Protein AF-A0A956YL58-F1 (afdb_monomer_lite)

pLDDT: mean 86.31, std 10.84, range [33.97, 98.5]

Secondary structure (DSSP, 8-state):
-HHHHHHHHHHHHHHHHHGGGS-HHHHHHHHHHHHHHHHHHHHHHHHHT-HHHHHHHHHHHHHHHHHHHHHHHHHHHHHTT--SPPPPHHHHHHHTTT-HHHHHHHHHHHHHTT-HHHHHHHHHHHHHH-TT-HHHHHHHHHHHHHHHHHTT----HHHHHHHHHHHHHHHHHHT-TT-GGGEEEE--SSSPPEEEEETHHHHHHHHHHHHHHHHHHHHHT--HHHHHHHHHHHHHHHHHHHHHSGGG-SHHHHHHHHHHHHHHHHHHHHHHHHHHHHTT--SHHHHHHHHHHHHHHHHHHHHHHHHHHHHHHHHHHHHHHTT-PPPHHHHHIIIIIHHHHHHHHHHHHH--TTS-GGG----HHHHHHHHHHHHHHHHHHHHHHHHHHHHTGGGTTHHHH-HHHHHHHHHHHHHHHHHHHHHHHT--TT--HHHHHHHHHHHHHHHHHHHHHHHHHHHHHHHHHHHS---HHHHHHHHHHHHHHHHHHHHHHHHHH--GGGHHHHHHHHHHHHHHHHHHHHHHHHHHHHHHS---HHHHHTS-HHHHHHHHHSPSSEEEEETT---EEEEETTEEEEE--HHHHHHTT--GGGEEEE-HHHHHHSPB---BSTTS-SPPP--

Sequence (623 aa):
MQANKTVLASLSSCYQLLLYAYPSQFRQEYGVGMAQVFRDEVRLLLHEGQTAVLLQFLLQSIFDLAKTAVIEQVEALFNLTLTGGPMSYHDTVQALSENPQELEQLYQDALKAGQQKAFEQAIDDAHKNAPGNLLLAGWFHRLHFAAQQAKRFIIEWPWVVPLGLLNGLLFWWLTDTNNDQLMMQVMGGPSAPQNYLPIIFLLGAPFTALFILIYFTRAGQKDWRVTAVAAAIPLLASAYAYFLYDRTGIRPFQEQYLTLAPIHLPILAWVSVGLFFLIRHRDAHNRLRFLLKSIEVIVVGGIFAGTWFAFSGITAGLFNALNVQFSDGLMRLLFGGGLGFVVVLAPAIIYNPLLPPTEQSFSHSFYRLISAVMQALLPLTFLVLLIYIAFIPANFRAPFENRDVLIIYNVMLFAIVGLLVGATILRPEDSASERDRWLRRLIVGVTILTLVVSLYALAAIIFRTVNDRLTPNRLSFIGWNVINIGLLALLLLMQWRARGGQWVEGLYRTFSVGTAVYAIWSLMIILIIPWLFGVNQGEIEALPDSIQRVVFAEPSPVLLKCFNSPHIYLLDGGEKRWVEDIETFNARGYVWDDVSFVSCTDLATVPDGTPIPADAGPPPQPE

Structure (mmCIF, N/CA/C/O backbone):
data_AF-A0A956YL58-F1
#
_entry.id   AF-A0A956YL58-F1
#
loop_
_atom_site.group_PDB
_atom_site.id
_atom_site.type_symbol
_atom_site.label_atom_id
_atom_site.label_alt_id
_atom_site.label_comp_id
_atom_site.label_asym_id
_atom_site.label_entity_id
_atom_site.label_seq_id
_atom_site.pdbx_PDB_ins_code
_atom_site.Cartn_x
_atom_site.Cartn_y
_atom_site.Cartn_z
_atom_site.occupancy
_atom_site.B_iso_or_equiv
_atom_site.auth_seq_id
_atom_site.auth_comp_id
_atom_site.auth_asym_id
_atom_site.auth_atom_id
_atom_site.pdbx_PDB_model_num
ATOM 1 N N . MET A 1 1 ? -3.627 -24.759 67.133 1.00 58.06 1 MET A N 1
ATOM 2 C CA . MET A 1 1 ? -4.608 -23.688 67.448 1.00 58.06 1 MET A CA 1
ATOM 3 C C . MET A 1 1 ? -3.970 -22.321 67.721 1.00 58.06 1 MET A C 1
ATOM 5 O O . MET A 1 1 ? -4.481 -21.338 67.204 1.00 58.06 1 MET A O 1
ATOM 9 N N . GLN A 1 2 ? -2.879 -22.222 68.494 1.00 62.12 2 GLN A N 1
ATOM 10 C CA . GLN A 1 2 ? -2.257 -20.927 68.833 1.00 62.12 2 GLN A CA 1
ATOM 11 C C . GLN A 1 2 ? -1.554 -20.252 67.636 1.00 62.12 2 GLN A C 1
ATOM 13 O O . GLN A 1 2 ? -1.732 -19.057 67.441 1.00 62.12 2 GLN A O 1
ATOM 18 N N . ALA A 1 3 ? -0.883 -21.021 66.767 1.00 66.94 3 ALA A N 1
ATOM 19 C CA . ALA A 1 3 ? -0.241 -20.508 65.548 1.00 66.94 3 ALA A CA 1
ATOM 20 C C . ALA A 1 3 ? -1.230 -19.845 64.560 1.00 66.94 3 ALA A C 1
ATOM 22 O O . ALA A 1 3 ? -0.983 -18.734 64.101 1.00 66.94 3 ALA A O 1
ATOM 23 N N . ASN A 1 4 ? -2.391 -20.462 64.298 1.00 79.31 4 ASN A N 1
ATOM 24 C CA . ASN A 1 4 ? -3.389 -19.915 63.362 1.00 79.31 4 ASN A CA 1
ATOM 25 C C . ASN A 1 4 ? -4.015 -18.607 63.874 1.00 79.31 4 ASN A C 1
ATOM 27 O O . ASN A 1 4 ? -4.363 -17.744 63.074 1.00 79.31 4 ASN A O 1
ATOM 31 N N . LYS A 1 5 ? -4.125 -18.426 65.200 1.00 80.00 5 LYS A N 1
ATOM 32 C CA . LYS A 1 5 ? -4.588 -17.159 65.787 1.00 80.00 5 LYS A CA 1
ATOM 33 C C . LYS A 1 5 ? -3.582 -16.031 65.554 1.00 80.00 5 LYS A C 1
ATOM 35 O O . LYS A 1 5 ? -3.995 -14.927 65.212 1.00 80.00 5 LYS A O 1
ATOM 40 N N . THR A 1 6 ? -2.287 -16.314 65.692 1.00 84.25 6 THR A N 1
ATOM 41 C CA . THR A 1 6 ? -1.221 -15.338 65.428 1.00 84.25 6 THR A CA 1
ATOM 42 C C . THR A 1 6 ? -1.186 -14.945 63.951 1.00 84.25 6 THR A C 1
ATOM 44 O O . THR A 1 6 ? -1.151 -13.760 63.638 1.00 84.25 6 THR A O 1
ATOM 47 N N . VAL A 1 7 ? -1.297 -15.920 63.040 1.00 84.25 7 VAL A N 1
ATOM 48 C CA . VAL A 1 7 ? -1.323 -15.676 61.586 1.00 84.25 7 VAL A CA 1
ATOM 49 C C . VAL A 1 7 ? -2.542 -14.846 61.171 1.00 84.25 7 VAL A C 1
ATOM 51 O O . VAL A 1 7 ? -2.390 -13.866 60.444 1.00 84.25 7 VAL A O 1
ATOM 54 N N . LEU A 1 8 ? -3.739 -15.171 61.676 1.00 89.12 8 LEU A N 1
ATOM 55 C CA . LEU A 1 8 ? -4.955 -14.397 61.402 1.00 89.12 8 LEU A CA 1
ATOM 56 C C . LEU A 1 8 ? -4.824 -12.941 61.874 1.00 89.12 8 LEU A C 1
ATOM 58 O O . LEU A 1 8 ? -5.235 -12.025 61.160 1.00 89.12 8 LEU A O 1
ATOM 62 N N . ALA A 1 9 ? -4.249 -12.724 63.062 1.00 86.81 9 ALA A N 1
ATOM 63 C CA . ALA A 1 9 ? -4.027 -11.387 63.602 1.00 86.81 9 ALA A CA 1
ATOM 64 C C . ALA A 1 9 ? -3.040 -10.587 62.737 1.00 86.81 9 ALA A C 1
ATOM 66 O O . ALA A 1 9 ? -3.336 -9.450 62.376 1.00 86.81 9 ALA A O 1
ATOM 67 N N . SER A 1 10 ? -1.916 -11.189 62.335 1.00 88.00 10 SER A N 1
ATOM 68 C CA . SER A 1 10 ? -0.924 -10.542 61.468 1.00 88.00 10 SER A CA 1
ATOM 69 C C . SER A 1 10 ? -1.488 -10.179 60.091 1.00 88.00 10 SER A C 1
ATOM 71 O O . SER A 1 10 ? -1.307 -9.048 59.642 1.00 88.00 10 SER A O 1
ATOM 73 N N . LEU A 1 11 ? -2.213 -11.096 59.439 1.00 89.12 11 LEU A N 1
ATOM 74 C CA . LEU A 1 11 ? -2.820 -10.846 58.125 1.00 89.12 11 LEU A CA 1
ATOM 75 C C . LEU A 1 11 ? -3.921 -9.780 58.198 1.00 89.12 11 LEU A C 1
ATOM 77 O O . LEU A 1 11 ? -3.981 -8.904 57.339 1.00 89.12 11 LEU A O 1
ATOM 81 N N . SER A 1 12 ? -4.745 -9.800 59.250 1.00 89.38 12 SER A N 1
ATOM 82 C CA . SER A 1 12 ? -5.797 -8.794 59.452 1.00 89.38 12 SER A CA 1
ATOM 83 C C . SER A 1 12 ? -5.220 -7.392 59.659 1.00 89.38 12 SER A C 1
ATOM 85 O O . SER A 1 12 ? -5.719 -6.435 59.071 1.00 89.38 12 SER A O 1
ATOM 87 N N . SER A 1 13 ? -4.158 -7.262 60.461 1.00 88.00 13 SER A N 1
ATOM 88 C CA . SER A 1 13 ? -3.479 -5.979 60.678 1.00 88.00 13 SER A CA 1
ATOM 89 C C . SER A 1 13 ? -2.806 -5.467 59.405 1.00 88.00 13 SER A C 1
ATOM 91 O O . SER A 1 13 ? -2.863 -4.275 59.115 1.00 88.00 13 SER A O 1
ATOM 93 N N . CYS A 1 14 ? -2.206 -6.363 58.615 1.00 89.06 14 CYS A N 1
ATOM 94 C CA . CYS A 1 14 ? -1.614 -6.009 57.327 1.00 89.06 14 CYS A CA 1
ATOM 95 C C . CYS A 1 14 ? -2.679 -5.493 56.347 1.00 89.06 14 CYS A C 1
ATOM 97 O O . CYS A 1 14 ? -2.505 -4.428 55.759 1.00 89.06 14 CYS A O 1
ATOM 99 N N . TYR A 1 15 ? -3.820 -6.178 56.241 1.00 90.50 15 TYR A N 1
ATOM 100 C CA . TYR A 1 15 ? -4.919 -5.748 55.376 1.00 90.50 15 TYR A CA 1
ATOM 101 C C . TYR A 1 15 ? -5.526 -4.408 55.813 1.00 90.50 15 TYR A C 1
ATOM 103 O O . TYR A 1 15 ? -5.778 -3.543 54.979 1.00 90.50 15 TYR A O 1
ATOM 111 N N . GLN A 1 16 ? -5.683 -4.177 57.121 1.00 88.69 16 GLN A N 1
ATOM 112 C CA . GLN A 1 16 ? -6.118 -2.873 57.637 1.00 88.69 16 GLN A CA 1
ATOM 113 C C . GLN A 1 16 ? -5.153 -1.740 57.276 1.00 88.69 16 GLN A C 1
ATOM 115 O O . GLN A 1 16 ? -5.599 -0.627 57.000 1.00 88.69 16 GLN A O 1
ATOM 120 N N . LEU A 1 17 ? -3.848 -2.015 57.240 1.00 89.50 17 LEU A N 1
ATOM 121 C CA . LEU A 1 17 ? -2.857 -1.043 56.788 1.00 89.50 17 LEU A CA 1
ATOM 122 C C . LEU A 1 17 ? -2.991 -0.769 55.282 1.00 89.50 17 LEU A C 1
ATOM 124 O O . LEU A 1 17 ? -2.925 0.381 54.859 1.00 89.50 17 LEU A O 1
ATOM 128 N N . LEU A 1 18 ? -3.252 -1.803 54.478 1.00 89.06 18 LEU A N 1
ATOM 129 C CA . LEU A 1 18 ? -3.465 -1.668 53.033 1.00 89.06 18 LEU A CA 1
ATOM 130 C C . LEU A 1 18 ? -4.721 -0.853 52.687 1.00 89.06 18 LEU A C 1
ATOM 132 O O . LEU A 1 18 ? -4.727 -0.155 51.675 1.00 89.06 18 LEU A O 1
ATOM 136 N N . LEU A 1 19 ? -5.751 -0.851 53.540 1.00 89.56 19 LEU A N 1
ATOM 137 C CA . LEU A 1 19 ? -6.941 -0.010 53.345 1.00 89.56 19 LEU A CA 1
ATOM 138 C C . LEU A 1 19 ? -6.638 1.501 53.370 1.00 89.56 19 LEU A C 1
ATOM 140 O O . LEU A 1 19 ? -7.462 2.292 52.912 1.00 89.56 19 LEU A O 1
ATOM 144 N N . TYR A 1 20 ? -5.463 1.931 53.847 1.00 89.12 20 TYR A N 1
ATOM 145 C CA . TYR A 1 20 ? -5.034 3.330 53.734 1.00 89.12 20 TYR A CA 1
ATOM 146 C C . TYR A 1 20 ? -4.705 3.762 52.301 1.00 89.12 20 TYR A C 1
ATOM 148 O O . TYR A 1 20 ? -4.614 4.964 52.060 1.00 89.12 20 TYR A O 1
ATOM 156 N N . ALA A 1 21 ? -4.577 2.826 51.356 1.00 87.12 21 ALA A N 1
ATOM 157 C CA . ALA A 1 21 ? -4.453 3.146 49.936 1.00 87.12 21 ALA A CA 1
ATOM 158 C C . ALA A 1 21 ? -5.727 3.798 49.362 1.00 87.12 21 ALA A C 1
ATOM 160 O O . ALA A 1 21 ? -5.641 4.537 48.382 1.00 87.12 21 ALA A O 1
ATOM 161 N N . TYR A 1 22 ? -6.894 3.567 49.977 1.00 87.19 22 TYR A N 1
ATOM 162 C CA . TYR A 1 22 ? -8.156 4.178 49.561 1.00 87.19 22 TYR A CA 1
ATOM 163 C C . TYR A 1 22 ? -8.305 5.629 50.052 1.00 87.19 22 TYR A C 1
ATOM 165 O O . TYR A 1 22 ? -7.794 5.977 51.126 1.00 87.19 22 TYR A O 1
ATOM 173 N N . PRO A 1 23 ? -9.070 6.466 49.323 1.00 85.12 23 PRO A N 1
ATOM 174 C CA . PRO A 1 23 ? -9.471 7.794 49.781 1.00 85.12 23 PRO A CA 1
ATOM 175 C C . PRO A 1 23 ? -10.169 7.762 51.148 1.00 85.12 23 PRO A C 1
ATOM 177 O O . PRO A 1 23 ? -10.809 6.778 51.529 1.00 85.12 23 PRO A O 1
ATOM 180 N N . SER A 1 24 ? -10.074 8.863 51.900 1.00 81.75 24 SER A N 1
ATOM 181 C CA . SER A 1 24 ? -10.600 8.943 53.271 1.00 81.75 24 SER A CA 1
ATOM 182 C C . SER A 1 24 ? -12.111 8.705 53.362 1.00 81.75 24 SER A C 1
ATOM 184 O O . SER A 1 24 ? -12.536 8.030 54.297 1.00 81.75 24 SER A O 1
ATOM 186 N N . GLN A 1 25 ? -12.894 9.207 52.401 1.00 78.12 25 GLN A N 1
ATOM 187 C CA . GLN A 1 25 ? -14.351 9.022 52.332 1.00 78.12 25 GLN A CA 1
ATOM 188 C C . GLN A 1 25 ? -14.725 7.553 52.085 1.00 78.12 25 GLN A C 1
ATOM 190 O O . GLN A 1 25 ? -15.437 6.958 52.888 1.00 78.12 25 GLN A O 1
ATOM 195 N N . PHE A 1 26 ? -14.141 6.931 51.056 1.00 81.25 26 PHE A N 1
ATOM 196 C CA . PHE A 1 26 ? -14.370 5.519 50.735 1.00 81.25 26 PHE A CA 1
ATOM 197 C C . PHE A 1 26 ? -14.011 4.596 51.908 1.00 81.25 26 PHE A C 1
ATOM 199 O O . PHE A 1 26 ? -14.747 3.673 52.260 1.00 81.25 26 PHE A O 1
ATOM 206 N N . ARG A 1 27 ? -12.887 4.873 52.582 1.00 86.81 27 ARG A N 1
ATOM 207 C CA . ARG A 1 27 ? -12.459 4.107 53.758 1.00 86.81 27 ARG A CA 1
ATOM 208 C C . ARG A 1 27 ? -13.438 4.231 54.931 1.00 86.81 27 ARG A C 1
ATOM 210 O O . ARG A 1 27 ? -13.583 3.263 55.675 1.00 86.81 27 ARG A O 1
ATOM 217 N N . GLN A 1 28 ? -14.075 5.388 55.122 1.00 84.00 28 GLN A N 1
ATOM 218 C CA . GLN A 1 28 ? -15.067 5.587 56.187 1.00 84.00 28 GLN A CA 1
ATOM 219 C C . GLN A 1 28 ? -16.353 4.795 55.933 1.00 84.00 28 GLN A C 1
ATOM 221 O O . GLN A 1 28 ? -16.923 4.263 56.881 1.00 84.00 28 GLN A O 1
ATOM 226 N N . GLU A 1 29 ? -16.774 4.686 54.675 1.00 83.19 29 GLU A N 1
ATOM 227 C CA . GLU A 1 29 ? -18.020 4.020 54.293 1.00 83.19 29 GLU A CA 1
ATOM 228 C C . GLU A 1 29 ? -17.864 2.494 54.176 1.00 83.19 29 GLU A C 1
ATOM 230 O O . GLU A 1 29 ? -18.655 1.741 54.742 1.00 83.19 29 GLU A O 1
ATOM 235 N N . TYR A 1 30 ? -16.796 2.019 53.524 1.00 83.19 30 TYR A N 1
ATOM 236 C CA . TYR A 1 30 ? -16.639 0.601 53.165 1.00 83.19 30 TYR A CA 1
ATOM 237 C C . TYR A 1 30 ? -15.508 -0.122 53.910 1.00 83.19 30 TYR A C 1
ATOM 239 O O . TYR A 1 30 ? -15.497 -1.355 53.987 1.00 83.19 30 TYR A O 1
ATOM 247 N N . GLY A 1 31 ? -14.561 0.611 54.505 1.00 84.81 31 GLY A N 1
ATOM 248 C CA . GLY A 1 31 ? -13.334 0.031 55.067 1.00 84.81 31 GLY A CA 1
ATOM 249 C C . GLY A 1 31 ? -13.573 -0.970 56.204 1.00 84.81 31 GLY A C 1
ATOM 250 O O . GLY A 1 31 ? -12.880 -1.985 56.291 1.00 84.81 31 GLY A O 1
ATOM 251 N N . VAL A 1 32 ? -14.578 -0.731 57.053 1.00 85.88 32 VAL A N 1
ATOM 252 C CA . VAL A 1 32 ? -14.925 -1.643 58.160 1.00 85.88 32 VAL A CA 1
ATOM 253 C C . VAL A 1 32 ? -15.487 -2.965 57.629 1.00 85.88 32 VAL A C 1
ATOM 255 O O . VAL A 1 32 ? -15.055 -4.030 58.073 1.00 85.88 32 VAL A O 1
ATOM 258 N N . GLY A 1 33 ? -16.387 -2.904 56.642 1.00 85.12 33 GLY A N 1
ATOM 259 C CA . GLY A 1 33 ? -16.979 -4.088 56.014 1.00 85.12 33 GLY A CA 1
ATOM 260 C C . GLY A 1 33 ? -15.939 -4.934 55.280 1.00 85.12 33 GLY A C 1
ATOM 261 O O . GLY A 1 33 ? -15.876 -6.146 55.480 1.00 85.12 33 GLY A O 1
ATOM 262 N N . MET A 1 34 ? -15.048 -4.297 54.514 1.00 87.06 34 MET A N 1
ATOM 263 C CA . MET A 1 34 ? -13.967 -4.992 53.802 1.00 87.06 34 MET A CA 1
ATOM 264 C C . MET A 1 34 ? -13.008 -5.713 54.754 1.00 87.06 34 MET A C 1
ATOM 266 O O . MET A 1 34 ? -12.654 -6.870 54.528 1.00 87.06 34 MET A O 1
ATOM 270 N N . ALA A 1 35 ? -12.611 -5.060 55.851 1.00 89.12 35 ALA A N 1
ATOM 271 C CA . ALA A 1 35 ? -11.743 -5.674 56.853 1.00 89.12 35 ALA A CA 1
ATOM 272 C C . ALA A 1 35 ? -12.408 -6.870 57.555 1.00 89.12 35 ALA A C 1
ATOM 274 O O . ALA A 1 35 ? -11.717 -7.812 57.952 1.00 89.12 35 ALA A O 1
ATOM 275 N N . GLN A 1 36 ? -13.732 -6.832 57.723 1.00 88.06 36 GLN A N 1
ATOM 276 C CA . GLN A 1 36 ? -14.491 -7.917 58.335 1.00 88.06 36 GLN A CA 1
ATOM 277 C C . GLN A 1 36 ? -14.594 -9.127 57.402 1.00 88.06 36 GLN A C 1
ATOM 279 O O . GLN A 1 36 ? -14.231 -10.225 57.817 1.00 88.06 36 GLN A O 1
ATOM 284 N N . VAL A 1 37 ? -14.969 -8.918 56.137 1.00 88.81 37 VAL A N 1
ATOM 285 C CA . VAL A 1 37 ? -15.046 -9.988 55.126 1.00 88.81 37 VAL A CA 1
ATOM 286 C C . VAL A 1 37 ? -13.689 -10.666 54.944 1.00 88.81 37 VAL A C 1
ATOM 288 O O . VAL A 1 37 ? -13.597 -11.889 55.011 1.00 88.81 37 VAL A O 1
ATOM 291 N N . PHE A 1 38 ? -12.611 -9.885 54.813 1.00 91.81 38 PHE A N 1
ATOM 292 C CA . PHE A 1 38 ? -11.259 -10.434 54.702 1.00 91.81 38 PHE A CA 1
ATOM 293 C C . PHE A 1 38 ? -10.885 -11.298 55.916 1.00 91.81 38 PHE A C 1
ATOM 295 O O . PHE A 1 38 ? -10.327 -12.385 55.775 1.00 91.81 38 PHE A O 1
ATOM 302 N N . ARG A 1 39 ? -11.206 -10.834 57.129 1.00 91.19 39 ARG A N 1
ATOM 303 C CA . ARG A 1 39 ? -10.915 -11.569 58.366 1.00 91.19 39 ARG A CA 1
ATOM 304 C C . ARG A 1 39 ? -11.699 -12.877 58.458 1.00 91.19 39 ARG A C 1
ATOM 306 O O . ARG A 1 39 ? -11.141 -13.870 58.931 1.00 91.19 39 ARG A O 1
ATOM 313 N N . ASP A 1 40 ? -12.966 -12.868 58.069 1.00 89.69 40 ASP A N 1
ATOM 314 C CA . ASP A 1 40 ? -13.826 -14.047 58.140 1.00 89.69 40 ASP A CA 1
ATOM 315 C C . ASP A 1 40 ? -13.388 -15.107 57.119 1.00 89.69 40 ASP A C 1
ATOM 317 O O . ASP A 1 40 ? -13.249 -16.277 57.485 1.00 89.69 40 ASP A O 1
ATOM 321 N N . GLU A 1 41 ? -13.008 -14.692 55.910 1.00 87.94 41 GLU A N 1
ATOM 322 C CA . GLU A 1 41 ? -12.513 -15.596 54.866 1.00 87.94 41 GLU A CA 1
ATOM 323 C C . GLU A 1 41 ? -11.148 -16.208 55.228 1.00 87.94 41 GLU A C 1
ATOM 325 O O . GLU A 1 41 ? -10.953 -17.423 55.162 1.00 87.94 41 GLU A O 1
ATOM 330 N N . VAL A 1 42 ? -10.205 -15.400 55.731 1.00 87.44 42 VAL A N 1
ATOM 331 C CA . VAL A 1 42 ? -8.900 -15.905 56.201 1.00 87.44 42 VAL A CA 1
ATOM 332 C C . VAL A 1 42 ? -9.072 -16.861 57.382 1.00 87.44 42 VAL A C 1
ATOM 334 O O . VAL A 1 42 ? -8.343 -17.850 57.489 1.00 87.44 42 VAL A O 1
ATOM 337 N N . ARG A 1 43 ? -10.033 -16.608 58.280 1.00 89.50 43 ARG A N 1
ATOM 338 C CA . ARG A 1 43 ? -10.331 -17.513 59.400 1.00 89.50 43 ARG A CA 1
ATOM 339 C C . ARG A 1 43 ? -10.847 -18.862 58.898 1.00 89.50 43 ARG A C 1
ATOM 341 O O . ARG A 1 43 ? -10.424 -19.882 59.443 1.00 89.50 43 ARG A O 1
ATOM 348 N N . LEU A 1 44 ? -11.727 -18.858 57.900 1.00 87.56 44 LEU A N 1
ATOM 349 C CA . LEU A 1 44 ? -12.296 -20.063 57.300 1.00 87.56 44 LEU A CA 1
ATOM 350 C C . LEU A 1 44 ? -11.206 -20.896 56.610 1.00 87.56 44 LEU A C 1
ATOM 352 O O . LEU A 1 44 ? -11.010 -22.062 56.954 1.00 87.56 44 LEU A O 1
ATOM 356 N N . LEU A 1 45 ? -10.385 -20.266 55.771 1.00 86.94 45 LEU A N 1
ATOM 357 C CA . LEU A 1 45 ? -9.290 -20.932 55.052 1.00 86.94 45 LEU A CA 1
ATOM 358 C C . LEU A 1 45 ? -8.192 -21.472 55.988 1.00 86.94 45 LEU A C 1
ATOM 360 O O . LEU A 1 45 ? -7.629 -22.544 55.752 1.00 86.94 45 LEU A O 1
ATOM 364 N N . LEU A 1 46 ? -7.908 -20.779 57.098 1.00 85.62 46 LEU A N 1
ATOM 365 C CA . LEU A 1 46 ? -7.003 -21.276 58.144 1.00 85.62 46 LEU A CA 1
ATOM 366 C C . LEU A 1 46 ? -7.596 -22.436 58.958 1.00 85.62 46 LEU A C 1
ATOM 368 O O . LEU A 1 46 ? -6.834 -23.167 59.599 1.00 85.62 46 LEU A O 1
ATOM 372 N N . HIS A 1 47 ? -8.922 -22.585 58.992 1.00 85.75 47 HIS A N 1
ATOM 373 C CA . HIS A 1 47 ? -9.592 -23.700 59.662 1.00 85.75 47 HIS A CA 1
ATOM 374 C C . HIS A 1 47 ? -9.589 -24.963 58.793 1.00 85.75 47 HIS A C 1
ATOM 376 O O . HIS A 1 47 ? -9.345 -26.049 59.313 1.00 85.75 47 HIS A O 1
ATOM 382 N N . GLU A 1 48 ? -9.769 -24.811 57.480 1.00 85.88 48 GLU A N 1
ATOM 383 C CA . GLU A 1 48 ? -9.766 -25.912 56.506 1.00 85.88 48 GLU A CA 1
ATOM 384 C C . GLU A 1 48 ? -8.362 -26.446 56.167 1.00 85.88 48 GLU A C 1
ATOM 386 O O . GLU A 1 48 ? -8.229 -27.522 55.588 1.00 85.88 48 GLU A O 1
ATOM 391 N N . GLY A 1 49 ? -7.297 -25.723 56.535 1.00 78.31 49 GLY A N 1
ATOM 392 C CA . GLY A 1 49 ? -5.909 -26.177 56.370 1.00 78.31 49 GLY A CA 1
ATOM 393 C C . GLY A 1 49 ? -5.376 -26.117 54.931 1.00 78.31 49 GLY A C 1
ATOM 394 O O . GLY A 1 49 ? -4.336 -26.707 54.640 1.00 78.31 49 GLY A O 1
ATOM 395 N N . GLN A 1 50 ? -6.052 -25.397 54.031 1.00 81.69 50 GLN A N 1
ATOM 396 C CA . GLN A 1 50 ? -5.700 -25.307 52.610 1.00 81.69 50 GLN A CA 1
ATOM 397 C C . GLN A 1 50 ? -4.732 -24.145 52.332 1.00 81.69 50 GLN A C 1
ATOM 399 O O . GLN A 1 50 ? -5.125 -23.039 51.960 1.00 81.69 50 GLN A O 1
ATOM 404 N N . THR A 1 51 ? -3.430 -24.390 52.486 1.00 79.88 51 THR A N 1
ATOM 405 C CA . THR A 1 51 ? -2.392 -23.350 52.346 1.00 79.88 51 THR A CA 1
ATOM 406 C C . THR A 1 51 ? -2.285 -22.760 50.936 1.00 79.88 51 THR A C 1
ATOM 408 O O . THR A 1 51 ? -2.038 -21.564 50.802 1.00 79.88 51 THR A O 1
ATOM 411 N N . ALA A 1 52 ? -2.507 -23.559 49.887 1.00 78.81 52 ALA A N 1
ATOM 412 C CA . ALA A 1 52 ? -2.460 -23.090 48.499 1.00 78.81 52 ALA A CA 1
ATOM 413 C C . ALA A 1 52 ? -3.613 -22.125 48.165 1.00 78.81 52 ALA A C 1
ATOM 415 O O . ALA A 1 52 ? -3.388 -21.082 47.554 1.00 78.81 52 ALA A O 1
ATOM 416 N N . VAL A 1 53 ? -4.828 -22.439 48.628 1.00 85.38 53 VAL A N 1
ATOM 417 C CA . VAL A 1 53 ? -6.022 -21.603 48.421 1.00 85.38 53 VAL A CA 1
ATOM 418 C C . VAL A 1 53 ? -5.921 -20.308 49.224 1.00 85.38 53 VAL A C 1
ATOM 420 O O . VAL A 1 53 ? -6.228 -19.239 48.703 1.00 85.38 53 VAL A O 1
ATOM 423 N N . LEU A 1 54 ? -5.384 -20.369 50.447 1.00 87.12 54 LEU A N 1
ATOM 424 C CA . LEU A 1 54 ? -5.076 -19.174 51.234 1.00 87.12 54 LEU A CA 1
ATOM 425 C C . LEU A 1 54 ? -4.082 -18.253 50.510 1.00 87.12 54 LEU A C 1
ATOM 427 O O . LEU A 1 54 ? -4.292 -17.043 50.463 1.00 87.12 54 LEU A O 1
ATOM 431 N N . LEU A 1 55 ? -3.014 -18.806 49.927 1.00 84.19 55 LEU A N 1
ATOM 432 C CA . LEU A 1 55 ? -2.022 -18.012 49.197 1.00 84.19 55 LEU A CA 1
ATOM 433 C C . LEU A 1 55 ? -2.637 -17.340 47.958 1.00 84.19 55 LEU A C 1
ATOM 435 O O . LEU A 1 55 ? -2.396 -16.158 47.711 1.00 84.19 55 LEU A O 1
ATOM 439 N N . GL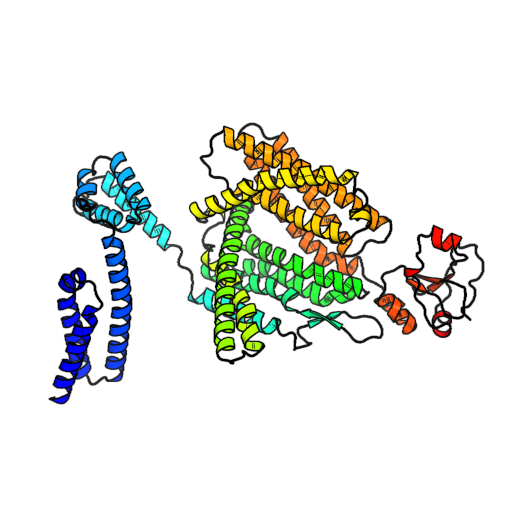N A 1 56 ? -3.464 -18.077 47.213 1.00 87.50 56 GLN A N 1
ATOM 440 C CA . GLN A 1 56 ? -4.197 -17.556 46.060 1.00 87.50 56 GLN A CA 1
ATOM 441 C C . GLN A 1 56 ? -5.162 -16.432 46.465 1.00 87.50 56 GLN A C 1
ATOM 443 O O . GLN A 1 56 ? -5.161 -15.373 45.840 1.00 87.50 56 GLN A O 1
ATOM 448 N N . PHE A 1 57 ? -5.928 -16.624 47.541 1.00 91.50 57 PHE A N 1
ATOM 449 C CA . PHE A 1 57 ? -6.845 -15.619 48.076 1.00 91.50 57 PHE A CA 1
ATOM 450 C C . PHE A 1 57 ? -6.121 -14.337 48.509 1.00 91.50 57 PHE A C 1
ATOM 452 O O . PHE A 1 57 ? -6.588 -13.234 48.220 1.00 91.50 57 PHE A O 1
ATOM 459 N N . LEU A 1 58 ? -4.962 -14.456 49.166 1.00 90.12 58 LEU A N 1
ATOM 460 C CA . LEU A 1 58 ? -4.160 -13.301 49.581 1.00 90.12 58 LEU A CA 1
ATOM 461 C C . LEU A 1 58 ? -3.637 -12.508 48.376 1.00 90.12 58 LEU A C 1
ATOM 463 O O . LEU A 1 58 ? -3.735 -11.282 48.366 1.00 90.12 58 LEU A O 1
ATOM 467 N N . LEU A 1 59 ? -3.127 -13.195 47.349 1.00 83.44 59 LEU A N 1
ATOM 468 C CA . LEU A 1 59 ? -2.666 -12.555 46.112 1.00 83.44 59 LEU A CA 1
ATOM 469 C C . LEU A 1 59 ? -3.810 -11.845 45.382 1.00 83.44 59 LEU A C 1
ATOM 471 O O . LEU A 1 59 ? -3.649 -10.704 44.949 1.00 83.44 59 LEU A O 1
ATOM 475 N N . GLN A 1 60 ? -4.973 -12.492 45.295 1.00 87.88 60 GLN A N 1
ATOM 476 C CA . GLN A 1 60 ? -6.155 -11.915 44.666 1.00 87.88 60 GLN A CA 1
ATOM 477 C C . GLN A 1 60 ? -6.677 -10.703 45.446 1.00 87.88 60 GLN A C 1
ATOM 479 O O . GLN A 1 60 ? -6.928 -9.662 44.851 1.00 87.88 60 GLN A O 1
ATOM 484 N N . SER A 1 61 ? -6.714 -10.783 46.778 1.00 87.75 61 SER A N 1
ATOM 485 C CA . SER A 1 61 ? -7.119 -9.670 47.646 1.00 87.75 61 SER A CA 1
ATOM 486 C C . SER A 1 61 ? -6.214 -8.445 47.491 1.00 87.75 61 SER A C 1
ATOM 488 O O . SER A 1 61 ? -6.705 -7.319 47.495 1.00 87.75 61 SER A O 1
ATOM 490 N N . ILE A 1 62 ? -4.897 -8.638 47.342 1.00 85.38 62 ILE A N 1
ATOM 491 C CA . ILE A 1 62 ? -3.945 -7.541 47.102 1.00 85.38 62 ILE A CA 1
ATOM 492 C C . ILE A 1 62 ? -4.152 -6.936 45.710 1.00 85.38 62 ILE A C 1
ATOM 494 O O . ILE A 1 62 ? -4.142 -5.713 45.571 1.00 85.38 62 ILE A O 1
ATOM 498 N N . PHE A 1 63 ? -4.353 -7.769 44.687 1.00 80.56 63 PHE A N 1
ATOM 499 C CA . PHE A 1 63 ? -4.586 -7.304 43.320 1.00 80.56 63 PHE A CA 1
ATOM 500 C C . PHE A 1 63 ? -5.902 -6.524 43.191 1.00 80.56 63 PHE A C 1
ATOM 502 O O . PHE A 1 63 ? -5.911 -5.422 42.640 1.00 80.56 63 PHE A O 1
ATOM 509 N N . ASP A 1 64 ? -6.990 -7.051 43.754 1.00 82.62 64 ASP A N 1
ATOM 510 C CA . ASP A 1 64 ? -8.297 -6.392 43.768 1.00 82.62 64 ASP A CA 1
ATOM 511 C C . ASP A 1 64 ? -8.243 -5.082 44.557 1.00 82.62 64 ASP A C 1
ATOM 513 O O . ASP A 1 64 ? -8.783 -4.067 44.109 1.00 82.62 64 ASP A O 1
ATOM 517 N N . LEU A 1 65 ? -7.518 -5.063 45.681 1.00 90.50 65 LEU A N 1
ATOM 518 C CA . LEU A 1 65 ? -7.286 -3.846 46.452 1.00 90.50 65 LEU A CA 1
ATOM 519 C C . LEU A 1 65 ? -6.506 -2.806 45.646 1.00 90.50 65 LEU A C 1
ATOM 521 O O . LEU A 1 65 ? -6.918 -1.653 45.608 1.00 90.50 65 LEU A O 1
ATOM 525 N N . ALA A 1 66 ? -5.418 -3.190 44.977 1.00 78.31 66 ALA A N 1
ATOM 526 C CA . ALA A 1 66 ? -4.613 -2.268 44.177 1.00 78.31 66 ALA A CA 1
ATOM 527 C C . ALA A 1 66 ? -5.411 -1.686 43.001 1.00 78.31 66 ALA A C 1
ATOM 529 O O . ALA A 1 66 ? -5.395 -0.477 42.776 1.00 78.31 66 ALA A O 1
ATOM 530 N N . LYS A 1 67 ? -6.153 -2.532 42.279 1.00 79.50 67 LYS A N 1
ATOM 531 C CA . LYS A 1 67 ? -7.010 -2.110 41.167 1.00 79.50 67 LYS A CA 1
ATOM 532 C C . LYS A 1 67 ? -8.083 -1.126 41.632 1.00 79.50 67 LYS A C 1
ATOM 534 O O . LYS A 1 67 ? -8.249 -0.075 41.019 1.00 79.50 67 LYS A O 1
ATOM 539 N N . THR A 1 68 ? -8.794 -1.461 42.705 1.00 80.00 68 THR A N 1
ATOM 540 C CA . THR A 1 68 ? -9.910 -0.645 43.200 1.00 80.00 68 THR A CA 1
ATOM 541 C C . THR A 1 68 ? -9.395 0.645 43.833 1.00 80.00 68 THR A C 1
ATOM 543 O O . THR A 1 68 ? -9.909 1.711 43.525 1.00 80.00 68 THR A O 1
ATOM 546 N N . ALA A 1 69 ? -8.309 0.601 44.611 1.00 84.56 69 ALA A N 1
ATOM 547 C CA . ALA A 1 69 ? -7.700 1.801 45.184 1.00 84.56 69 ALA A CA 1
ATOM 548 C C . ALA A 1 69 ? -7.237 2.794 44.108 1.00 84.56 69 ALA A C 1
ATOM 550 O O . ALA A 1 69 ? -7.422 3.993 44.284 1.00 84.56 69 ALA A O 1
ATOM 551 N N . VAL A 1 70 ? -6.681 2.327 42.982 1.00 74.06 70 VAL A N 1
ATOM 552 C CA . VAL A 1 70 ? -6.316 3.206 41.856 1.00 74.06 70 VAL A CA 1
ATOM 553 C C . VAL A 1 70 ? -7.551 3.854 41.233 1.00 74.06 70 VAL A C 1
ATOM 555 O O . VAL A 1 70 ? -7.523 5.054 40.980 1.00 74.06 70 VAL A O 1
ATOM 558 N N . ILE A 1 71 ? -8.629 3.095 41.011 1.00 70.38 71 ILE A N 1
ATOM 559 C CA . ILE A 1 71 ? -9.885 3.629 40.460 1.00 70.38 71 ILE A CA 1
ATOM 560 C C . ILE A 1 71 ? -10.449 4.716 41.383 1.00 70.38 71 ILE A C 1
ATOM 562 O O . ILE A 1 71 ? -10.669 5.836 40.933 1.00 70.38 71 ILE A O 1
ATOM 566 N N . GLU A 1 72 ? -10.577 4.418 42.676 1.00 79.19 72 GLU A N 1
ATOM 567 C CA . GLU A 1 72 ? -11.142 5.339 43.669 1.00 79.19 72 GLU A CA 1
ATOM 568 C C . GLU A 1 72 ? -10.252 6.567 43.905 1.00 79.19 72 GLU A C 1
ATOM 570 O O . GLU A 1 72 ? -10.748 7.675 44.087 1.00 79.19 72 GLU A O 1
ATOM 575 N N . GLN A 1 73 ? -8.924 6.413 43.882 1.00 75.31 73 GLN A N 1
ATOM 576 C CA . GLN A 1 73 ? -7.999 7.549 43.979 1.00 75.31 73 GLN A CA 1
ATOM 577 C C . GLN A 1 73 ? -8.090 8.449 42.756 1.00 75.31 73 GLN A C 1
ATOM 579 O O . GLN A 1 73 ? -8.089 9.665 42.902 1.00 75.31 73 GLN A O 1
ATOM 584 N N . VAL A 1 74 ? -8.185 7.873 41.559 1.00 65.75 74 VAL A N 1
ATOM 585 C CA . VAL A 1 74 ? -8.387 8.632 40.324 1.00 65.75 74 VAL A CA 1
ATOM 586 C C . VAL A 1 74 ? -9.717 9.384 40.386 1.00 65.75 74 VAL A C 1
ATOM 588 O O . VAL A 1 74 ? -9.749 10.582 40.117 1.00 65.75 74 VAL A O 1
ATOM 591 N N . GLU A 1 75 ? -10.791 8.730 40.819 1.00 64.75 75 GLU A N 1
ATOM 592 C CA . GLU A 1 75 ? -12.119 9.333 40.965 1.00 64.75 75 GLU A CA 1
ATOM 593 C C . GLU A 1 75 ? -12.139 10.453 42.022 1.00 64.75 75 GLU A C 1
ATOM 595 O O . GLU A 1 75 ? -12.656 11.541 41.763 1.00 64.75 75 GLU A O 1
ATOM 600 N N . ALA A 1 76 ? -11.466 10.262 43.160 1.00 64.69 76 ALA A N 1
ATOM 601 C CA . ALA A 1 76 ? -11.269 11.299 44.173 1.00 64.69 76 ALA A CA 1
ATOM 602 C C . ALA A 1 76 ? -10.412 12.475 43.664 1.00 64.69 76 ALA A C 1
ATOM 604 O O . ALA A 1 76 ? -10.721 13.633 43.953 1.00 64.69 76 ALA A O 1
ATOM 605 N N . LEU A 1 77 ? -9.358 12.200 42.886 1.00 49.69 77 LEU A N 1
ATOM 606 C CA . LEU A 1 77 ? -8.476 13.216 42.304 1.00 49.69 77 LEU A CA 1
ATOM 607 C C . LEU A 1 77 ? -9.216 14.081 41.272 1.00 49.69 77 LEU A C 1
ATOM 609 O O . LEU A 1 77 ? -9.003 15.291 41.218 1.00 49.69 77 LEU A O 1
ATOM 613 N N . PHE A 1 78 ? -10.110 13.478 40.484 1.00 50.81 78 PHE A N 1
ATOM 614 C CA . PHE A 1 78 ? -10.951 14.195 39.525 1.00 50.81 78 PHE A CA 1
ATOM 615 C C . PHE A 1 78 ? -12.099 14.957 40.209 1.00 50.81 78 PHE A C 1
ATOM 617 O O . PHE A 1 78 ? -12.373 16.097 39.828 1.00 50.81 78 PHE A O 1
ATOM 624 N N . ASN A 1 79 ? -12.690 14.417 41.281 1.00 47.56 79 ASN A N 1
ATOM 625 C CA . ASN A 1 79 ? -13.726 15.104 42.067 1.00 47.56 79 ASN A CA 1
ATOM 626 C C . ASN A 1 79 ? -13.201 16.314 42.871 1.00 47.56 79 ASN A C 1
ATOM 628 O O . ASN A 1 79 ? -13.971 17.219 43.191 1.00 47.56 79 ASN A O 1
ATOM 632 N N . LEU A 1 80 ? -11.895 16.391 43.156 1.00 40.28 80 LEU A N 1
ATOM 633 C CA . LEU A 1 80 ? -11.272 17.506 43.891 1.00 40.28 80 LEU A CA 1
ATOM 634 C C . LEU A 1 80 ? -11.128 18.814 43.087 1.00 40.28 80 LEU A C 1
ATOM 636 O O . LEU A 1 80 ? -10.763 19.837 43.664 1.00 40.28 80 LEU A O 1
ATOM 640 N N . THR A 1 81 ? -11.439 18.829 41.786 1.00 36.00 81 THR A N 1
ATOM 641 C CA . THR A 1 81 ? -11.354 20.052 40.954 1.00 36.00 81 THR A CA 1
ATOM 642 C C . THR A 1 81 ? -12.611 20.931 40.960 1.00 36.00 81 THR A C 1
ATOM 644 O O . THR A 1 81 ? -12.637 21.960 40.289 1.00 36.00 81 THR A O 1
ATOM 647 N N . LEU A 1 82 ? -13.631 20.605 41.761 1.00 38.84 82 LEU A N 1
ATOM 648 C CA . LEU A 1 82 ? -14.872 21.384 41.850 1.00 38.84 82 LEU A CA 1
ATOM 649 C C . LEU A 1 82 ? -15.226 21.732 43.303 1.00 38.84 82 LEU A C 1
ATOM 651 O O . LEU A 1 82 ? -16.243 21.300 43.841 1.00 38.84 82 LEU A O 1
ATOM 655 N N . THR A 1 83 ? -14.426 22.580 43.956 1.00 33.97 83 THR A N 1
ATOM 656 C CA . THR A 1 83 ? -14.907 23.320 45.136 1.00 33.97 83 THR A CA 1
ATOM 657 C C . THR A 1 83 ? -15.755 24.506 44.684 1.00 33.97 83 THR A C 1
ATOM 659 O O . THR A 1 83 ? -15.313 25.652 44.649 1.00 33.97 83 THR A O 1
ATOM 662 N N . GLY A 1 84 ? -16.987 24.183 44.318 1.00 35.19 84 GLY A N 1
ATOM 663 C CA . GLY A 1 84 ? -18.106 25.084 44.085 1.00 35.19 84 GLY A CA 1
ATOM 664 C C . GLY A 1 84 ? -19.342 24.200 44.097 1.00 35.19 84 GLY A C 1
ATOM 665 O O . GLY A 1 84 ? -19.640 23.569 43.092 1.00 35.19 84 GLY A O 1
ATOM 666 N N . GLY A 1 85 ? -19.946 24.038 45.277 1.00 39.19 85 GLY A N 1
ATOM 667 C CA . GLY A 1 85 ? -20.914 22.974 45.553 1.00 39.19 85 GLY A CA 1
ATOM 668 C C . GLY A 1 85 ? -22.042 22.898 44.517 1.00 39.19 85 GLY A C 1
ATOM 669 O O . GLY A 1 85 ? -22.736 23.897 44.326 1.00 39.19 85 GLY A O 1
ATOM 670 N N . PRO A 1 86 ? -22.255 21.741 43.868 1.00 44.09 86 PRO A N 1
ATOM 671 C CA . PRO A 1 86 ? -23.432 21.512 43.052 1.00 44.09 86 PRO A CA 1
ATOM 672 C C . PRO A 1 86 ? -24.507 20.800 43.886 1.00 44.09 86 PRO A C 1
ATOM 674 O O . PRO A 1 86 ? -24.202 19.945 44.719 1.00 44.09 86 PRO A O 1
ATOM 677 N N . MET A 1 87 ? -25.780 21.128 43.654 1.00 50.47 87 MET A N 1
ATOM 678 C CA . MET A 1 87 ? -26.860 20.190 43.975 1.00 50.47 87 MET A CA 1
ATOM 679 C C . MET A 1 87 ? -26.585 18.866 43.253 1.00 50.47 87 MET A C 1
ATOM 681 O O . MET A 1 87 ? -26.065 18.863 42.135 1.00 50.47 87 MET A O 1
ATOM 685 N N . SER A 1 88 ? -26.911 17.746 43.894 1.00 67.69 88 SER A N 1
ATOM 686 C CA . SER A 1 88 ? -26.759 16.425 43.290 1.00 67.69 88 SER A CA 1
ATOM 687 C C . SER A 1 88 ? -27.558 16.344 41.979 1.00 67.69 88 SER A C 1
ATOM 689 O O . SER A 1 88 ? -28.637 16.938 41.859 1.00 67.69 88 SER A O 1
ATOM 691 N N . TYR A 1 89 ? -27.064 15.591 40.988 1.00 73.19 89 TYR A N 1
ATOM 692 C CA . TYR A 1 89 ? -27.846 15.294 39.781 1.00 73.19 89 TYR A CA 1
ATOM 693 C C . TYR A 1 89 ? -29.197 14.664 40.138 1.00 73.19 89 TYR A C 1
ATOM 695 O O . TYR A 1 89 ? -30.168 14.925 39.438 1.00 73.19 89 TYR A O 1
ATOM 703 N N . HIS A 1 90 ? -29.292 13.923 41.247 1.00 77.44 90 HIS A N 1
ATOM 704 C CA . HIS A 1 90 ? -30.554 13.379 41.756 1.00 77.44 90 HIS A CA 1
ATOM 705 C C . HIS A 1 90 ? -31.598 14.468 42.026 1.00 77.44 90 HIS A C 1
ATOM 707 O O . HIS A 1 90 ? -32.711 14.375 41.511 1.00 77.44 90 HIS A O 1
ATOM 713 N N . ASP A 1 91 ? -31.231 15.529 42.748 1.00 77.12 91 ASP A N 1
ATOM 714 C CA . ASP A 1 91 ? -32.155 16.621 43.085 1.00 77.12 91 ASP A CA 1
ATOM 715 C C . ASP A 1 91 ? -32.576 17.395 41.828 1.00 77.12 91 ASP A C 1
ATOM 717 O O . ASP A 1 91 ? -33.745 17.736 41.637 1.00 77.12 91 ASP A O 1
ATOM 721 N N . THR A 1 92 ? -31.616 17.628 40.932 1.00 80.44 92 THR A N 1
ATOM 722 C CA . THR A 1 92 ? -31.824 18.417 39.712 1.00 80.44 92 THR A CA 1
ATOM 723 C C . THR A 1 92 ? -32.670 17.655 38.687 1.00 80.44 92 THR A C 1
ATOM 725 O O . THR A 1 92 ? -33.589 18.221 38.100 1.00 80.44 92 THR A O 1
ATOM 728 N N . VAL A 1 93 ? -32.428 16.353 38.506 1.00 84.88 93 VAL A N 1
ATOM 729 C CA . VAL A 1 93 ? -33.233 15.479 37.634 1.00 84.88 93 VAL A CA 1
ATOM 730 C C . VAL A 1 93 ? -34.664 15.365 38.152 1.00 84.88 93 VAL A C 1
ATOM 732 O O . VAL A 1 93 ? -35.609 15.395 37.362 1.00 84.88 93 VAL A O 1
ATOM 735 N N . GLN A 1 94 ? -34.846 15.275 39.470 1.00 83.50 94 GLN A N 1
ATOM 736 C CA . GLN A 1 94 ? -36.173 15.201 40.070 1.00 83.50 94 GLN A CA 1
ATOM 737 C C . GLN A 1 94 ? -36.943 16.522 39.911 1.00 83.50 94 GLN A C 1
ATOM 739 O O . GLN A 1 94 ? -38.119 16.498 39.536 1.00 83.50 94 GLN A O 1
ATOM 744 N N . ALA A 1 95 ? -36.277 17.666 40.103 1.00 83.38 95 ALA A N 1
ATOM 745 C CA . ALA A 1 95 ? -36.855 18.994 39.882 1.00 83.38 95 ALA A CA 1
ATOM 746 C C . ALA A 1 95 ? -37.231 19.249 38.410 1.00 83.38 95 ALA A C 1
ATOM 748 O O . ALA A 1 95 ? -38.236 19.899 38.133 1.00 83.38 95 ALA A O 1
ATOM 749 N N . LEU A 1 96 ? -36.459 18.701 37.468 1.00 87.44 96 LEU A N 1
ATOM 750 C CA . LEU A 1 96 ? -36.671 18.846 36.023 1.00 87.44 96 LEU A CA 1
ATOM 751 C C . LEU A 1 96 ? -37.504 17.715 35.403 1.00 87.44 96 LEU A C 1
ATOM 753 O O . LEU A 1 96 ? -37.613 17.621 34.181 1.00 87.44 96 LEU A O 1
ATOM 757 N N . SER A 1 97 ? -38.121 16.860 36.222 1.00 84.12 97 SER A N 1
ATOM 758 C CA . SER A 1 97 ? -38.826 15.656 35.764 1.00 84.12 97 SER A CA 1
ATOM 759 C C . SER A 1 97 ? -40.058 15.922 34.885 1.00 84.12 97 SER A C 1
ATOM 761 O O . SER A 1 97 ? -40.565 14.995 34.256 1.00 84.12 97 SER A O 1
ATOM 763 N N . GLU A 1 98 ? -40.515 17.171 34.784 1.00 87.81 98 GLU A N 1
ATOM 764 C CA . GLU A 1 98 ? -41.593 17.599 33.879 1.00 87.81 98 GLU A CA 1
ATOM 765 C C . GLU A 1 98 ? -41.114 18.537 32.757 1.00 87.81 98 GLU A C 1
ATOM 767 O O . GLU A 1 98 ? -41.899 18.890 31.876 1.00 87.81 98 GLU A O 1
ATOM 772 N N . ASN A 1 99 ? -39.832 18.922 32.741 1.00 89.00 99 ASN A N 1
ATOM 773 C CA . ASN A 1 99 ? -39.277 19.850 31.757 1.00 89.00 99 ASN A CA 1
ATOM 774 C C . ASN A 1 99 ? -38.303 19.137 30.796 1.00 89.00 99 ASN A C 1
ATOM 776 O O . ASN A 1 99 ? -37.106 19.038 31.076 1.00 89.00 99 ASN A O 1
ATOM 780 N N . PRO A 1 100 ? -38.777 18.656 29.630 1.00 88.06 100 PRO A N 1
ATOM 781 C CA . PRO A 1 100 ? -37.951 17.883 28.702 1.00 88.06 100 PRO A CA 1
ATOM 782 C C . PRO A 1 100 ? -36.765 18.667 28.132 1.00 88.06 100 PRO A C 1
ATOM 784 O O . PRO A 1 100 ? -35.721 18.076 27.862 1.00 88.06 100 PRO A O 1
ATOM 787 N N . GLN A 1 101 ? -36.911 19.981 27.939 1.00 85.38 101 GLN A N 1
ATOM 788 C CA . GLN A 1 101 ? -35.870 20.811 27.335 1.00 85.38 101 GLN A CA 1
ATOM 789 C C . GLN A 1 101 ? -34.699 21.031 28.297 1.00 85.38 101 GLN A C 1
ATOM 791 O O . GLN A 1 101 ? -33.542 20.876 27.905 1.00 85.38 101 GLN A O 1
ATOM 796 N N . GLU A 1 102 ? -34.992 21.366 29.552 1.00 84.75 102 GLU A N 1
ATOM 797 C CA . GLU A 1 102 ? -33.965 21.592 30.575 1.00 84.75 102 GLU A CA 1
ATOM 798 C C . GLU A 1 102 ? -33.291 20.282 30.996 1.00 84.75 102 GLU A C 1
ATOM 800 O O . GLU A 1 102 ? -32.081 20.258 31.209 1.00 84.75 102 GLU A O 1
ATOM 805 N N . LEU A 1 103 ? -34.033 19.169 31.019 1.00 87.38 103 LEU A N 1
ATOM 806 C CA . LEU A 1 103 ? -33.462 17.851 31.294 1.00 87.38 103 LEU A CA 1
ATOM 807 C C . LEU A 1 103 ? -32.483 17.398 30.189 1.00 87.38 103 LEU A C 1
ATOM 809 O O . LEU A 1 103 ? -31.437 16.826 30.493 1.00 87.38 103 LEU A O 1
ATOM 813 N N . GLU A 1 104 ? -32.767 17.700 28.914 1.00 89.88 104 GLU A N 1
ATOM 814 C CA . GLU A 1 104 ? -31.811 17.472 27.816 1.00 89.88 104 GLU A CA 1
ATOM 815 C C . GLU A 1 104 ? -30.587 18.386 27.928 1.00 89.88 104 GLU A C 1
ATOM 817 O O . GLU A 1 104 ? -29.469 17.925 27.712 1.00 89.88 104 GLU A O 1
ATOM 822 N N . GLN A 1 105 ? -30.752 19.660 28.295 1.00 85.19 105 GLN A N 1
ATOM 823 C CA . GLN A 1 105 ? -29.609 20.555 28.517 1.00 85.19 105 GLN A CA 1
ATOM 824 C C . GLN A 1 105 ? -28.709 20.053 29.650 1.00 85.19 105 GLN A C 1
ATOM 826 O O . GLN A 1 105 ? -27.493 19.991 29.471 1.00 85.19 105 GLN A O 1
ATOM 831 N N . LEU A 1 106 ? -29.302 19.601 30.758 1.00 84.81 106 LEU A N 1
ATOM 832 C CA . LEU A 1 106 ? -28.574 19.002 31.875 1.00 84.81 106 LEU A CA 1
ATOM 833 C C . LEU A 1 106 ? -27.775 17.768 31.430 1.00 84.81 106 LEU A C 1
ATOM 835 O O . LEU A 1 106 ? -26.613 17.621 31.803 1.00 84.81 106 LEU A O 1
ATOM 839 N N . TYR A 1 107 ? -28.358 16.915 30.584 1.00 85.19 107 TYR A N 1
ATOM 840 C CA . TYR A 1 107 ? -27.646 15.780 29.997 1.00 85.19 107 TYR A CA 1
ATOM 841 C C . TYR A 1 107 ? -26.476 16.213 29.100 1.00 85.19 107 TYR A C 1
ATOM 843 O O . TYR A 1 107 ? -25.382 15.655 29.194 1.00 85.19 107 TYR A O 1
ATOM 851 N N . GLN A 1 108 ? -26.670 17.219 28.242 1.00 81.00 108 GLN A N 1
ATOM 852 C CA . GLN A 1 108 ? -25.608 17.739 27.371 1.00 81.00 108 GLN A CA 1
ATOM 853 C C . GLN A 1 108 ? -24.458 18.358 28.170 1.00 81.00 108 GLN A C 1
ATOM 855 O O . GLN A 1 108 ? -23.293 18.233 27.785 1.00 81.00 108 GLN A O 1
ATOM 860 N N . ASP A 1 109 ? -24.756 19.007 29.290 1.00 76.44 109 ASP A N 1
ATOM 861 C CA . ASP A 1 109 ? -23.736 19.575 30.164 1.00 76.44 109 ASP A CA 1
ATOM 862 C C . ASP A 1 109 ? -23.024 18.490 30.978 1.00 76.44 109 ASP A C 1
ATOM 864 O O . ASP A 1 109 ? -21.793 18.512 31.061 1.00 76.44 109 ASP A O 1
ATOM 868 N N . ALA A 1 110 ? -23.745 17.463 31.437 1.00 75.44 110 ALA A N 1
ATOM 869 C CA . ALA A 1 110 ? -23.146 16.267 32.028 1.00 75.44 110 ALA A CA 1
ATOM 870 C C . ALA A 1 110 ? -22.208 15.550 31.040 1.00 75.44 110 ALA A C 1
ATOM 872 O O . ALA A 1 110 ? -21.124 15.109 31.426 1.00 75.44 110 ALA A O 1
ATOM 873 N N . LEU A 1 111 ? -22.567 15.481 29.752 1.00 73.25 111 LEU A N 1
ATOM 874 C CA . LEU A 1 111 ? -21.705 14.941 28.695 1.00 73.25 111 LEU A CA 1
ATOM 875 C C . LEU A 1 111 ? -20.423 15.761 28.516 1.00 73.25 111 LEU A C 1
ATOM 877 O O . LEU A 1 111 ? -19.334 15.188 28.473 1.00 73.25 111 LEU A O 1
ATOM 881 N N . LYS A 1 112 ? -20.524 17.094 28.440 1.00 64.62 112 LYS A N 1
ATOM 882 C CA . LYS A 1 112 ? -19.347 17.979 28.330 1.00 64.62 112 LYS A CA 1
ATOM 883 C C . LYS A 1 112 ? -18.439 17.882 29.555 1.00 64.62 112 LYS A C 1
ATOM 885 O O . LYS A 1 112 ? -17.223 17.970 29.411 1.00 64.62 112 LYS A O 1
ATOM 890 N N . ALA A 1 113 ? -19.027 17.695 30.734 1.00 65.25 113 ALA A N 1
ATOM 891 C CA . ALA A 1 113 ? -18.314 17.542 31.997 1.00 65.25 113 ALA A CA 1
ATOM 892 C C . ALA A 1 113 ? -17.773 16.117 32.230 1.00 65.25 113 ALA A C 1
ATOM 894 O O . ALA A 1 113 ? -17.090 15.886 33.224 1.00 65.25 113 ALA A O 1
ATOM 895 N N . GLY A 1 114 ? -18.075 15.149 31.353 1.00 60.19 114 GLY A N 1
ATOM 896 C CA . GLY A 1 114 ? -17.693 13.743 31.535 1.00 60.19 114 GLY A CA 1
ATOM 897 C C . GLY A 1 114 ? -18.446 13.020 32.664 1.00 60.19 114 GLY A C 1
ATOM 898 O O . GLY A 1 114 ? -18.060 11.922 33.055 1.00 60.19 114 GLY A O 1
ATOM 899 N N . GLN A 1 115 ? -19.536 13.597 33.173 1.00 70.00 115 GLN A N 1
ATOM 900 C CA . GLN A 1 115 ? -20.336 13.113 34.307 1.00 70.00 115 GLN A CA 1
ATOM 901 C C . GLN A 1 115 ? -21.556 12.284 33.872 1.00 70.00 115 GLN A C 1
ATOM 903 O O . GLN A 1 115 ? -22.536 12.153 34.605 1.00 70.00 115 GLN A O 1
ATOM 908 N N . GLN A 1 116 ? -21.502 11.686 32.681 1.00 76.75 116 GLN A N 1
ATOM 909 C CA . GLN A 1 116 ? -22.618 10.937 32.100 1.00 76.75 116 GLN A CA 1
ATOM 910 C C . GLN A 1 116 ? -23.144 9.830 33.031 1.00 76.75 116 GLN A C 1
ATOM 912 O O . GLN A 1 116 ? -24.353 9.683 33.177 1.00 76.75 116 GLN A O 1
ATOM 917 N N . LYS A 1 117 ? -22.255 9.091 33.709 1.00 74.25 117 LYS A N 1
ATOM 918 C CA . LYS A 1 117 ? -22.651 8.012 34.630 1.00 74.25 117 LYS A CA 1
ATOM 919 C C . LYS A 1 117 ? -23.449 8.508 35.837 1.00 74.25 117 LYS A C 1
ATOM 921 O O . LYS A 1 117 ? -24.377 7.829 36.259 1.00 74.25 117 LYS A O 1
ATOM 926 N N . ALA A 1 118 ? -23.098 9.674 36.379 1.00 75.94 118 ALA A N 1
ATOM 927 C CA . ALA A 1 118 ? -23.806 10.256 37.518 1.00 75.94 118 ALA A CA 1
ATOM 928 C C . ALA A 1 118 ? -25.227 10.685 37.119 1.00 75.94 118 ALA A C 1
ATOM 930 O O . ALA A 1 118 ? -26.178 10.452 37.860 1.00 75.94 118 ALA A O 1
ATOM 931 N N . PHE A 1 119 ? -25.384 11.239 35.912 1.00 85.06 119 PHE A N 1
ATOM 932 C CA . PHE A 1 119 ? -26.697 11.545 35.344 1.00 85.06 119 PHE A CA 1
ATOM 933 C C . PHE A 1 119 ? -27.517 10.275 35.056 1.00 85.06 119 PHE A C 1
ATOM 935 O O . PHE A 1 119 ? -28.703 10.230 35.370 1.00 85.06 119 PHE A O 1
ATOM 942 N N . GLU A 1 120 ? -26.896 9.229 34.495 1.00 84.44 120 GLU A N 1
ATOM 943 C CA . GLU A 1 120 ? -27.547 7.930 34.255 1.00 84.44 120 GLU A CA 1
ATOM 944 C C . GLU A 1 120 ? -28.081 7.320 35.557 1.00 84.44 120 GLU A C 1
ATOM 946 O O . GLU A 1 120 ? -29.251 6.954 35.623 1.00 84.44 120 GLU A O 1
ATOM 951 N N . GLN A 1 121 ? -27.268 7.303 36.617 1.00 82.19 121 GLN A N 1
ATOM 952 C CA . GLN A 1 121 ? -27.691 6.832 37.940 1.00 82.19 121 GLN A CA 1
ATOM 953 C C . GLN A 1 121 ? -28.831 7.676 38.524 1.00 82.19 121 GLN A C 1
ATOM 955 O O . GLN A 1 121 ? -29.788 7.125 39.066 1.00 82.19 121 GLN A O 1
ATOM 960 N N . ALA A 1 122 ? -28.771 9.003 38.375 1.00 85.75 122 ALA A N 1
ATOM 961 C CA . ALA A 1 122 ? -29.839 9.891 38.823 1.00 85.75 122 ALA A CA 1
ATOM 962 C C . ALA A 1 122 ? -31.167 9.628 38.090 1.00 85.75 122 ALA A C 1
ATOM 964 O O . ALA A 1 122 ? -32.221 9.632 38.724 1.00 85.75 122 ALA A O 1
ATOM 965 N N . ILE A 1 123 ? -31.134 9.350 36.782 1.00 90.50 123 ILE A N 1
ATOM 966 C CA . ILE A 1 123 ? -32.321 8.962 36.003 1.00 90.50 123 ILE A CA 1
ATOM 967 C C . ILE A 1 123 ? -32.843 7.587 36.431 1.00 90.50 123 ILE A C 1
ATOM 969 O O . ILE A 1 123 ? -34.055 7.435 36.598 1.00 90.50 123 ILE A O 1
ATOM 973 N N . ASP A 1 124 ? -31.963 6.605 36.637 1.00 88.25 124 ASP A N 1
ATOM 974 C CA . ASP A 1 124 ? -32.346 5.264 37.091 1.00 88.25 124 ASP A CA 1
ATOM 975 C C . ASP A 1 124 ? -33.075 5.320 38.439 1.00 88.25 124 ASP A C 1
ATOM 977 O O . ASP A 1 124 ? -34.114 4.679 38.622 1.00 88.25 124 ASP A O 1
ATOM 981 N N . ASP A 1 125 ? -32.564 6.110 39.381 1.00 85.50 125 ASP A N 1
ATOM 982 C CA . ASP A 1 125 ? -33.167 6.263 40.704 1.00 85.50 125 ASP A CA 1
ATOM 983 C C . ASP A 1 125 ? -34.439 7.121 40.668 1.00 85.50 125 ASP A C 1
ATOM 985 O O . ASP A 1 125 ? -35.443 6.763 41.292 1.00 85.50 125 ASP A O 1
ATOM 989 N N . ALA A 1 126 ? -34.458 8.204 39.886 1.00 85.81 126 ALA A N 1
ATOM 990 C CA . ALA A 1 126 ? -35.653 9.027 39.702 1.00 85.81 126 ALA A CA 1
ATOM 991 C C . ALA A 1 126 ? -36.795 8.236 39.043 1.00 85.81 126 ALA A C 1
ATOM 993 O O . ALA A 1 126 ? -37.951 8.369 39.448 1.00 85.81 126 ALA A O 1
ATOM 994 N N . HIS A 1 127 ? -36.488 7.361 38.081 1.00 88.25 127 HIS A N 1
ATOM 995 C CA . HIS A 1 127 ? -37.480 6.487 37.458 1.00 88.25 127 HIS A CA 1
ATOM 996 C C . HIS A 1 127 ? -38.040 5.449 38.444 1.00 88.25 127 HIS A C 1
ATOM 998 O O . HIS A 1 127 ? -39.253 5.232 38.461 1.00 88.25 127 HIS A O 1
ATOM 1004 N N . LYS A 1 128 ? -37.205 4.856 39.314 1.00 87.00 128 LYS A N 1
ATOM 1005 C CA . LYS A 1 128 ? -37.679 3.953 40.387 1.00 87.00 128 LYS A CA 1
ATOM 1006 C C . LYS A 1 128 ? -38.630 4.659 41.356 1.00 87.00 128 LYS A C 1
ATOM 1008 O O . LYS A 1 128 ? -39.619 4.062 41.775 1.00 87.00 128 LYS A O 1
ATOM 1013 N N . ASN A 1 129 ? -38.335 5.913 41.701 1.00 85.31 129 ASN A N 1
ATOM 1014 C CA . ASN A 1 129 ? -39.126 6.698 42.650 1.00 85.31 129 ASN A CA 1
ATOM 1015 C C . ASN A 1 129 ? -40.425 7.251 42.038 1.00 85.31 129 ASN A C 1
ATOM 1017 O O . ASN A 1 129 ? -41.410 7.430 42.753 1.00 85.31 129 ASN A O 1
ATOM 1021 N N . ALA A 1 130 ? -40.452 7.496 40.726 1.00 85.81 130 ALA A N 1
ATOM 1022 C CA . ALA A 1 130 ? -41.612 8.012 40.001 1.00 85.81 130 ALA A CA 1
ATOM 1023 C C . ALA A 1 130 ? -41.875 7.224 38.698 1.00 85.81 130 ALA A C 1
ATOM 1025 O O . ALA A 1 130 ? -41.767 7.779 37.599 1.00 85.81 130 ALA A O 1
ATOM 1026 N N . PRO A 1 131 ? -42.285 5.942 38.782 1.00 81.12 131 PRO A N 1
ATOM 1027 C CA . PRO A 1 131 ? -42.424 5.073 37.609 1.00 81.12 131 PRO A CA 1
ATOM 1028 C C . PRO A 1 131 ? -43.532 5.516 36.640 1.00 81.12 131 PRO A C 1
ATOM 1030 O O . PRO A 1 131 ? -43.517 5.136 35.473 1.00 81.12 131 PRO A O 1
ATOM 1033 N N . GLY A 1 132 ? -44.486 6.335 37.102 1.00 82.69 132 GLY A N 1
ATOM 1034 C CA . GLY A 1 132 ? -45.560 6.895 36.273 1.00 82.69 132 GLY A CA 1
ATOM 1035 C C . GLY A 1 132 ? -45.158 8.111 35.430 1.00 82.69 132 GLY A C 1
ATOM 1036 O O . GLY A 1 132 ? -45.941 8.538 34.583 1.00 82.69 132 GLY A O 1
ATOM 1037 N N . ASN A 1 133 ? -43.967 8.683 35.637 1.00 89.00 133 ASN A N 1
ATOM 1038 C CA . ASN A 1 133 ? -43.506 9.832 34.864 1.00 89.00 133 ASN A CA 1
ATOM 1039 C C . ASN A 1 133 ? -42.945 9.373 33.504 1.00 89.00 133 ASN A C 1
ATOM 1041 O O . ASN A 1 133 ? -41.882 8.752 33.421 1.00 89.00 133 ASN A O 1
ATOM 1045 N N . LEU A 1 134 ? -43.663 9.708 32.427 1.00 89.56 134 LEU A N 1
ATOM 1046 C CA . LEU A 1 134 ? -43.329 9.308 31.056 1.00 89.56 134 LEU A CA 1
ATOM 1047 C C . LEU A 1 134 ? -41.998 9.888 30.556 1.00 89.56 134 LEU A C 1
ATOM 1049 O O . LEU A 1 134 ? -41.325 9.233 29.760 1.00 89.56 134 LEU A O 1
ATOM 1053 N N . LEU A 1 135 ? -41.600 11.082 31.012 1.00 90.44 135 LEU A N 1
ATOM 1054 C CA . LEU A 1 135 ? -40.331 11.697 30.618 1.00 90.44 135 LEU A CA 1
ATOM 1055 C C . LEU A 1 135 ? -39.153 10.918 31.211 1.00 90.44 135 LEU A C 1
ATOM 1057 O O . LEU A 1 135 ? -38.240 10.538 30.477 1.00 90.44 135 LEU A O 1
ATOM 1061 N N . LEU A 1 136 ? -39.206 10.620 32.512 1.00 90.31 136 LEU A N 1
ATOM 1062 C CA . LEU A 1 136 ? -38.184 9.820 33.193 1.00 90.31 136 LEU A CA 1
ATOM 1063 C C . LEU A 1 136 ? -38.132 8.388 32.648 1.00 90.31 136 LEU A C 1
ATOM 1065 O O . LEU A 1 136 ? -37.043 7.870 32.417 1.00 90.31 136 LEU A O 1
ATOM 1069 N N . ALA A 1 137 ? -39.284 7.773 32.358 1.00 88.75 137 ALA A N 1
ATOM 1070 C CA . ALA A 1 137 ? -39.344 6.458 31.715 1.00 88.75 137 ALA A CA 1
ATOM 1071 C C . ALA A 1 137 ? -38.728 6.472 30.303 1.00 88.75 137 ALA A C 1
ATOM 1073 O O . ALA A 1 137 ? -37.971 5.571 29.938 1.00 88.75 137 ALA A O 1
ATOM 1074 N N . GLY A 1 138 ? -39.009 7.511 29.510 1.00 88.19 138 GLY A N 1
ATOM 1075 C CA . GLY A 1 138 ? -38.415 7.699 28.187 1.00 88.19 138 GLY A CA 1
ATOM 1076 C C . GLY A 1 138 ? -36.893 7.847 28.244 1.00 88.19 138 GLY A C 1
ATOM 1077 O O . GLY A 1 138 ? -36.186 7.217 27.457 1.00 88.19 138 GLY A O 1
ATOM 1078 N N . TRP A 1 139 ? -36.379 8.617 29.206 1.00 91.38 139 TRP A N 1
ATOM 1079 C CA . TRP A 1 139 ? -34.941 8.766 29.446 1.00 91.38 139 TRP A CA 1
ATOM 1080 C C . TRP A 1 139 ? -34.284 7.487 29.952 1.00 91.38 139 TRP A C 1
ATOM 1082 O O . TRP A 1 139 ? -33.253 7.094 29.410 1.00 91.38 139 TRP A O 1
ATOM 1092 N N . PHE A 1 140 ? -34.901 6.804 30.916 1.00 89.88 140 PHE A N 1
ATOM 1093 C CA . PHE A 1 140 ? -34.449 5.508 31.414 1.00 89.88 140 PHE A CA 1
ATOM 1094 C C . PHE A 1 140 ? -34.292 4.518 30.258 1.00 89.88 140 PHE A C 1
ATOM 1096 O O . PHE A 1 140 ? -33.209 3.978 30.041 1.00 89.88 140 PHE A O 1
ATOM 1103 N N . HIS A 1 141 ? -35.330 4.350 29.434 1.00 87.06 141 HIS A N 1
ATOM 1104 C CA . HIS A 1 141 ? -35.265 3.463 28.277 1.00 87.06 141 HIS A CA 1
ATOM 1105 C C . HIS A 1 141 ? -34.276 3.940 27.210 1.00 87.06 141 HIS A C 1
ATOM 1107 O O . HIS A 1 141 ? -33.584 3.100 26.644 1.00 87.06 141 HIS A O 1
ATOM 1113 N N . ARG A 1 142 ? -34.150 5.247 26.945 1.00 86.56 142 ARG A N 1
ATOM 1114 C CA . ARG A 1 142 ? -33.147 5.800 26.014 1.00 86.56 142 ARG A CA 1
ATOM 1115 C C . ARG A 1 142 ? -31.727 5.463 26.462 1.00 86.56 142 ARG A C 1
ATOM 1117 O O . ARG A 1 142 ? -30.940 4.979 25.650 1.00 86.56 142 ARG A O 1
ATOM 1124 N N . LEU A 1 143 ? -31.408 5.703 27.731 1.00 85.00 143 LEU A N 1
ATOM 1125 C CA . LEU A 1 143 ? -30.078 5.483 28.297 1.00 85.00 143 LEU A CA 1
ATOM 1126 C C . LEU A 1 143 ? -29.775 3.989 28.418 1.00 85.00 143 LEU A C 1
ATOM 1128 O O . LEU A 1 143 ? -28.714 3.549 27.981 1.00 85.00 143 LEU A O 1
ATOM 1132 N N . HI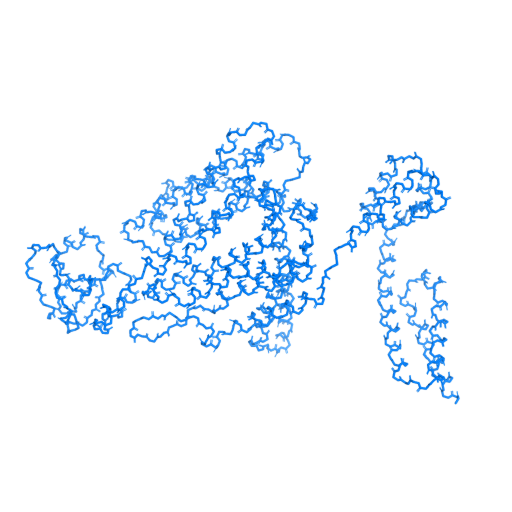S A 1 144 ? -30.728 3.174 28.877 1.00 78.44 144 HIS A N 1
ATOM 1133 C CA . HIS A 1 144 ? -30.563 1.721 28.911 1.00 78.44 144 HIS A CA 1
ATOM 1134 C C . HIS A 1 144 ? -30.473 1.098 27.516 1.00 78.44 144 HIS A C 1
ATOM 1136 O O . HIS A 1 144 ? -29.694 0.166 27.323 1.00 78.44 144 HIS A O 1
ATOM 1142 N N . PHE A 1 145 ? -31.231 1.590 26.533 1.00 71.25 145 PHE A N 1
ATOM 1143 C CA . PHE A 1 145 ? -31.136 1.131 25.147 1.00 71.25 145 PHE A CA 1
ATOM 1144 C C . PHE A 1 145 ? -29.786 1.520 24.539 1.00 71.25 145 PHE A C 1
ATOM 1146 O O . PHE A 1 145 ? -29.127 0.668 23.946 1.00 71.25 145 PHE A O 1
ATOM 1153 N N . ALA A 1 146 ? -29.321 2.753 24.761 1.00 62.22 146 ALA A N 1
ATOM 1154 C CA . ALA A 1 146 ? -27.988 3.195 24.358 1.00 62.22 146 ALA A CA 1
ATOM 1155 C C . ALA A 1 146 ? -26.882 2.357 25.029 1.00 62.22 146 ALA A C 1
ATOM 1157 O O . ALA A 1 146 ? -25.962 1.896 24.353 1.00 62.22 146 ALA A O 1
ATOM 1158 N N . ALA A 1 147 ? -27.004 2.065 26.327 1.00 57.59 147 ALA A N 1
ATOM 1159 C CA . ALA A 1 147 ? -26.073 1.219 27.072 1.00 57.59 147 ALA A CA 1
ATOM 1160 C C . ALA A 1 147 ? -26.102 -0.248 26.603 1.00 57.59 147 ALA A C 1
ATOM 1162 O O . ALA A 1 147 ? -25.058 -0.894 26.496 1.00 57.59 147 ALA A O 1
ATOM 1163 N N . GLN A 1 148 ? -27.277 -0.791 26.273 1.00 55.78 148 GLN A N 1
ATOM 1164 C CA . GLN A 1 148 ? -27.411 -2.127 25.684 1.00 55.78 148 GLN A CA 1
ATOM 1165 C C . GLN A 1 148 ? -26.851 -2.185 24.260 1.00 55.78 148 GLN A C 1
ATOM 1167 O O . GLN A 1 148 ? -26.248 -3.190 23.889 1.00 55.78 148 GLN A O 1
ATOM 1172 N N . GLN A 1 149 ? -27.000 -1.122 23.469 1.00 55.66 149 GLN A N 1
ATOM 1173 C CA . GLN A 1 149 ? -26.428 -1.022 22.129 1.00 55.66 149 GLN A CA 1
ATOM 1174 C C . GLN A 1 149 ? -24.897 -0.895 22.186 1.00 55.66 149 GLN A C 1
ATOM 1176 O O . GLN A 1 149 ? -24.209 -1.564 21.417 1.00 55.66 149 GLN A O 1
ATOM 1181 N N . ALA A 1 150 ? -24.357 -0.148 23.154 1.00 50.75 150 ALA A N 1
ATOM 1182 C CA . ALA A 1 150 ? -22.921 -0.073 23.430 1.00 50.75 150 ALA A CA 1
ATOM 1183 C C . ALA A 1 150 ? -22.338 -1.420 23.903 1.00 50.75 150 ALA A C 1
ATOM 1185 O O . ALA A 1 150 ? -21.228 -1.779 23.516 1.00 50.75 150 ALA A O 1
ATOM 1186 N N . LYS A 1 151 ? -23.102 -2.219 24.663 1.00 45.75 151 LYS A N 1
ATOM 1187 C CA . LYS A 1 151 ? -22.712 -3.582 25.082 1.00 45.75 151 LYS A CA 1
ATOM 1188 C C . LYS A 1 151 ? -22.706 -4.623 23.953 1.00 45.75 151 LYS A C 1
ATOM 1190 O O . LYS A 1 151 ? -22.178 -5.711 24.163 1.00 45.75 151 LYS A O 1
ATOM 1195 N N . ARG A 1 152 ? -23.279 -4.348 22.772 1.00 53.12 152 ARG A N 1
ATOM 1196 C CA . ARG A 1 152 ? -23.375 -5.342 21.679 1.00 53.12 152 ARG A CA 1
ATOM 1197 C C . ARG A 1 152 ? -22.079 -5.557 20.898 1.00 53.12 152 ARG A C 1
ATOM 1199 O O . ARG A 1 152 ? -21.992 -6.548 20.180 1.00 53.12 152 ARG A O 1
ATOM 1206 N N . PHE A 1 153 ? -21.086 -4.678 21.021 1.00 60.53 153 PHE A N 1
ATOM 1207 C CA . PHE A 1 153 ? -19.776 -4.898 20.411 1.00 60.53 153 PHE A CA 1
ATOM 1208 C C . PHE A 1 153 ? -18.734 -5.187 21.488 1.00 60.53 153 PHE A C 1
ATOM 1210 O O . PHE A 1 153 ? -18.141 -4.282 22.069 1.00 60.53 153 PHE A O 1
ATOM 1217 N N . ILE A 1 154 ? -18.528 -6.474 21.754 1.00 67.94 154 ILE A N 1
ATOM 1218 C CA . ILE A 1 154 ? -17.421 -6.959 22.572 1.00 67.94 154 ILE A CA 1
ATOM 1219 C C . ILE A 1 154 ? -16.383 -7.500 21.596 1.00 67.94 154 ILE A C 1
ATOM 1221 O O . ILE A 1 154 ? -16.678 -8.384 20.793 1.00 67.94 154 ILE A O 1
ATOM 1225 N N . ILE A 1 155 ? -15.176 -6.937 21.637 1.00 81.50 155 ILE A N 1
ATOM 1226 C CA . ILE A 1 155 ? -14.042 -7.459 20.874 1.00 81.50 155 ILE A CA 1
ATOM 1227 C C . ILE A 1 155 ? -13.784 -8.886 21.354 1.00 81.50 155 ILE A C 1
ATOM 1229 O O . ILE A 1 155 ? -13.611 -9.127 22.550 1.00 81.50 155 ILE A O 1
ATOM 1233 N N . GLU A 1 156 ? -13.722 -9.824 20.415 1.00 87.06 156 GLU A N 1
ATOM 1234 C CA . GLU A 1 156 ? -13.434 -11.229 20.693 1.00 87.06 156 GLU A CA 1
ATOM 1235 C C . GLU A 1 156 ? -11.929 -11.408 20.961 1.00 87.06 156 GLU A C 1
ATOM 1237 O O . GLU A 1 156 ? -11.184 -11.972 20.152 1.00 87.06 156 GLU A O 1
ATOM 1242 N N . TRP A 1 157 ? -11.467 -10.898 22.112 1.00 90.06 157 TRP A N 1
ATOM 1243 C CA . TRP A 1 157 ? -10.072 -10.956 22.564 1.00 90.06 157 TRP A CA 1
ATOM 1244 C C . TRP A 1 157 ? -9.434 -12.354 22.470 1.00 90.06 157 TRP A C 1
ATOM 1246 O O . TRP A 1 157 ? -8.287 -12.435 22.016 1.00 90.06 157 TRP A O 1
ATOM 1256 N N . PRO A 1 158 ? -10.149 -13.455 22.796 1.00 91.38 158 PRO A N 1
ATOM 1257 C CA . PRO A 1 158 ? -9.614 -14.810 22.655 1.00 91.38 158 PRO A CA 1
ATOM 1258 C C . PRO A 1 158 ? -9.236 -15.198 21.221 1.00 91.38 158 PRO A C 1
ATOM 1260 O O . PRO A 1 158 ? -8.462 -16.130 21.039 1.00 91.38 158 PRO A O 1
ATOM 1263 N N . TRP A 1 159 ? -9.759 -14.504 20.206 1.00 92.12 159 TRP A N 1
ATOM 1264 C CA . TRP A 1 159 ? -9.431 -14.746 18.799 1.00 92.12 159 TRP A CA 1
ATOM 1265 C C . TRP A 1 159 ? -8.476 -13.702 18.229 1.00 92.12 159 TRP A C 1
ATOM 1267 O O . TRP A 1 159 ? -7.558 -14.062 17.493 1.00 92.12 159 TRP A O 1
ATOM 1277 N N . VAL A 1 160 ? -8.649 -12.421 18.572 1.00 94.75 160 VAL A N 1
ATOM 1278 C CA . VAL A 1 160 ? -7.805 -11.356 18.006 1.00 94.75 160 VAL A CA 1
ATOM 1279 C C . VAL A 1 160 ? -6.351 -11.471 18.460 1.00 94.75 160 VAL A C 1
ATOM 1281 O O . VAL A 1 160 ? -5.454 -11.291 17.642 1.00 94.75 160 VAL A O 1
ATOM 1284 N N . VAL A 1 161 ? -6.099 -11.808 19.732 1.00 95.69 161 VAL A N 1
ATOM 1285 C CA . VAL A 1 161 ? -4.732 -11.851 20.270 1.00 95.69 161 VAL A CA 1
ATOM 1286 C C . VAL A 1 161 ? -3.943 -13.001 19.647 1.00 95.69 161 VAL A C 1
ATOM 1288 O O . VAL A 1 161 ? -2.867 -12.723 19.121 1.00 95.69 161 VAL A O 1
ATOM 1291 N N . PRO A 1 162 ? -4.444 -14.254 19.596 1.00 97.50 162 PRO A N 1
ATOM 1292 C CA . PRO A 1 162 ? -3.714 -15.328 18.928 1.00 97.50 162 PRO A CA 1
ATOM 1293 C C . PRO A 1 162 ? -3.485 -15.064 17.440 1.00 97.50 162 PRO A C 1
ATOM 1295 O O . PRO A 1 162 ? -2.380 -15.282 16.960 1.00 97.50 162 PRO A O 1
ATOM 1298 N N . LEU A 1 163 ? -4.483 -14.557 16.706 1.00 97.81 163 LEU A N 1
ATOM 1299 C CA . LEU A 1 163 ? -4.329 -14.264 15.275 1.00 97.81 163 LEU A CA 1
ATOM 1300 C C . LEU A 1 163 ? -3.346 -13.116 15.023 1.00 97.81 163 LEU A C 1
ATOM 1302 O O . LEU A 1 163 ? -2.524 -13.201 14.113 1.00 97.81 163 LEU A O 1
ATOM 1306 N N . GLY A 1 164 ? -3.388 -12.071 15.851 1.00 97.88 164 GLY A N 1
ATOM 1307 C CA . GLY A 1 164 ? -2.408 -10.992 15.817 1.00 97.88 164 GLY A CA 1
ATOM 1308 C C . GLY A 1 164 ? -1.002 -11.496 16.129 1.00 97.88 164 GLY A C 1
ATOM 1309 O O . GLY A 1 164 ? -0.062 -11.143 15.425 1.00 97.88 164 GLY A O 1
ATOM 1310 N N . LEU A 1 165 ? -0.843 -12.352 17.144 1.00 97.88 165 LEU A N 1
ATOM 1311 C CA . LEU A 1 165 ? 0.454 -12.935 17.502 1.00 97.88 165 LEU A CA 1
ATOM 1312 C C . LEU A 1 165 ? 0.982 -13.846 16.395 1.00 97.88 165 LEU A C 1
ATOM 1314 O O . LEU A 1 165 ? 2.160 -13.766 16.072 1.00 97.88 165 LEU A O 1
ATOM 1318 N N . LEU A 1 166 ? 0.127 -14.662 15.775 1.00 98.31 166 LEU A N 1
ATOM 1319 C CA . LEU A 1 166 ? 0.499 -15.484 14.623 1.00 98.31 166 LEU A CA 1
ATOM 1320 C C . LEU A 1 166 ? 0.959 -14.620 13.445 1.00 98.31 166 LEU A C 1
ATOM 1322 O O . LEU A 1 166 ? 1.986 -14.925 12.846 1.00 98.31 166 LEU A O 1
ATOM 1326 N N . ASN A 1 167 ? 0.261 -13.519 13.145 1.00 98.50 167 ASN A N 1
ATOM 1327 C CA . ASN A 1 167 ? 0.698 -12.595 12.097 1.00 98.50 167 ASN A CA 1
ATOM 1328 C C . ASN A 1 167 ? 2.002 -11.873 12.467 1.00 98.50 167 ASN A C 1
ATOM 1330 O O . ASN A 1 167 ? 2.864 -11.675 11.617 1.00 98.50 167 ASN A O 1
ATOM 1334 N N . GLY A 1 168 ? 2.181 -11.517 13.739 1.00 98.06 168 GLY A N 1
ATOM 1335 C CA . GLY A 1 168 ? 3.428 -10.948 14.239 1.00 98.06 168 GLY A CA 1
ATOM 1336 C C . GLY A 1 168 ? 4.600 -11.924 14.127 1.00 98.06 168 GLY A C 1
ATOM 1337 O O . GLY A 1 168 ? 5.646 -11.581 13.589 1.00 98.06 168 GLY A O 1
ATOM 1338 N N . LEU A 1 169 ? 4.421 -13.175 14.545 1.00 98.00 169 LEU A N 1
ATOM 1339 C CA . LEU A 1 169 ? 5.433 -14.219 14.380 1.00 98.00 169 LEU A CA 1
ATOM 1340 C C . LEU A 1 169 ? 5.723 -14.504 12.905 1.00 98.00 169 LEU A C 1
ATOM 1342 O O . LEU A 1 169 ? 6.878 -14.728 12.552 1.00 98.00 169 LEU A O 1
ATOM 1346 N N . LEU A 1 170 ? 4.710 -14.435 12.038 1.00 97.62 170 LEU A N 1
ATOM 1347 C CA . LEU A 1 170 ? 4.897 -14.535 10.596 1.00 97.62 170 LEU A CA 1
ATOM 1348 C C . LEU A 1 170 ? 5.775 -13.389 10.075 1.00 97.62 170 LEU A C 1
ATOM 1350 O O . LEU A 1 170 ? 6.735 -13.644 9.359 1.00 97.62 170 LEU A O 1
ATOM 1354 N N . PHE A 1 171 ? 5.500 -12.139 10.453 1.00 97.62 171 PHE A N 1
ATOM 1355 C CA . PHE A 1 171 ? 6.316 -10.989 10.043 1.00 97.62 171 PHE A CA 1
ATOM 1356 C C . PHE A 1 171 ? 7.743 -11.090 10.583 1.00 97.62 171 PHE A C 1
ATOM 1358 O O . PHE A 1 171 ? 8.705 -10.840 9.860 1.00 97.62 171 PHE A O 1
ATOM 1365 N N . TRP A 1 172 ? 7.895 -11.491 11.842 1.00 96.75 172 TRP A N 1
ATOM 1366 C CA . TRP A 1 172 ? 9.197 -11.762 12.436 1.00 96.75 172 TRP A CA 1
ATOM 1367 C C . TRP A 1 172 ? 9.966 -12.819 11.638 1.00 96.75 172 TRP A C 1
ATOM 1369 O O . TRP A 1 172 ? 11.109 -12.577 11.265 1.00 96.75 172 TRP A O 1
ATOM 1379 N N . TRP A 1 173 ? 9.338 -13.947 11.302 1.00 95.75 173 TRP A N 1
ATOM 1380 C CA . TRP A 1 173 ? 9.973 -15.014 10.532 1.00 95.75 173 TRP A CA 1
ATOM 1381 C C . TRP A 1 173 ? 10.334 -14.570 9.108 1.00 95.75 173 TRP A C 1
ATOM 1383 O O . TRP A 1 173 ? 11.475 -14.734 8.692 1.00 95.75 173 TRP A O 1
ATOM 1393 N N . LEU A 1 174 ? 9.411 -13.928 8.387 1.00 95.06 174 LEU A N 1
ATOM 1394 C CA . LEU A 1 174 ? 9.603 -13.518 6.988 1.00 95.06 174 LEU A CA 1
ATOM 1395 C C . LEU A 1 174 ? 10.559 -12.328 6.797 1.00 95.06 174 LEU A C 1
ATOM 1397 O O . LEU A 1 174 ? 10.944 -12.038 5.667 1.00 95.06 174 LEU A O 1
ATOM 1401 N N . THR A 1 175 ? 10.922 -11.619 7.869 1.00 93.38 175 THR A N 1
ATOM 1402 C CA . THR A 1 175 ? 11.918 -10.531 7.826 1.00 93.38 175 THR A CA 1
ATOM 1403 C C . THR A 1 175 ? 13.356 -11.025 7.984 1.00 93.38 175 THR A C 1
ATOM 1405 O O . THR A 1 175 ? 14.252 -10.198 8.131 1.00 93.38 175 THR A O 1
ATOM 1408 N N . ASP A 1 176 ? 13.607 -12.341 7.980 1.00 93.06 176 ASP A N 1
ATOM 1409 C CA . ASP A 1 176 ? 14.969 -12.876 8.094 1.00 93.06 176 ASP A CA 1
ATOM 1410 C C . ASP A 1 176 ? 15.782 -12.667 6.828 1.00 93.06 176 ASP A C 1
ATOM 1412 O O . ASP A 1 176 ? 15.795 -13.505 5.931 1.00 93.06 176 ASP A O 1
ATOM 1416 N N . THR A 1 177 ? 16.500 -11.553 6.768 1.00 85.12 177 THR A N 1
ATOM 1417 C CA . THR A 1 177 ? 17.383 -11.263 5.639 1.00 85.12 177 THR A CA 1
ATOM 1418 C C . THR A 1 177 ? 18.673 -12.080 5.669 1.00 85.12 177 THR A C 1
ATOM 1420 O O . THR A 1 177 ? 19.392 -12.075 4.678 1.00 85.12 177 THR A O 1
ATOM 1423 N N . ASN A 1 178 ? 18.981 -12.778 6.772 1.00 86.69 178 ASN A N 1
ATOM 1424 C CA . ASN A 1 178 ? 20.137 -13.679 6.841 1.00 86.69 178 ASN A CA 1
ATOM 1425 C C . ASN A 1 178 ? 19.828 -15.058 6.243 1.00 86.69 178 ASN A C 1
ATOM 1427 O O . ASN A 1 178 ? 20.739 -15.857 6.035 1.00 86.69 178 ASN A O 1
ATOM 1431 N N . ASN A 1 179 ? 18.551 -15.359 5.997 1.00 89.00 179 ASN A N 1
ATOM 1432 C CA . ASN A 1 179 ? 18.134 -16.586 5.344 1.00 89.00 179 ASN A CA 1
ATOM 1433 C C . ASN A 1 179 ? 17.890 -16.317 3.857 1.00 89.00 179 ASN A C 1
ATOM 1435 O O . ASN A 1 179 ? 16.853 -15.769 3.485 1.00 89.00 179 ASN A O 1
ATOM 1439 N N . ASP A 1 180 ? 18.808 -16.772 3.003 1.00 85.06 180 ASP A N 1
ATOM 1440 C CA . ASP A 1 180 ? 18.687 -16.629 1.547 1.00 85.06 180 ASP A CA 1
ATOM 1441 C C . ASP A 1 180 ? 17.379 -17.224 0.992 1.00 85.06 180 ASP A C 1
ATOM 1443 O O . ASP A 1 180 ? 16.859 -16.734 -0.004 1.00 85.06 180 ASP A O 1
ATOM 1447 N N . GLN A 1 181 ? 16.781 -18.224 1.658 1.00 87.62 181 GLN A N 1
ATOM 1448 C CA . GLN A 1 181 ? 15.489 -18.801 1.249 1.00 87.62 181 GLN A CA 1
ATOM 1449 C C . GLN A 1 181 ? 14.306 -17.839 1.430 1.00 87.62 181 GLN A C 1
ATOM 1451 O O . GLN A 1 181 ? 13.241 -18.049 0.849 1.00 87.62 181 GLN A O 1
ATOM 1456 N N . LEU A 1 182 ? 14.466 -16.803 2.256 1.00 92.44 182 LEU A N 1
ATOM 1457 C CA . LEU A 1 182 ? 13.464 -15.766 2.498 1.00 92.44 182 LEU A CA 1
ATOM 1458 C C . LEU A 1 182 ? 13.724 -14.505 1.664 1.00 92.44 182 LEU A C 1
ATOM 1460 O O . LEU A 1 182 ? 13.013 -13.509 1.816 1.00 92.44 182 LEU A O 1
ATOM 1464 N N . MET A 1 183 ? 14.687 -14.558 0.744 1.00 93.25 183 MET A N 1
ATOM 1465 C CA . MET A 1 183 ? 14.980 -13.504 -0.218 1.00 93.25 183 MET A CA 1
ATOM 1466 C C . MET A 1 183 ? 14.525 -13.937 -1.613 1.00 93.25 183 MET A C 1
ATOM 1468 O O . MET A 1 183 ? 14.869 -15.010 -2.100 1.00 93.25 183 MET A O 1
ATOM 1472 N N . MET A 1 184 ? 13.757 -13.084 -2.287 1.00 92.75 184 MET A N 1
ATOM 1473 C CA . MET A 1 184 ? 13.496 -13.224 -3.716 1.00 92.75 184 MET A CA 1
ATOM 1474 C C . MET A 1 184 ? 14.794 -12.975 -4.465 1.00 92.75 184 MET A C 1
ATOM 1476 O O . MET A 1 184 ? 15.423 -11.927 -4.285 1.00 92.75 184 MET A O 1
ATOM 1480 N N . GLN A 1 185 ? 15.167 -13.930 -5.306 1.00 90.62 185 GLN A N 1
ATOM 1481 C CA . GLN A 1 185 ? 16.373 -13.856 -6.110 1.00 90.62 185 GLN A CA 1
ATOM 1482 C C . GLN A 1 185 ? 16.019 -13.472 -7.535 1.00 90.62 185 GLN A C 1
ATOM 1484 O O . GLN A 1 185 ? 15.127 -14.058 -8.130 1.00 90.62 185 GLN A O 1
ATOM 1489 N N . VAL A 1 186 ? 16.724 -12.500 -8.092 1.00 88.44 186 VAL A N 1
ATOM 1490 C CA . VAL A 1 186 ? 16.614 -12.180 -9.514 1.00 88.44 186 VAL A CA 1
ATOM 1491 C C . VAL A 1 186 ? 17.548 -13.109 -10.284 1.00 88.44 186 VAL A C 1
ATOM 1493 O O . VAL A 1 186 ? 18.706 -13.308 -9.901 1.00 88.44 186 VAL A O 1
ATOM 1496 N N . MET A 1 187 ? 17.018 -13.708 -11.346 1.00 80.31 187 MET A N 1
ATOM 1497 C CA . MET A 1 187 ? 17.657 -14.762 -12.135 1.00 80.31 187 MET A CA 1
ATOM 1498 C C . MET A 1 187 ? 18.026 -14.268 -13.542 1.00 80.31 187 MET A C 1
ATOM 1500 O O . MET A 1 187 ? 17.538 -13.237 -13.999 1.00 80.31 187 MET A O 1
ATOM 1504 N N . GLY A 1 188 ? 18.850 -15.037 -14.258 1.00 68.06 188 GLY A N 1
ATOM 1505 C CA . GLY A 1 188 ? 19.139 -14.838 -15.685 1.00 68.06 188 GLY A CA 1
ATOM 1506 C C . GLY A 1 188 ? 20.528 -14.261 -15.953 1.00 68.06 188 GLY A C 1
ATOM 1507 O O . GLY A 1 188 ? 20.921 -13.286 -15.332 1.00 68.06 188 GLY A O 1
ATOM 1508 N N . GLY A 1 189 ? 21.288 -14.849 -16.875 1.00 62.66 189 GLY A N 1
ATOM 1509 C CA . GLY A 1 189 ? 22.684 -14.504 -17.193 1.00 62.66 189 GLY A CA 1
ATOM 1510 C C . GLY A 1 189 ? 23.684 -15.378 -16.427 1.00 62.66 189 GLY A C 1
ATOM 1511 O O . GLY A 1 189 ? 23.319 -15.949 -15.406 1.00 62.66 189 GLY A O 1
ATOM 1512 N N . PRO A 1 190 ? 24.951 -15.494 -16.861 1.00 57.59 190 PRO A N 1
ATOM 1513 C CA . PRO A 1 190 ? 25.915 -16.446 -16.290 1.00 57.59 190 PRO A CA 1
ATOM 1514 C C . PRO A 1 190 ? 26.467 -16.062 -14.908 1.00 57.59 190 PRO A C 1
ATOM 1516 O O . PRO A 1 190 ? 27.327 -16.761 -14.378 1.00 57.59 190 PRO A O 1
ATOM 1519 N N . SER A 1 191 ? 26.024 -14.953 -14.305 1.00 66.69 191 SER A N 1
ATOM 1520 C CA . SER A 1 191 ? 26.319 -14.672 -12.895 1.00 66.69 191 SER A CA 1
ATOM 1521 C C . SER A 1 191 ? 25.236 -15.255 -11.991 1.00 66.69 191 SER A C 1
ATOM 1523 O O . SER A 1 191 ? 24.062 -15.272 -12.354 1.00 66.69 191 SER A O 1
ATOM 1525 N N . ALA A 1 192 ? 25.649 -15.709 -10.805 1.00 76.56 192 ALA A N 1
ATOM 1526 C CA . ALA A 1 192 ? 24.770 -16.343 -9.829 1.00 76.56 192 ALA A CA 1
ATOM 1527 C C . ALA A 1 192 ? 23.530 -15.480 -9.495 1.00 76.56 192 ALA A C 1
ATOM 1529 O O . ALA A 1 192 ? 23.614 -14.245 -9.570 1.00 76.56 192 ALA A O 1
ATOM 1530 N N . PRO A 1 193 ? 22.402 -16.112 -9.109 1.00 83.38 193 PRO A N 1
ATOM 1531 C CA . PRO A 1 193 ? 21.209 -15.410 -8.643 1.00 83.38 193 PRO A CA 1
ATOM 1532 C C . PRO A 1 193 ? 21.537 -14.387 -7.551 1.00 83.38 193 PRO A C 1
ATOM 1534 O O . PRO A 1 193 ? 22.385 -14.636 -6.693 1.00 83.38 193 PRO A O 1
ATOM 1537 N N . GLN A 1 194 ? 20.872 -13.231 -7.585 1.00 86.38 194 GLN A N 1
ATOM 1538 C CA . GLN A 1 194 ? 21.122 -12.139 -6.640 1.00 86.38 194 GLN A CA 1
ATOM 1539 C C . GLN A 1 194 ? 19.903 -11.887 -5.760 1.00 86.38 194 GLN A C 1
ATOM 1541 O O . GLN A 1 194 ? 18.799 -11.705 -6.269 1.00 86.38 194 GLN A O 1
ATOM 1546 N N . ASN A 1 195 ? 20.114 -11.837 -4.444 1.00 91.62 195 ASN A N 1
ATOM 1547 C CA . ASN A 1 195 ? 19.081 -11.453 -3.486 1.00 91.62 195 ASN A CA 1
ATOM 1548 C C . ASN A 1 195 ? 18.613 -10.019 -3.774 1.00 91.62 195 ASN A C 1
ATOM 1550 O O . ASN A 1 195 ? 19.422 -9.092 -3.784 1.00 91.62 195 ASN A O 1
ATOM 1554 N N . TYR A 1 196 ? 17.309 -9.842 -3.970 1.00 91.75 196 TYR A N 1
ATOM 1555 C CA . TYR A 1 196 ? 16.715 -8.561 -4.345 1.00 91.75 196 TYR A CA 1
ATOM 1556 C C . TYR A 1 196 ? 15.707 -8.054 -3.314 1.00 91.75 196 TYR A C 1
ATOM 1558 O O . TYR A 1 196 ? 15.832 -6.938 -2.814 1.00 91.75 196 TYR A O 1
ATOM 1566 N N . LEU A 1 197 ? 14.710 -8.874 -2.969 1.00 93.50 197 LEU A N 1
ATOM 1567 C CA . LEU A 1 197 ? 13.572 -8.433 -2.162 1.00 93.50 197 LEU A CA 1
ATOM 1568 C C . LEU A 1 197 ? 13.197 -9.474 -1.100 1.00 93.50 197 LEU A C 1
ATOM 1570 O O . LEU A 1 197 ? 12.907 -10.610 -1.460 1.00 93.50 197 LEU A O 1
ATOM 1574 N N . PRO A 1 198 ? 13.100 -9.112 0.189 1.00 94.75 198 PRO A N 1
ATOM 1575 C CA . PRO A 1 198 ? 12.575 -10.013 1.212 1.00 94.75 198 PRO A CA 1
ATOM 1576 C C . PRO A 1 198 ? 11.156 -10.510 0.888 1.00 94.75 198 PRO A C 1
ATOM 1578 O O . PRO A 1 198 ? 10.266 -9.729 0.541 1.00 94.75 198 PRO A O 1
ATOM 1581 N N . ILE A 1 199 ? 10.900 -11.806 1.060 1.00 94.69 199 ILE A N 1
ATOM 1582 C CA . ILE A 1 199 ? 9.639 -12.449 0.661 1.00 94.69 199 ILE A CA 1
ATOM 1583 C C . ILE A 1 199 ? 8.417 -11.923 1.441 1.00 94.69 199 ILE A C 1
ATOM 1585 O O . ILE A 1 199 ? 7.280 -12.034 0.975 1.00 94.69 199 ILE A O 1
ATOM 1589 N N . ILE A 1 200 ? 8.624 -11.278 2.598 1.00 95.44 200 ILE A N 1
ATOM 1590 C CA . ILE A 1 200 ? 7.559 -10.583 3.341 1.00 95.44 200 ILE A CA 1
ATOM 1591 C C . ILE A 1 200 ? 6.801 -9.571 2.477 1.00 95.44 200 ILE A C 1
ATOM 1593 O O . ILE A 1 200 ? 5.597 -9.404 2.657 1.00 95.44 200 ILE A O 1
ATOM 1597 N N . PHE A 1 201 ? 7.456 -8.932 1.508 1.00 95.69 201 PHE A N 1
ATOM 1598 C CA . PHE A 1 201 ? 6.798 -7.972 0.625 1.00 95.69 201 PHE A CA 1
ATOM 1599 C C . PHE A 1 201 ? 5.759 -8.632 -0.296 1.00 95.69 201 PHE A C 1
ATOM 1601 O O . PHE A 1 201 ? 4.773 -7.994 -0.661 1.00 95.69 201 PHE A O 1
ATOM 1608 N N . LEU A 1 202 ? 5.920 -9.922 -0.606 1.00 96.31 202 LEU A N 1
ATOM 1609 C CA . LEU A 1 202 ? 4.922 -10.707 -1.334 1.00 96.31 202 LEU A CA 1
ATOM 1610 C C . LEU A 1 202 ? 3.901 -11.364 -0.397 1.00 96.31 202 LEU A C 1
ATOM 1612 O O . LEU A 1 202 ? 2.718 -11.430 -0.724 1.00 96.31 202 LEU A O 1
ATOM 1616 N N . LEU A 1 203 ? 4.319 -11.857 0.767 1.00 96.62 203 LEU A N 1
ATOM 1617 C CA . LEU A 1 203 ? 3.471 -12.700 1.620 1.00 96.62 203 LEU A CA 1
ATOM 1618 C C . LEU A 1 203 ? 2.748 -11.936 2.742 1.00 96.62 203 LEU A C 1
ATOM 1620 O O . LEU A 1 203 ? 1.644 -12.313 3.136 1.00 96.62 203 LEU A O 1
ATOM 1624 N N . GLY A 1 204 ? 3.317 -10.837 3.236 1.00 96.75 204 GLY A N 1
ATOM 1625 C CA . GLY A 1 204 ? 2.845 -10.129 4.428 1.00 96.75 204 GLY A CA 1
ATOM 1626 C C . GLY A 1 204 ? 1.402 -9.636 4.311 1.00 96.75 204 GLY A C 1
ATOM 1627 O O . GLY A 1 204 ? 0.565 -9.966 5.152 1.00 96.75 204 GLY A O 1
ATOM 1628 N N . ALA A 1 205 ? 1.075 -8.891 3.250 1.00 97.25 205 ALA A N 1
ATOM 1629 C CA . ALA A 1 205 ? -0.280 -8.374 3.039 1.00 97.25 205 ALA A CA 1
ATOM 1630 C C . ALA A 1 205 ? -1.338 -9.479 2.796 1.00 97.25 205 ALA A C 1
ATOM 1632 O O . ALA A 1 205 ? -2.373 -9.446 3.469 1.00 97.25 205 ALA A O 1
ATOM 1633 N N . PRO A 1 206 ? -1.114 -10.483 1.919 1.00 98.00 206 PRO A N 1
ATOM 1634 C CA . PRO A 1 206 ? -2.049 -11.596 1.735 1.00 98.00 206 PRO A CA 1
ATOM 1635 C C . PRO A 1 206 ? -2.354 -12.392 3.008 1.00 98.00 206 PRO A C 1
ATOM 1637 O O . PRO A 1 206 ? -3.525 -12.644 3.299 1.00 98.00 206 PRO A O 1
ATOM 1640 N N . PHE A 1 207 ? -1.334 -12.758 3.791 1.00 97.94 207 PHE A N 1
ATOM 1641 C CA . PHE A 1 207 ? -1.550 -13.501 5.036 1.00 97.94 207 PHE A CA 1
ATOM 1642 C C . PHE A 1 207 ? -2.197 -12.639 6.121 1.00 97.94 207 PHE A C 1
ATOM 1644 O O . PHE A 1 207 ? -3.078 -13.114 6.836 1.00 97.94 207 PHE A O 1
ATOM 1651 N N . THR A 1 208 ? -1.855 -11.350 6.190 1.00 98.19 208 THR A N 1
ATOM 1652 C CA . THR A 1 208 ? -2.538 -10.415 7.095 1.00 98.19 208 THR A CA 1
ATOM 1653 C C . THR A 1 208 ? -4.033 -10.338 6.773 1.00 98.19 208 THR A C 1
ATOM 1655 O O . THR A 1 208 ? -4.862 -10.439 7.679 1.00 98.19 208 THR A O 1
ATOM 1658 N N . ALA A 1 209 ? -4.405 -10.240 5.490 1.00 98.00 209 ALA A N 1
ATOM 1659 C CA . ALA A 1 209 ? -5.809 -10.286 5.082 1.00 98.00 209 ALA A CA 1
ATOM 1660 C C . ALA A 1 209 ? -6.480 -11.610 5.466 1.00 98.00 209 ALA A C 1
ATOM 1662 O O . ALA A 1 209 ? -7.605 -11.591 5.961 1.00 98.00 209 ALA A O 1
ATOM 1663 N N . LEU A 1 210 ? -5.797 -12.746 5.296 1.00 98.06 210 LEU A N 1
ATOM 1664 C CA . LEU A 1 210 ? -6.308 -14.047 5.730 1.00 98.06 210 LEU A CA 1
ATOM 1665 C C . LEU A 1 210 ? -6.630 -14.050 7.234 1.00 98.06 210 LEU A C 1
ATOM 1667 O O . LEU A 1 210 ? -7.742 -14.422 7.607 1.00 98.06 210 LEU A O 1
ATOM 1671 N N . PHE A 1 211 ? -5.718 -13.593 8.096 1.00 98.12 211 PHE A N 1
ATOM 1672 C CA . PHE A 1 211 ? -5.955 -13.562 9.545 1.00 98.12 211 PHE A CA 1
ATOM 1673 C C . PHE A 1 211 ? -7.078 -12.598 9.948 1.00 98.12 211 PHE A C 1
ATOM 1675 O O . PHE A 1 211 ? -7.918 -12.956 10.777 1.00 98.12 211 PHE A O 1
ATOM 1682 N N . ILE A 1 212 ? -7.156 -11.419 9.319 1.00 97.50 212 ILE A N 1
ATOM 1683 C CA . ILE A 1 212 ? -8.266 -10.471 9.516 1.00 97.50 212 ILE A CA 1
ATOM 1684 C C . ILE A 1 212 ? -9.604 -11.118 9.125 1.00 97.50 212 ILE A C 1
ATOM 1686 O O . ILE A 1 212 ? -10.586 -11.026 9.865 1.00 97.50 212 ILE A O 1
ATOM 1690 N N . LEU A 1 213 ? -9.655 -11.808 7.983 1.00 96.88 213 LEU A N 1
ATOM 1691 C CA . LEU A 1 213 ? -10.863 -12.485 7.512 1.00 96.88 213 LEU A CA 1
ATOM 1692 C C . LEU A 1 213 ? -11.257 -13.652 8.425 1.00 96.88 213 LEU A C 1
ATOM 1694 O O . LEU A 1 213 ? -12.442 -13.810 8.720 1.00 96.88 213 LEU A O 1
ATOM 1698 N N . ILE A 1 214 ? -10.298 -14.441 8.921 1.00 96.75 214 ILE A N 1
ATOM 1699 C CA . ILE A 1 214 ? -10.552 -15.505 9.907 1.00 96.75 214 ILE A CA 1
ATOM 1700 C C . ILE A 1 214 ? -11.188 -14.916 11.168 1.00 96.75 214 ILE A C 1
ATOM 1702 O O . ILE A 1 214 ? -12.238 -15.402 11.599 1.00 96.75 214 ILE A O 1
ATOM 1706 N N . TYR A 1 215 ? -10.613 -13.837 11.710 1.00 96.00 215 TYR A N 1
ATOM 1707 C CA . TYR A 1 215 ? -11.173 -13.134 12.864 1.00 96.00 215 TYR A CA 1
ATOM 1708 C C . TYR A 1 215 ? -12.611 -12.680 12.594 1.00 96.00 215 TYR A C 1
ATOM 1710 O O . TYR A 1 215 ? -13.526 -13.043 13.335 1.00 96.00 215 TYR A O 1
ATOM 1718 N N . PHE A 1 216 ? -12.846 -11.949 11.500 1.00 94.88 216 PHE A N 1
ATOM 1719 C CA . PHE A 1 216 ? -14.178 -11.428 11.195 1.00 94.88 216 PHE A CA 1
ATOM 1720 C C . PHE A 1 216 ? -15.207 -12.516 10.915 1.00 94.88 216 PHE A C 1
ATOM 1722 O O . PHE A 1 216 ? -16.378 -12.341 11.242 1.00 94.88 216 PHE A O 1
ATOM 1729 N N . THR A 1 217 ? -14.806 -13.645 10.338 1.00 94.62 217 THR A N 1
ATOM 1730 C CA . THR A 1 217 ? -15.730 -14.768 10.144 1.00 94.62 217 THR A CA 1
ATOM 1731 C C . THR A 1 217 ? -16.136 -15.354 11.481 1.00 94.62 217 THR A C 1
ATOM 1733 O O . THR A 1 217 ? -17.317 -15.613 11.708 1.00 94.62 217 THR A O 1
ATOM 1736 N N . ARG A 1 218 ? -15.170 -15.528 12.387 1.00 92.81 218 ARG A N 1
ATOM 1737 C CA . ARG A 1 218 ? -15.414 -16.144 13.686 1.00 92.81 218 ARG A CA 1
ATOM 1738 C C . ARG A 1 218 ? -16.223 -15.248 14.618 1.00 92.81 218 ARG A C 1
ATOM 1740 O O . ARG A 1 218 ? -17.132 -15.756 15.275 1.00 92.81 218 ARG A O 1
ATOM 1747 N N . ALA A 1 219 ? -15.904 -13.956 14.650 1.00 89.62 219 ALA A N 1
ATOM 1748 C CA . ALA A 1 219 ? -16.592 -12.950 15.453 1.00 89.62 219 ALA A CA 1
ATOM 1749 C C . ALA A 1 219 ? -17.946 -12.540 14.843 1.00 89.62 219 ALA A C 1
ATOM 1751 O O . ALA A 1 219 ? -18.906 -12.302 15.565 1.00 89.62 219 ALA A O 1
ATOM 1752 N N . GLY A 1 220 ? -18.055 -12.505 13.510 1.00 85.50 220 GLY A N 1
ATOM 1753 C CA . GLY A 1 220 ? -19.284 -12.159 12.787 1.00 85.50 220 GLY A CA 1
ATOM 1754 C C . GLY A 1 220 ? -20.194 -13.340 12.441 1.00 85.50 220 GLY A C 1
ATOM 1755 O O . GLY A 1 220 ? -21.219 -13.132 11.800 1.00 85.50 220 GLY A O 1
ATOM 1756 N N . GLN A 1 221 ? -19.804 -14.571 12.794 1.00 84.00 221 GLN A N 1
ATOM 1757 C CA . GLN A 1 221 ? -20.506 -15.822 12.458 1.00 84.00 221 GLN A CA 1
ATOM 1758 C C . GLN A 1 221 ? -20.873 -15.943 10.964 1.00 84.00 221 GLN A C 1
ATOM 1760 O O . GLN A 1 221 ? -21.954 -16.409 10.598 1.00 84.00 221 GLN A O 1
ATOM 1765 N N . LYS A 1 222 ? -19.976 -15.491 10.077 1.00 84.25 222 LYS A N 1
ATOM 1766 C CA . LYS A 1 222 ? -20.195 -15.540 8.623 1.00 84.25 222 LYS A CA 1
ATOM 1767 C C . LYS A 1 222 ? -19.852 -16.911 8.028 1.00 84.25 222 LYS A C 1
ATOM 1769 O O . LYS A 1 222 ? -19.229 -17.756 8.659 1.00 84.25 222 LYS A O 1
ATOM 1774 N N . ASP A 1 223 ? -20.266 -17.115 6.779 1.00 88.94 223 ASP A N 1
ATOM 1775 C CA . ASP A 1 223 ? -19.967 -18.324 6.007 1.00 88.94 223 ASP A CA 1
ATOM 1776 C C . ASP A 1 223 ? -18.481 -18.375 5.606 1.00 88.94 223 ASP A C 1
ATOM 1778 O O . ASP A 1 223 ? -17.985 -17.481 4.913 1.00 88.94 223 ASP A O 1
ATOM 1782 N N . TRP A 1 224 ? -17.794 -19.459 5.983 1.00 93.88 224 TRP A N 1
ATOM 1783 C CA . TRP A 1 224 ? -16.396 -19.724 5.633 1.00 93.88 224 TRP A CA 1
ATOM 1784 C C . TRP A 1 224 ? -16.129 -19.759 4.125 1.00 93.88 224 TRP A C 1
ATOM 1786 O O . TRP A 1 224 ? -15.005 -19.485 3.704 1.00 93.88 224 TRP A O 1
ATOM 1796 N N . ARG A 1 225 ? -17.138 -20.034 3.288 1.00 93.12 225 ARG A N 1
ATOM 1797 C CA . ARG A 1 225 ? -17.000 -19.980 1.823 1.00 93.12 225 ARG A CA 1
ATOM 1798 C C . ARG A 1 225 ? -16.673 -18.574 1.335 1.00 93.12 225 ARG A C 1
ATOM 1800 O O . ARG A 1 225 ? -15.840 -18.414 0.447 1.00 93.12 225 ARG A O 1
ATOM 1807 N N . VAL A 1 226 ? -17.295 -17.554 1.928 1.00 91.19 226 VAL A N 1
ATOM 1808 C CA . VAL A 1 226 ? -17.027 -16.148 1.583 1.00 91.19 226 VAL A CA 1
ATOM 1809 C C . VAL A 1 226 ? -15.587 -15.796 1.932 1.00 91.19 226 VAL A C 1
ATOM 1811 O O . VAL A 1 226 ? -14.895 -15.167 1.138 1.00 91.19 226 VAL A O 1
ATOM 1814 N N . THR A 1 227 ? -15.125 -16.254 3.090 1.00 94.12 227 THR A N 1
ATOM 1815 C CA . THR A 1 227 ? -13.757 -16.051 3.572 1.00 94.12 227 THR A CA 1
ATOM 1816 C C . THR A 1 227 ? -12.737 -16.723 2.673 1.00 94.12 227 THR A C 1
ATOM 1818 O O . THR A 1 227 ? -11.764 -16.081 2.292 1.00 94.12 227 THR A O 1
ATOM 1821 N N . ALA A 1 228 ? -12.982 -17.973 2.274 1.00 94.94 228 ALA A N 1
ATOM 1822 C CA . ALA A 1 228 ? -12.109 -18.700 1.360 1.00 94.94 228 ALA A CA 1
ATOM 1823 C C . ALA A 1 228 ? -11.981 -17.979 0.009 1.00 94.94 228 ALA A C 1
ATOM 1825 O O . ALA A 1 228 ? -10.870 -17.743 -0.457 1.00 94.94 228 ALA A O 1
ATOM 1826 N N . VAL A 1 229 ? -13.104 -17.556 -0.585 1.00 94.12 229 VAL A N 1
ATOM 1827 C CA . VAL A 1 229 ? -13.103 -16.826 -1.865 1.00 94.12 229 VAL A CA 1
ATOM 1828 C C . VAL A 1 229 ? -12.419 -15.462 -1.736 1.00 94.12 229 VAL A C 1
ATOM 1830 O O . VAL A 1 229 ? -11.627 -15.093 -2.599 1.00 94.12 229 VAL A O 1
ATOM 1833 N N . ALA A 1 230 ? -12.690 -14.715 -0.662 1.00 94.75 230 ALA A N 1
ATOM 1834 C CA . ALA A 1 230 ? -12.075 -13.410 -0.440 1.00 94.75 230 ALA A CA 1
ATOM 1835 C C . ALA A 1 230 ? -10.559 -13.522 -0.219 1.00 94.75 230 ALA A C 1
ATOM 1837 O O . ALA A 1 230 ? -9.796 -12.797 -0.855 1.00 94.75 230 ALA A O 1
ATOM 1838 N N . ALA A 1 231 ? -10.114 -14.450 0.632 1.00 96.44 231 ALA A N 1
ATOM 1839 C CA . ALA A 1 231 ? -8.698 -14.661 0.920 1.00 96.44 231 ALA A CA 1
ATOM 1840 C C . ALA A 1 231 ? -7.923 -15.196 -0.295 1.00 96.44 231 ALA A C 1
ATOM 1842 O O . ALA A 1 231 ? -6.751 -14.860 -0.462 1.00 96.44 231 ALA A O 1
ATOM 1843 N N . ALA A 1 232 ? -8.571 -15.973 -1.171 1.00 96.56 232 ALA A N 1
ATOM 1844 C CA . ALA A 1 232 ? -7.936 -16.522 -2.365 1.00 96.56 232 ALA A CA 1
ATOM 1845 C C . ALA A 1 232 ? -7.389 -15.436 -3.304 1.00 96.56 232 ALA A C 1
ATOM 1847 O O . ALA A 1 232 ? -6.348 -15.651 -3.909 1.00 96.56 232 ALA A O 1
ATOM 1848 N N . ILE A 1 233 ? -8.028 -14.264 -3.406 1.00 95.00 233 ILE A N 1
ATOM 1849 C CA . ILE A 1 233 ? -7.613 -13.207 -4.346 1.00 95.00 233 ILE A CA 1
ATOM 1850 C C . ILE A 1 233 ? -6.159 -12.748 -4.101 1.00 95.00 233 ILE A C 1
ATOM 1852 O O . ILE A 1 233 ? -5.331 -12.925 -4.997 1.00 95.00 233 ILE A O 1
ATOM 1856 N N . PRO A 1 234 ? -5.797 -12.185 -2.930 1.00 97.25 234 PRO A N 1
ATOM 1857 C CA . PRO A 1 234 ? -4.423 -11.754 -2.683 1.00 97.25 234 PRO A CA 1
ATOM 1858 C C . PRO A 1 234 ? -3.442 -12.928 -2.544 1.00 97.25 234 PRO A C 1
ATOM 1860 O O . PRO A 1 234 ? -2.282 -12.777 -2.916 1.00 97.25 234 PRO A O 1
ATOM 1863 N N . LEU A 1 235 ? -3.880 -14.096 -2.049 1.00 98.00 235 LEU A N 1
ATOM 1864 C CA . LEU A 1 235 ? -3.015 -15.278 -1.915 1.00 98.00 235 LEU A CA 1
ATOM 1865 C C . LEU A 1 235 ? -2.602 -15.839 -3.279 1.00 98.00 235 LEU A C 1
ATOM 1867 O O . LEU A 1 235 ? -1.421 -16.079 -3.508 1.00 98.00 235 LEU A O 1
ATOM 1871 N N . LEU A 1 236 ? -3.555 -16.000 -4.201 1.00 97.94 236 LEU A N 1
ATOM 1872 C CA . LEU A 1 236 ? -3.277 -16.466 -5.559 1.00 97.94 236 LEU A CA 1
ATOM 1873 C C . LEU A 1 236 ? -2.469 -15.435 -6.345 1.00 97.94 236 LEU A C 1
ATOM 1875 O O . LEU A 1 236 ? -1.557 -15.824 -7.063 1.00 97.94 236 LEU A O 1
ATOM 1879 N N . ALA A 1 237 ? -2.749 -14.137 -6.184 1.00 97.75 237 ALA A N 1
ATOM 1880 C CA . ALA A 1 237 ? -1.955 -13.081 -6.815 1.00 97.75 237 ALA A CA 1
ATOM 1881 C C . ALA A 1 237 ? -0.496 -13.080 -6.324 1.00 97.75 237 ALA A C 1
ATOM 1883 O O . ALA A 1 237 ? 0.424 -12.911 -7.120 1.00 97.75 237 ALA A O 1
ATOM 1884 N N . SER A 1 238 ? -0.279 -13.310 -5.027 1.00 97.69 238 SER A N 1
ATOM 1885 C CA . SER A 1 238 ? 1.059 -13.421 -4.443 1.00 97.69 238 SER A CA 1
ATOM 1886 C C . SER A 1 238 ? 1.791 -14.685 -4.897 1.00 97.69 238 SER A C 1
ATOM 1888 O O . SER A 1 238 ? 2.932 -14.601 -5.343 1.00 97.69 238 SER A O 1
ATOM 1890 N N . ALA A 1 239 ? 1.116 -15.841 -4.887 1.00 97.56 239 ALA A N 1
ATOM 1891 C CA . ALA A 1 239 ? 1.671 -17.087 -5.413 1.00 97.56 239 ALA A CA 1
ATOM 1892 C C . ALA A 1 239 ? 2.028 -16.958 -6.901 1.00 97.56 239 ALA A C 1
ATOM 1894 O O . ALA A 1 239 ? 3.104 -17.369 -7.322 1.00 97.56 239 ALA A O 1
ATOM 1895 N N . TYR A 1 240 ? 1.156 -16.331 -7.690 1.00 97.25 240 TYR A N 1
ATOM 1896 C CA . TYR A 1 240 ? 1.406 -16.043 -9.096 1.00 97.25 240 TYR A CA 1
ATOM 1897 C C . TYR A 1 240 ? 2.664 -15.188 -9.281 1.00 97.25 240 TYR A C 1
ATOM 1899 O O . TYR A 1 240 ? 3.541 -15.561 -10.054 1.00 97.25 240 TYR A O 1
ATOM 1907 N N . ALA A 1 241 ? 2.790 -14.085 -8.536 1.00 96.56 241 ALA A N 1
ATOM 1908 C CA . ALA A 1 241 ? 3.971 -13.229 -8.601 1.00 96.56 241 ALA A CA 1
ATOM 1909 C C . ALA A 1 241 ? 5.252 -13.973 -8.190 1.00 96.56 241 ALA A C 1
ATOM 1911 O O . ALA A 1 241 ? 6.289 -13.791 -8.817 1.00 96.56 241 ALA A O 1
ATOM 1912 N N . TYR A 1 242 ? 5.176 -14.843 -7.179 1.00 95.25 242 TYR A N 1
ATOM 1913 C CA . TYR A 1 242 ? 6.303 -15.658 -6.728 1.00 95.25 242 TYR A CA 1
ATOM 1914 C C . TYR A 1 242 ? 6.766 -16.678 -7.779 1.00 95.25 242 TYR A C 1
ATOM 1916 O O . TYR A 1 242 ? 7.964 -16.866 -7.951 1.00 95.25 242 TYR A O 1
ATOM 1924 N N . PHE A 1 243 ? 5.842 -17.334 -8.485 1.00 94.19 243 PHE A N 1
ATOM 1925 C CA . PHE A 1 243 ? 6.189 -18.396 -9.438 1.00 94.19 243 PHE A CA 1
ATOM 1926 C C . PHE A 1 243 ? 6.447 -17.913 -10.868 1.00 94.19 243 PHE A C 1
ATOM 1928 O O . PHE A 1 243 ? 6.996 -18.679 -11.650 1.00 94.19 243 PHE A O 1
ATOM 1935 N N . LEU A 1 244 ? 5.998 -16.710 -11.242 1.00 93.31 244 LEU A N 1
ATOM 1936 C CA . LEU A 1 244 ? 6.074 -16.219 -12.624 1.00 93.31 244 LEU A CA 1
ATOM 1937 C C . LEU A 1 244 ? 6.886 -14.921 -12.775 1.00 93.31 244 LEU A C 1
ATOM 1939 O O . LEU A 1 244 ? 6.832 -14.306 -13.837 1.00 93.31 244 LEU A O 1
ATOM 1943 N N . TYR A 1 245 ? 7.624 -14.450 -11.764 1.00 91.94 245 TYR A N 1
ATOM 1944 C CA . TYR A 1 245 ? 8.441 -13.238 -11.951 1.00 91.94 245 TYR A CA 1
ATOM 1945 C C . TYR A 1 245 ? 9.585 -13.458 -12.952 1.00 91.94 245 TYR A C 1
ATOM 1947 O O . TYR A 1 245 ? 9.865 -12.570 -13.755 1.00 91.94 245 TYR A O 1
ATOM 1955 N N . ASP A 1 246 ? 10.207 -14.636 -12.948 1.00 87.31 246 ASP A N 1
ATOM 1956 C CA . ASP A 1 246 ? 11.305 -15.042 -13.837 1.00 87.31 246 ASP A CA 1
ATOM 1957 C C . ASP A 1 246 ? 10.908 -15.028 -15.325 1.00 87.31 246 ASP A C 1
ATOM 1959 O O . ASP A 1 246 ? 11.727 -14.744 -16.201 1.00 87.31 246 ASP A O 1
ATOM 1963 N N . ARG A 1 247 ? 9.617 -15.229 -15.617 1.00 87.88 247 ARG A N 1
ATOM 1964 C CA . ARG A 1 247 ? 9.030 -15.117 -16.960 1.00 87.88 247 ARG A CA 1
ATOM 1965 C C . ARG A 1 247 ? 9.218 -13.747 -17.592 1.00 87.88 247 ARG A C 1
ATOM 1967 O O . ARG A 1 247 ? 9.227 -13.685 -18.813 1.00 87.88 247 ARG A O 1
ATOM 1974 N N . THR A 1 248 ? 9.399 -12.678 -16.811 1.00 86.12 248 THR A N 1
ATOM 1975 C CA . THR A 1 248 ? 9.706 -11.331 -17.339 1.00 86.12 248 THR A CA 1
ATOM 1976 C C . THR A 1 248 ? 11.069 -11.254 -18.046 1.00 86.12 248 THR A C 1
ATOM 1978 O O . THR A 1 248 ? 11.409 -10.229 -18.632 1.00 86.12 248 THR A O 1
ATOM 1981 N N . GLY A 1 249 ? 11.846 -12.343 -18.029 1.00 79.94 249 GLY A N 1
ATOM 1982 C CA . GLY A 1 249 ? 13.041 -12.525 -18.840 1.00 79.94 249 GLY A CA 1
ATOM 1983 C C . GLY A 1 249 ? 14.265 -11.880 -18.207 1.00 79.94 249 GLY A C 1
ATOM 1984 O O . GLY A 1 249 ? 14.992 -12.530 -17.462 1.00 79.94 249 GLY A O 1
ATOM 1985 N N . ILE A 1 250 ? 14.506 -10.606 -18.504 1.00 81.19 250 ILE A N 1
ATOM 1986 C CA . ILE A 1 250 ? 15.740 -9.900 -18.121 1.00 81.19 250 ILE A CA 1
ATOM 1987 C C . ILE A 1 250 ? 15.716 -9.403 -16.672 1.00 81.19 250 ILE A C 1
ATOM 1989 O O . ILE A 1 250 ? 14.651 -9.074 -16.137 1.00 81.19 250 ILE A O 1
ATOM 1993 N N . ARG A 1 251 ? 16.895 -9.267 -16.044 1.00 85.38 251 ARG A N 1
ATOM 1994 C CA . ARG A 1 251 ? 17.000 -8.863 -14.628 1.00 85.38 251 ARG A CA 1
ATOM 1995 C C . ARG A 1 251 ? 16.301 -7.534 -14.340 1.00 85.38 251 ARG A C 1
ATOM 1997 O O . ARG A 1 251 ? 15.491 -7.505 -13.415 1.00 85.38 251 ARG A O 1
ATOM 2004 N N . PRO A 1 252 ? 16.478 -6.463 -15.142 1.00 86.19 252 PRO A N 1
ATOM 2005 C CA . PRO A 1 252 ? 15.822 -5.192 -14.850 1.00 86.19 252 PRO A CA 1
ATOM 2006 C C . PRO A 1 252 ? 14.295 -5.279 -14.892 1.00 86.19 252 PRO A C 1
ATOM 2008 O O . PRO A 1 252 ? 13.623 -4.513 -14.211 1.00 86.19 252 PRO A O 1
ATOM 2011 N N . PHE A 1 253 ? 13.713 -6.180 -15.688 1.00 89.19 253 PHE A N 1
ATOM 2012 C CA . PHE A 1 253 ? 12.259 -6.358 -15.736 1.00 89.19 253 PHE A CA 1
ATOM 2013 C C . PHE A 1 253 ? 11.749 -7.211 -14.577 1.00 89.19 253 PHE A C 1
ATOM 2015 O O . PHE A 1 253 ? 10.704 -6.873 -14.017 1.00 89.19 253 PHE A O 1
ATOM 2022 N N . GLN A 1 254 ? 12.514 -8.222 -14.159 1.00 91.44 254 GLN A N 1
ATOM 2023 C CA . GLN A 1 254 ? 12.240 -8.977 -12.935 1.00 91.44 254 GLN A CA 1
ATOM 2024 C C . GLN A 1 254 ? 12.251 -8.056 -11.712 1.00 91.44 254 GLN A C 1
ATOM 2026 O O . GLN A 1 254 ? 11.289 -8.046 -10.950 1.00 91.44 254 GLN A O 1
ATOM 2031 N N . GLU A 1 255 ? 13.281 -7.221 -11.558 1.00 92.00 255 GLU A N 1
ATOM 2032 C CA . GLU A 1 255 ? 13.392 -6.233 -10.477 1.00 92.00 255 GLU A CA 1
ATOM 2033 C C . GLU A 1 255 ? 12.212 -5.254 -10.465 1.00 92.00 255 GLU A C 1
ATOM 2035 O O . GLU A 1 255 ? 11.592 -5.005 -9.427 1.00 92.00 255 GLU A O 1
ATOM 2040 N N . GLN A 1 256 ? 11.847 -4.725 -11.638 1.00 92.81 256 GLN A N 1
ATOM 2041 C CA . GLN A 1 256 ? 10.691 -3.839 -11.774 1.00 92.81 256 GLN A CA 1
ATOM 2042 C C . GLN A 1 256 ? 9.391 -4.546 -11.386 1.00 92.81 256 GLN A C 1
ATOM 2044 O O . GLN A 1 256 ? 8.600 -3.995 -10.622 1.00 92.81 256 GLN A O 1
ATOM 2049 N N . TYR A 1 257 ? 9.168 -5.774 -11.851 1.00 94.94 257 TYR A N 1
ATOM 2050 C CA . TYR A 1 257 ? 7.978 -6.539 -11.491 1.00 94.94 257 TYR A CA 1
ATOM 2051 C C . TYR A 1 257 ? 7.931 -6.874 -9.996 1.00 94.94 257 TYR A C 1
ATOM 2053 O O . TYR A 1 257 ? 6.896 -6.668 -9.359 1.00 94.94 257 TYR A O 1
ATOM 2061 N N . LEU A 1 258 ? 9.055 -7.302 -9.416 1.00 95.38 258 LEU A N 1
ATOM 2062 C CA . LEU A 1 258 ? 9.190 -7.575 -7.986 1.00 95.38 258 LEU A CA 1
ATOM 2063 C C . LEU A 1 258 ? 9.079 -6.308 -7.133 1.00 95.38 258 LEU A C 1
ATOM 2065 O O . LEU A 1 258 ? 8.699 -6.409 -5.977 1.00 95.38 258 LEU A O 1
ATOM 2069 N N . THR A 1 259 ? 9.319 -5.117 -7.677 1.00 94.06 259 THR A N 1
ATOM 2070 C CA . THR A 1 259 ? 8.992 -3.852 -6.998 1.00 94.06 259 THR A CA 1
ATOM 2071 C C . THR A 1 259 ? 7.501 -3.523 -7.106 1.00 94.06 259 THR A C 1
ATOM 2073 O O . THR A 1 259 ? 6.876 -3.082 -6.141 1.00 94.06 259 THR A O 1
ATOM 2076 N N . LEU A 1 260 ? 6.903 -3.739 -8.280 1.00 95.00 260 LEU A N 1
ATOM 2077 C CA . LEU A 1 260 ? 5.519 -3.363 -8.568 1.00 95.00 260 LEU A CA 1
ATOM 2078 C C . LEU A 1 260 ? 4.493 -4.274 -7.891 1.00 95.00 260 LEU A C 1
ATOM 2080 O O . LEU A 1 260 ? 3.515 -3.769 -7.334 1.00 95.00 260 LEU A O 1
ATOM 2084 N N . ALA A 1 261 ? 4.668 -5.595 -7.938 1.00 96.19 261 ALA A N 1
ATOM 2085 C CA . ALA A 1 261 ? 3.689 -6.539 -7.402 1.00 96.19 261 ALA A CA 1
ATOM 2086 C C . ALA A 1 261 ? 3.423 -6.318 -5.894 1.00 96.19 261 ALA A C 1
ATOM 2088 O O . ALA A 1 261 ? 2.253 -6.148 -5.531 1.00 96.19 261 ALA A O 1
ATOM 2089 N N . PRO A 1 262 ? 4.442 -6.185 -5.018 1.00 95.94 262 PRO A N 1
ATOM 2090 C CA . PRO A 1 262 ? 4.250 -5.857 -3.605 1.00 95.94 262 PRO A CA 1
ATOM 2091 C C . PRO A 1 262 ? 3.474 -4.577 -3.326 1.00 95.94 262 PRO A C 1
ATOM 2093 O O . PRO A 1 262 ? 2.737 -4.532 -2.351 1.00 95.94 262 PRO A O 1
ATOM 2096 N N . ILE A 1 263 ? 3.595 -3.540 -4.158 1.00 93.94 263 ILE A N 1
ATOM 2097 C CA . ILE A 1 263 ? 2.860 -2.278 -3.959 1.00 93.94 263 ILE A CA 1
ATOM 2098 C C . ILE A 1 263 ? 1.350 -2.484 -4.189 1.00 93.94 263 ILE A C 1
ATOM 2100 O O . ILE A 1 263 ? 0.521 -1.824 -3.561 1.00 93.94 263 ILE A O 1
ATOM 2104 N N . HIS A 1 264 ? 0.973 -3.438 -5.044 1.00 95.25 264 HIS A N 1
ATOM 2105 C CA . HIS A 1 264 ? -0.420 -3.751 -5.370 1.00 95.25 264 HIS A CA 1
ATOM 2106 C C . HIS A 1 264 ? -1.059 -4.779 -4.420 1.00 95.25 264 HIS A C 1
ATOM 2108 O O . HIS A 1 264 ? -2.282 -4.786 -4.247 1.00 95.25 264 HIS A O 1
ATOM 2114 N N . LEU A 1 265 ? -0.269 -5.632 -3.763 1.00 97.38 265 LEU A N 1
ATOM 2115 C CA . LEU A 1 265 ? -0.784 -6.673 -2.865 1.00 97.38 265 LEU A CA 1
ATOM 2116 C C . LEU A 1 265 ? -1.542 -6.129 -1.633 1.00 97.38 265 LEU A C 1
ATOM 2118 O O . LEU A 1 265 ? -2.605 -6.677 -1.336 1.00 97.38 265 LEU A O 1
ATOM 2122 N N . PRO A 1 266 ? -1.116 -5.044 -0.952 1.00 96.00 266 PRO A N 1
ATOM 2123 C CA . PRO A 1 266 ? -1.910 -4.383 0.085 1.00 96.00 266 PRO A CA 1
ATOM 2124 C C . PRO A 1 266 ? -3.268 -3.886 -0.417 1.00 96.00 266 PRO A C 1
ATOM 2126 O O . PRO A 1 266 ? -4.257 -3.968 0.310 1.00 96.00 266 PRO A O 1
ATOM 2129 N N . ILE A 1 267 ? -3.346 -3.423 -1.669 1.00 94.56 267 ILE A N 1
ATOM 2130 C CA . ILE A 1 267 ? -4.611 -2.992 -2.280 1.00 94.56 267 ILE A CA 1
ATOM 2131 C C . ILE A 1 267 ? -5.529 -4.205 -2.460 1.00 94.56 267 ILE A C 1
ATOM 2133 O O . ILE A 1 267 ? -6.695 -4.146 -2.075 1.00 94.56 267 ILE A O 1
ATOM 2137 N N . LEU A 1 268 ? -5.016 -5.330 -2.968 1.00 96.44 268 LEU A N 1
ATOM 2138 C CA . LEU A 1 268 ? -5.795 -6.569 -3.105 1.00 96.44 268 LEU A CA 1
ATOM 2139 C C . LEU A 1 268 ? -6.206 -7.168 -1.750 1.00 96.44 268 LEU A C 1
ATOM 2141 O O . LEU A 1 268 ? -7.324 -7.666 -1.615 1.00 96.44 268 LEU A O 1
ATOM 2145 N N . ALA A 1 269 ? -5.341 -7.078 -0.740 1.00 96.81 269 ALA A N 1
ATOM 2146 C CA . ALA A 1 269 ? -5.629 -7.452 0.643 1.00 96.81 269 ALA A CA 1
ATOM 2147 C C . ALA A 1 269 ? -6.733 -6.574 1.260 1.00 96.81 269 ALA A C 1
ATOM 2149 O O . ALA A 1 269 ? -7.607 -7.060 1.973 1.00 96.81 269 ALA A O 1
ATOM 2150 N N . TRP A 1 270 ? -6.752 -5.280 0.957 1.00 95.25 270 TRP A N 1
ATOM 2151 C CA . TRP A 1 270 ? -7.835 -4.395 1.379 1.00 95.25 270 TRP A CA 1
ATOM 2152 C C . TRP A 1 270 ? -9.146 -4.676 0.623 1.00 95.25 270 TRP A C 1
ATOM 2154 O O . TRP A 1 270 ? -10.221 -4.715 1.229 1.00 95.25 270 TRP A O 1
ATOM 2164 N N . VAL A 1 271 ? -9.067 -4.947 -0.683 1.00 93.75 271 VAL A N 1
ATOM 2165 C CA . VAL A 1 271 ? -10.216 -5.332 -1.522 1.00 93.75 271 VAL A CA 1
ATOM 2166 C C . VAL A 1 271 ? -10.840 -6.646 -1.050 1.00 93.75 271 VAL A C 1
ATOM 2168 O O . VAL A 1 271 ? -12.067 -6.754 -1.054 1.00 93.75 271 VAL A O 1
ATOM 2171 N N . SER A 1 272 ? -10.049 -7.625 -0.603 1.00 94.69 272 SER A N 1
ATOM 2172 C CA . SER A 1 272 ? -10.584 -8.886 -0.072 1.00 94.69 272 SER A CA 1
ATOM 2173 C C . SER A 1 272 ? -11.379 -8.680 1.219 1.00 94.69 272 SER A C 1
ATOM 2175 O O . SER A 1 272 ? -12.482 -9.217 1.352 1.00 94.69 272 SER A O 1
ATOM 2177 N N . VAL A 1 273 ? -10.893 -7.830 2.131 1.00 94.44 273 VAL A N 1
ATOM 2178 C CA . VAL A 1 273 ? -11.654 -7.418 3.323 1.00 94.44 273 VAL A CA 1
ATOM 2179 C C . VAL A 1 273 ? -12.939 -6.685 2.919 1.00 94.44 273 VAL A C 1
ATOM 2181 O O . VAL A 1 273 ? -14.006 -6.961 3.469 1.00 94.44 273 VAL A O 1
ATOM 2184 N N . GLY A 1 274 ? -12.887 -5.816 1.907 1.00 91.88 274 GLY A N 1
ATOM 2185 C CA . GLY A 1 274 ? -14.075 -5.155 1.358 1.00 91.88 274 GLY A CA 1
ATOM 2186 C C . GLY A 1 274 ? -15.101 -6.133 0.792 1.00 91.88 274 GLY A C 1
ATOM 2187 O O . GLY A 1 274 ? -16.289 -6.037 1.108 1.00 91.88 274 GLY A O 1
ATOM 2188 N N . LEU A 1 275 ? -14.660 -7.123 0.014 1.00 90.81 275 LEU A N 1
ATOM 2189 C CA . LEU A 1 275 ? -15.528 -8.157 -0.551 1.00 90.81 275 LEU A CA 1
ATOM 2190 C C . LEU A 1 275 ? -16.271 -8.926 0.549 1.00 90.81 275 LEU A C 1
ATOM 2192 O O . LEU A 1 275 ? -17.472 -9.161 0.420 1.00 90.81 275 LEU A O 1
ATOM 2196 N N . PHE A 1 276 ? -15.600 -9.245 1.657 1.00 91.00 276 PHE A N 1
ATOM 2197 C CA . PHE A 1 276 ? -16.206 -9.929 2.802 1.00 91.00 276 PHE A CA 1
ATOM 2198 C C . PHE A 1 276 ? -17.391 -9.161 3.421 1.00 91.00 276 PHE A C 1
ATOM 2200 O O . PHE A 1 276 ? -18.378 -9.770 3.855 1.00 91.00 276 PHE A O 1
ATOM 2207 N N . PHE A 1 277 ? -17.337 -7.827 3.455 1.00 89.56 277 PHE A N 1
ATOM 2208 C CA . PHE A 1 277 ? -18.442 -6.995 3.946 1.00 89.56 277 PHE A CA 1
ATOM 2209 C C . PHE A 1 277 ? -19.496 -6.687 2.877 1.00 89.56 277 PHE A C 1
ATOM 2211 O O . PHE A 1 277 ? -20.678 -6.593 3.201 1.00 89.56 277 PHE A O 1
ATOM 2218 N N . LEU A 1 278 ? -19.096 -6.577 1.609 1.00 89.44 278 LEU A N 1
ATOM 2219 C CA . LEU A 1 278 ? -19.945 -6.077 0.522 1.00 89.44 278 LEU A CA 1
ATOM 2220 C C . LEU A 1 278 ? -20.614 -7.173 -0.318 1.00 89.44 278 LEU A C 1
ATOM 2222 O O . LEU A 1 278 ? -21.481 -6.865 -1.135 1.00 89.44 278 LEU A O 1
ATOM 2226 N N . ILE A 1 279 ? -20.263 -8.455 -0.147 1.00 86.12 279 ILE A N 1
ATOM 2227 C CA . ILE A 1 279 ? -20.747 -9.533 -1.031 1.00 86.12 279 ILE A CA 1
ATOM 2228 C C . ILE A 1 279 ? -22.280 -9.617 -1.115 1.00 86.12 279 ILE A C 1
ATOM 2230 O O . ILE A 1 279 ? -22.816 -9.875 -2.198 1.00 86.12 279 ILE A O 1
ATOM 2234 N N . ARG A 1 280 ? -22.975 -9.338 -0.001 1.00 84.25 280 ARG A N 1
ATOM 2235 C CA . ARG A 1 280 ? -24.445 -9.276 0.093 1.00 84.25 280 ARG A CA 1
ATOM 2236 C C . ARG A 1 280 ? -25.008 -7.857 -0.080 1.00 84.25 280 ARG A C 1
ATOM 2238 O O . ARG A 1 280 ? -26.223 -7.717 -0.181 1.00 84.25 280 ARG A O 1
ATOM 2245 N N . HIS A 1 281 ? -24.170 -6.818 -0.096 1.00 83.31 281 HIS A N 1
ATOM 2246 C CA . HIS A 1 281 ? -24.560 -5.399 -0.045 1.00 83.31 281 HIS A CA 1
ATOM 2247 C C . HIS A 1 281 ? -23.749 -4.596 -1.072 1.00 83.31 281 HIS A C 1
ATOM 2249 O O . HIS A 1 281 ? -22.762 -3.931 -0.759 1.00 83.31 281 HIS A O 1
ATOM 2255 N N . ARG A 1 282 ? -24.118 -4.751 -2.349 1.00 79.00 282 ARG A N 1
ATOM 2256 C CA . ARG A 1 282 ? -23.307 -4.296 -3.494 1.00 79.00 282 ARG A CA 1
ATOM 2257 C C . ARG A 1 282 ? -23.558 -2.848 -3.912 1.00 79.00 282 ARG A C 1
ATOM 2259 O O . ARG A 1 282 ? -22.918 -2.391 -4.868 1.00 79.00 282 ARG A O 1
ATOM 2266 N N . ASP A 1 283 ? -24.477 -2.157 -3.253 1.00 80.69 283 ASP A N 1
ATOM 2267 C CA . ASP A 1 283 ? -24.857 -0.779 -3.546 1.00 80.69 283 ASP A CA 1
ATOM 2268 C C . ASP A 1 283 ? -23.721 0.217 -3.256 1.00 80.69 283 ASP A C 1
ATOM 2270 O O . ASP A 1 283 ? -22.791 -0.045 -2.490 1.00 80.69 283 ASP A O 1
ATOM 2274 N N . ALA A 1 284 ? -2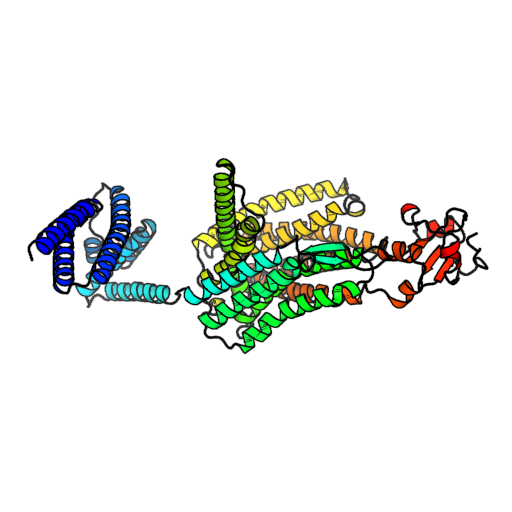3.780 1.377 -3.913 1.00 75.31 284 ALA A N 1
ATOM 2275 C CA . ALA A 1 284 ? -22.741 2.400 -3.808 1.00 75.31 284 ALA A CA 1
ATOM 2276 C C . ALA A 1 284 ? -22.627 2.992 -2.391 1.00 75.31 284 ALA A C 1
ATOM 2278 O O . ALA A 1 284 ? -21.544 3.420 -1.992 1.00 75.31 284 ALA A O 1
ATOM 2279 N N . HIS A 1 285 ? -23.719 2.988 -1.622 1.00 79.06 285 HIS A N 1
ATOM 2280 C CA . HIS A 1 285 ? -23.748 3.547 -0.277 1.00 79.06 285 HIS A CA 1
ATOM 2281 C C . HIS A 1 285 ? -22.991 2.654 0.720 1.00 79.06 285 HIS A C 1
ATOM 2283 O O . HIS A 1 285 ? -22.112 3.141 1.434 1.00 79.06 285 HIS A O 1
ATOM 2289 N N . ASN A 1 286 ? -23.218 1.337 0.694 1.00 84.88 286 ASN A N 1
ATOM 2290 C CA . ASN A 1 286 ? -22.436 0.371 1.472 1.00 84.88 286 ASN A CA 1
ATOM 2291 C C . ASN A 1 286 ? -20.945 0.409 1.120 1.00 84.88 286 ASN A C 1
ATOM 2293 O O . ASN A 1 286 ? -20.102 0.395 2.021 1.00 84.88 286 ASN A O 1
ATOM 2297 N N . ARG A 1 287 ? -20.603 0.525 -0.171 1.00 84.25 287 ARG A N 1
ATOM 2298 C CA . ARG A 1 287 ? -19.203 0.688 -0.600 1.00 84.25 287 ARG A CA 1
ATOM 2299 C C . ARG A 1 287 ? -18.578 1.921 0.034 1.00 84.25 287 ARG A C 1
ATOM 2301 O O . ARG A 1 287 ? -17.531 1.803 0.655 1.00 84.25 287 ARG A O 1
ATOM 2308 N N . LEU A 1 288 ? -19.228 3.079 -0.066 1.00 80.00 288 LEU A N 1
ATOM 2309 C CA . LEU A 1 288 ? -18.733 4.321 0.529 1.00 80.00 288 LEU A CA 1
ATOM 2310 C C . LEU A 1 288 ? -18.510 4.188 2.041 1.00 80.00 288 LEU A C 1
ATOM 2312 O O . LEU A 1 288 ? -17.475 4.613 2.551 1.00 80.00 288 LEU A O 1
ATOM 2316 N N . ARG A 1 289 ? -19.463 3.586 2.756 1.00 84.12 289 ARG A N 1
ATOM 2317 C CA . ARG A 1 289 ? -19.373 3.408 4.211 1.00 84.12 289 ARG A CA 1
ATOM 2318 C C . ARG A 1 289 ? -18.227 2.481 4.608 1.00 84.12 289 ARG A C 1
ATOM 2320 O O . ARG A 1 289 ? -17.536 2.771 5.582 1.00 84.12 289 ARG A O 1
ATOM 2327 N N . PHE A 1 290 ? -17.959 1.442 3.816 1.00 89.00 290 PHE A N 1
ATOM 2328 C CA . PHE A 1 290 ? -16.760 0.619 3.972 1.00 89.00 290 PHE A CA 1
ATOM 2329 C C . PHE A 1 290 ? -15.480 1.446 3.769 1.00 89.00 290 PHE A C 1
ATOM 2331 O O . PHE A 1 290 ? -14.595 1.418 4.620 1.00 89.00 290 PHE A O 1
ATOM 2338 N N . LEU A 1 291 ? -15.397 2.240 2.694 1.00 86.06 291 LEU A N 1
ATOM 2339 C CA . LEU A 1 291 ? -14.223 3.082 2.421 1.00 86.06 291 LEU A CA 1
ATOM 2340 C C . LEU A 1 291 ? -13.933 4.054 3.567 1.00 86.06 291 LEU A C 1
ATOM 2342 O O . LEU A 1 291 ? -12.792 4.169 4.009 1.00 86.06 291 LEU A O 1
ATOM 2346 N N . LEU A 1 292 ? -14.970 4.716 4.077 1.00 81.50 292 LEU A N 1
ATOM 2347 C CA . LEU A 1 292 ? -14.862 5.618 5.218 1.00 81.50 292 LEU A CA 1
ATOM 2348 C C . LEU A 1 292 ? -14.345 4.910 6.463 1.00 81.50 292 LEU A C 1
ATOM 2350 O O . LEU A 1 292 ? -13.407 5.382 7.102 1.00 81.50 292 LEU A O 1
ATOM 2354 N N . LYS A 1 293 ? -14.924 3.753 6.781 1.00 87.19 293 LYS A N 1
ATOM 2355 C CA . LYS A 1 293 ? -14.525 2.990 7.958 1.00 87.19 293 LYS A CA 1
ATOM 2356 C C . LYS A 1 293 ? -13.104 2.430 7.822 1.00 87.19 293 LYS A C 1
ATOM 2358 O O . LYS A 1 293 ? -12.385 2.332 8.811 1.00 87.19 293 LYS A O 1
ATOM 2363 N N . SER A 1 294 ? -12.640 2.142 6.604 1.00 90.00 294 SER A N 1
ATOM 2364 C CA . SER A 1 294 ? -11.236 1.800 6.347 1.00 90.00 294 SER A CA 1
ATOM 2365 C C . SER A 1 294 ? -10.266 2.946 6.644 1.00 90.00 294 SER A C 1
ATOM 2367 O O . SER A 1 294 ? -9.176 2.667 7.132 1.00 90.00 294 SER A O 1
ATOM 2369 N N . ILE A 1 295 ? -10.639 4.213 6.425 1.00 85.31 295 ILE A N 1
ATOM 2370 C CA . ILE A 1 295 ? -9.787 5.359 6.805 1.00 85.31 295 ILE A CA 1
ATOM 2371 C C . ILE A 1 295 ? -9.555 5.367 8.320 1.00 85.31 295 ILE A C 1
ATOM 2373 O O . ILE A 1 295 ? -8.430 5.571 8.772 1.00 85.31 295 ILE A O 1
ATOM 2377 N N . GLU A 1 296 ? -10.593 5.085 9.107 1.00 86.56 296 GLU A N 1
ATOM 2378 C CA . GLU A 1 296 ? -10.477 4.975 10.563 1.00 86.56 296 GLU A CA 1
ATOM 2379 C C . GLU A 1 296 ? -9.542 3.837 10.983 1.00 86.56 296 GLU A C 1
ATOM 2381 O O . GLU A 1 296 ? -8.683 4.053 11.834 1.00 86.56 296 GLU A O 1
ATOM 2386 N N . VAL A 1 297 ? -9.619 2.672 10.329 1.00 91.50 297 VAL A N 1
ATOM 2387 C CA . VAL A 1 297 ? -8.659 1.574 10.555 1.00 91.50 297 VAL A CA 1
ATOM 2388 C C . VAL A 1 297 ? -7.227 2.002 10.249 1.00 91.50 297 VAL A C 1
ATOM 2390 O O . VAL A 1 297 ? -6.336 1.709 11.038 1.00 91.50 297 VAL A O 1
ATOM 2393 N N . ILE A 1 298 ? -6.993 2.685 9.125 1.00 90.12 298 ILE A N 1
ATOM 2394 C CA . ILE A 1 298 ? -5.647 3.108 8.711 1.00 90.12 298 ILE A CA 1
ATOM 2395 C C . ILE A 1 298 ? -5.063 4.096 9.720 1.00 90.12 298 ILE A C 1
ATOM 2397 O O . ILE A 1 298 ? -3.918 3.945 10.138 1.00 90.12 298 ILE A O 1
ATOM 2401 N N . VAL A 1 299 ? -5.842 5.092 10.140 1.00 86.94 299 VAL A N 1
ATOM 2402 C CA . VAL A 1 299 ? -5.362 6.115 11.073 1.00 86.94 299 VAL A CA 1
ATOM 2403 C C . VAL A 1 299 ? -5.164 5.533 12.475 1.00 86.94 299 VAL A C 1
ATOM 2405 O O . VAL A 1 299 ? -4.117 5.765 13.074 1.00 86.94 299 VAL A O 1
ATOM 2408 N N . VAL A 1 300 ? -6.103 4.733 12.991 1.00 88.69 300 VAL A N 1
ATOM 2409 C CA . VAL A 1 300 ? -5.950 4.083 14.308 1.00 88.69 300 VAL A CA 1
ATOM 2410 C C . VAL A 1 300 ? -4.811 3.066 14.289 1.00 88.69 300 VAL A C 1
ATOM 2412 O O . VAL A 1 300 ? -4.002 3.037 15.214 1.00 88.69 300 VAL A O 1
ATOM 2415 N N . GLY A 1 301 ? -4.686 2.283 13.217 1.00 92.81 301 GLY A N 1
ATOM 2416 C CA . GLY A 1 301 ? -3.553 1.385 13.006 1.00 92.81 301 GLY A CA 1
ATOM 2417 C C . GLY A 1 301 ? -2.223 2.133 12.943 1.00 92.81 301 GLY A C 1
ATOM 2418 O O . GLY A 1 301 ? -1.252 1.684 13.542 1.00 92.81 301 GLY A O 1
ATOM 2419 N N . GLY A 1 302 ? -2.188 3.305 12.304 1.00 92.69 302 GLY A N 1
ATOM 2420 C CA . GLY A 1 302 ? -1.026 4.193 12.293 1.00 92.69 302 GLY A CA 1
ATOM 2421 C C . GLY A 1 302 ? -0.656 4.710 13.684 1.00 92.69 302 GLY A C 1
ATOM 2422 O O . GLY A 1 302 ? 0.521 4.705 14.037 1.00 92.69 302 GLY A O 1
ATOM 2423 N N . ILE A 1 303 ? -1.643 5.087 14.504 1.00 92.81 303 ILE A N 1
ATOM 2424 C CA . ILE A 1 303 ? -1.420 5.483 15.905 1.00 92.81 303 ILE A CA 1
ATOM 2425 C C . ILE A 1 303 ? -0.853 4.305 16.699 1.00 92.81 303 ILE A C 1
ATOM 2427 O O . ILE A 1 303 ? 0.177 4.457 17.348 1.00 92.81 303 ILE A O 1
ATOM 2431 N N . PHE A 1 304 ? -1.462 3.120 16.608 1.00 94.81 304 PHE A N 1
ATOM 2432 C CA . PHE A 1 304 ? -0.960 1.924 17.289 1.00 94.81 304 PHE A CA 1
ATOM 2433 C C . PHE A 1 304 ? 0.451 1.545 16.846 1.00 94.81 304 PHE A C 1
ATOM 2435 O O . PHE A 1 304 ? 1.282 1.247 17.699 1.00 94.81 304 PHE A O 1
ATOM 2442 N N . ALA A 1 305 ? 0.747 1.598 15.547 1.00 96.56 305 ALA A N 1
ATOM 2443 C CA . ALA A 1 305 ? 2.077 1.311 15.023 1.00 96.56 305 ALA A CA 1
ATOM 2444 C C . ALA A 1 305 ? 3.097 2.349 15.510 1.00 96.56 305 ALA A C 1
ATOM 2446 O O . ALA A 1 305 ? 4.175 1.981 15.965 1.00 96.56 305 ALA A O 1
ATOM 2447 N N . GLY A 1 306 ? 2.742 3.638 15.487 1.00 95.50 306 GLY A N 1
ATOM 2448 C CA . GLY A 1 306 ? 3.588 4.720 15.989 1.00 95.50 306 GLY A CA 1
ATOM 2449 C C . GLY A 1 306 ? 3.877 4.590 17.483 1.00 95.50 306 GLY A C 1
ATOM 2450 O O . GLY A 1 306 ? 5.033 4.670 17.895 1.00 95.50 306 GLY A O 1
ATOM 2451 N N . THR A 1 307 ? 2.853 4.314 18.294 1.00 96.31 307 THR A N 1
ATOM 2452 C CA . THR A 1 307 ? 3.014 4.023 19.723 1.00 96.31 307 THR A CA 1
ATOM 2453 C C . THR A 1 307 ? 3.899 2.796 19.925 1.00 96.31 307 THR A C 1
ATOM 2455 O O . THR A 1 307 ? 4.858 2.859 20.689 1.00 96.31 307 THR A O 1
ATOM 2458 N N . TRP A 1 308 ? 3.645 1.705 19.204 1.00 96.75 308 TRP A N 1
ATOM 2459 C CA . TRP A 1 308 ? 4.433 0.481 19.307 1.00 96.75 308 TRP A CA 1
ATOM 2460 C C . TRP A 1 308 ? 5.911 0.698 18.955 1.00 96.75 308 TRP A C 1
ATOM 2462 O O . TRP A 1 308 ? 6.791 0.261 19.699 1.00 96.75 308 TRP A O 1
ATOM 2472 N N . PHE A 1 309 ? 6.205 1.403 17.861 1.00 97.44 309 PHE A N 1
ATOM 2473 C CA . PHE A 1 309 ? 7.576 1.729 17.463 1.00 97.44 309 PHE A CA 1
ATOM 2474 C C . PHE A 1 309 ? 8.257 2.678 18.442 1.00 97.44 309 PHE A C 1
ATOM 2476 O O . PHE A 1 309 ? 9.437 2.487 18.729 1.00 97.44 309 PHE A O 1
ATOM 2483 N N . ALA A 1 310 ? 7.533 3.651 18.999 1.00 97.31 310 ALA A N 1
ATOM 2484 C CA . ALA A 1 310 ? 8.071 4.528 20.032 1.00 97.31 310 ALA A CA 1
ATOM 2485 C C . ALA A 1 310 ? 8.465 3.731 21.283 1.00 97.31 310 ALA A C 1
ATOM 2487 O O . ALA A 1 310 ? 9.602 3.837 21.736 1.00 97.31 310 ALA A O 1
ATOM 2488 N N . PHE A 1 311 ? 7.572 2.879 21.799 1.00 96.81 311 PHE A N 1
ATOM 2489 C CA . PHE A 1 311 ? 7.884 2.017 22.941 1.00 96.81 311 PHE A CA 1
ATOM 2490 C C . PHE A 1 311 ? 9.032 1.053 22.626 1.00 96.81 311 PHE A C 1
ATOM 2492 O O . PHE A 1 311 ? 9.972 0.975 23.408 1.00 96.81 311 PHE A O 1
ATOM 2499 N N . SER A 1 312 ? 9.021 0.399 21.461 1.00 96.75 312 SER A N 1
ATOM 2500 C CA . SER A 1 312 ? 10.096 -0.511 21.035 1.00 96.75 312 SER A CA 1
ATOM 2501 C C . SER A 1 312 ? 11.448 0.198 20.929 1.00 96.75 312 SER A C 1
ATOM 2503 O O . SER A 1 312 ? 12.459 -0.327 21.390 1.00 96.75 312 SER A O 1
ATOM 2505 N N . GLY A 1 313 ? 11.471 1.412 20.371 1.00 96.75 313 GLY A N 1
ATOM 2506 C CA . GLY A 1 313 ? 12.671 2.238 20.258 1.00 96.75 313 GLY A CA 1
ATOM 2507 C C . GLY A 1 313 ? 13.191 2.713 21.613 1.00 96.75 313 GLY A C 1
ATOM 2508 O O . GLY A 1 313 ? 14.391 2.631 21.863 1.00 96.75 313 GLY A O 1
ATOM 2509 N N . ILE A 1 314 ? 12.304 3.142 22.518 1.00 97.62 314 ILE A N 1
ATOM 2510 C CA . ILE A 1 314 ? 12.670 3.511 23.895 1.00 97.62 314 ILE A CA 1
ATOM 2511 C C . ILE A 1 314 ? 13.219 2.294 24.640 1.00 97.62 314 ILE A C 1
ATOM 2513 O O . ILE A 1 314 ? 14.254 2.402 25.290 1.00 97.62 314 ILE A O 1
ATOM 2517 N N . THR A 1 315 ? 12.577 1.130 24.524 1.00 96.69 315 THR A N 1
ATOM 2518 C CA . THR A 1 315 ? 13.065 -0.116 25.125 1.00 96.69 315 THR A CA 1
ATOM 2519 C C . THR A 1 315 ? 14.451 -0.468 24.591 1.00 96.69 315 THR A C 1
ATOM 2521 O O . THR A 1 315 ? 15.368 -0.650 25.386 1.00 96.69 315 THR A O 1
ATOM 2524 N N . ALA A 1 316 ? 14.645 -0.494 23.270 1.00 96.81 316 ALA A N 1
ATOM 2525 C CA . ALA A 1 316 ? 15.956 -0.752 22.676 1.00 96.81 316 ALA A CA 1
ATOM 2526 C C . ALA A 1 316 ? 17.010 0.272 23.142 1.00 96.81 316 ALA A C 1
ATOM 2528 O O . ALA A 1 316 ? 18.124 -0.107 23.495 1.00 96.81 316 ALA A O 1
ATOM 2529 N N . GLY A 1 317 ? 16.649 1.556 23.219 1.00 96.38 317 GLY A N 1
ATOM 2530 C CA . GLY A 1 317 ? 17.524 2.627 23.697 1.00 96.38 317 GLY A CA 1
ATOM 2531 C C . GLY A 1 317 ? 17.913 2.493 25.172 1.00 96.38 317 GLY A C 1
ATOM 2532 O O . GLY A 1 317 ? 19.085 2.655 25.505 1.00 96.38 317 GLY A O 1
ATOM 2533 N N . LEU A 1 318 ? 16.964 2.150 26.049 1.00 97.50 318 LEU A N 1
ATOM 2534 C CA . LEU A 1 318 ? 17.205 1.938 27.482 1.00 97.50 318 LEU A CA 1
ATOM 2535 C C . LEU A 1 318 ? 18.172 0.778 27.728 1.00 97.50 318 LEU A C 1
ATOM 2537 O O . LEU A 1 318 ? 19.101 0.915 28.520 1.00 97.50 318 LEU A O 1
ATOM 2541 N N . PHE A 1 319 ? 17.988 -0.348 27.037 1.00 97.56 319 PHE A N 1
ATOM 2542 C CA . PHE A 1 319 ? 18.896 -1.490 27.163 1.00 97.56 319 PHE A CA 1
ATOM 2543 C C . PHE A 1 319 ? 20.269 -1.195 26.554 1.00 97.56 319 PHE A C 1
ATOM 2545 O O . PHE A 1 319 ? 21.287 -1.505 27.173 1.00 97.56 319 PHE A O 1
ATOM 2552 N N . ASN A 1 320 ? 20.319 -0.502 25.413 1.00 96.75 320 ASN A N 1
ATOM 2553 C CA . ASN A 1 320 ? 21.585 -0.079 24.820 1.00 96.75 320 ASN A CA 1
ATOM 2554 C C . ASN A 1 320 ? 22.368 0.871 25.749 1.00 96.75 320 ASN A C 1
ATOM 2556 O O . ASN A 1 320 ? 23.583 0.746 25.872 1.00 96.75 320 ASN A O 1
ATOM 2560 N N . ALA A 1 321 ? 21.688 1.764 26.479 1.00 97.44 321 ALA A N 1
ATOM 2561 C CA . ALA A 1 321 ? 22.317 2.626 27.486 1.00 97.44 321 ALA A CA 1
ATOM 2562 C C . ALA A 1 321 ? 22.925 1.841 28.667 1.00 97.44 321 ALA A C 1
ATOM 2564 O O . ALA A 1 321 ? 23.882 2.302 29.285 1.00 97.44 321 ALA A O 1
ATOM 2565 N N . LEU A 1 322 ? 22.413 0.639 28.952 1.00 97.44 322 LEU A N 1
ATOM 2566 C CA . LEU A 1 322 ? 22.981 -0.310 29.918 1.00 97.44 322 LEU A CA 1
ATOM 2567 C C . LEU A 1 322 ? 24.068 -1.209 29.302 1.00 97.44 322 LEU A C 1
ATOM 2569 O O . LEU A 1 322 ? 24.495 -2.176 29.932 1.00 97.44 322 LEU A O 1
ATOM 2573 N N . ASN A 1 323 ? 24.510 -0.910 28.077 1.00 96.69 323 ASN A N 1
ATOM 2574 C CA . ASN A 1 323 ? 25.430 -1.723 27.285 1.00 96.69 323 ASN A CA 1
ATOM 2575 C C . ASN A 1 323 ? 24.903 -3.148 27.006 1.00 96.69 323 ASN A C 1
ATOM 2577 O O . ASN A 1 323 ? 25.678 -4.089 26.836 1.00 96.69 323 ASN A O 1
ATOM 2581 N N . VAL A 1 324 ? 23.575 -3.310 26.963 1.00 97.25 324 VAL A N 1
ATOM 2582 C CA . VAL A 1 324 ? 22.892 -4.551 26.580 1.00 97.25 324 VAL A CA 1
ATOM 2583 C C . VAL A 1 324 ? 22.369 -4.398 25.155 1.00 97.25 324 VAL A C 1
ATOM 2585 O O . VAL A 1 324 ? 21.386 -3.700 24.909 1.00 97.25 324 VAL A O 1
ATOM 2588 N N . GLN A 1 325 ? 23.023 -5.064 24.205 1.00 95.06 325 GLN A N 1
ATOM 2589 C CA . GLN A 1 325 ? 22.593 -5.084 22.808 1.00 95.06 325 GLN A CA 1
ATOM 2590 C C . GLN A 1 325 ? 21.609 -6.232 22.571 1.00 95.06 325 GLN A C 1
ATOM 2592 O O . GLN A 1 325 ? 21.859 -7.376 22.954 1.00 95.06 325 GLN A O 1
ATOM 2597 N N . PHE A 1 326 ? 20.481 -5.929 21.934 1.00 95.88 326 PHE A N 1
ATOM 2598 C CA . PHE A 1 326 ? 19.524 -6.947 21.514 1.00 95.88 326 PHE A CA 1
ATOM 2599 C C . PHE A 1 326 ? 20.034 -7.703 20.288 1.00 95.88 326 PHE A C 1
ATOM 2601 O O . PHE A 1 326 ? 20.668 -7.125 19.408 1.00 95.88 326 PHE A O 1
ATOM 2608 N N . SER A 1 327 ? 19.729 -9.001 20.222 1.00 95.69 327 SER A N 1
ATOM 2609 C CA . SER A 1 327 ? 19.988 -9.792 19.021 1.00 95.69 327 SER A CA 1
ATOM 2610 C C . SER A 1 327 ? 19.125 -9.306 17.852 1.00 95.69 327 SER A C 1
ATOM 2612 O O . SER A 1 327 ? 18.028 -8.779 18.055 1.00 95.69 327 SER A O 1
ATOM 2614 N N . ASP A 1 328 ? 19.590 -9.542 16.623 1.00 94.12 328 ASP A N 1
ATOM 2615 C CA . ASP A 1 328 ? 18.839 -9.225 15.399 1.00 94.12 328 ASP A CA 1
ATOM 2616 C C . ASP A 1 328 ? 17.422 -9.826 15.422 1.00 94.12 328 ASP A C 1
ATOM 2618 O O . ASP A 1 328 ? 16.432 -9.137 15.177 1.00 94.12 328 ASP A O 1
ATOM 2622 N N . GLY A 1 329 ? 17.301 -11.088 15.846 1.00 95.44 329 GLY A N 1
ATOM 2623 C CA . GLY A 1 329 ? 16.009 -11.755 15.989 1.00 95.44 329 GLY A CA 1
ATOM 2624 C C . GLY A 1 329 ? 15.060 -11.043 16.959 1.00 95.44 329 GLY A C 1
ATOM 2625 O O . GLY A 1 329 ? 13.867 -10.947 16.672 1.00 95.44 329 GLY A O 1
ATOM 2626 N N . LEU A 1 330 ? 15.563 -10.505 18.077 1.00 95.75 330 LEU A N 1
ATOM 2627 C CA . LEU A 1 330 ? 14.740 -9.748 19.024 1.00 95.75 330 LEU A CA 1
ATOM 2628 C C . LEU A 1 330 ? 14.345 -8.380 18.453 1.00 95.75 330 LEU A C 1
ATOM 2630 O O . LEU A 1 330 ? 13.188 -7.984 18.581 1.00 95.75 330 LEU A O 1
ATOM 2634 N N . MET A 1 331 ? 15.259 -7.687 17.770 1.00 96.69 331 MET A N 1
ATOM 2635 C CA . MET A 1 331 ? 14.945 -6.432 17.077 1.00 96.69 331 MET A CA 1
ATOM 2636 C C . MET A 1 331 ? 13.851 -6.646 16.026 1.00 96.69 331 MET A C 1
ATOM 2638 O O . MET A 1 331 ? 12.843 -5.939 16.016 1.00 96.69 331 MET A O 1
ATOM 2642 N N . ARG A 1 332 ? 13.970 -7.681 15.196 1.00 95.81 332 ARG A N 1
ATOM 2643 C CA . ARG A 1 332 ? 12.947 -8.038 14.204 1.00 95.81 332 ARG A CA 1
ATOM 2644 C C . ARG A 1 332 ? 11.611 -8.413 14.834 1.00 95.81 332 ARG A C 1
ATOM 2646 O O . ARG A 1 332 ? 10.568 -8.089 14.270 1.00 95.81 332 ARG A O 1
ATOM 2653 N N . LEU A 1 333 ? 11.612 -9.062 15.998 1.00 96.69 333 LEU A N 1
ATOM 2654 C CA . LEU A 1 333 ? 10.378 -9.381 16.718 1.00 96.69 333 LEU A CA 1
ATOM 2655 C C . LEU A 1 333 ? 9.692 -8.104 17.213 1.00 96.69 333 LEU A C 1
ATOM 2657 O O . LEU A 1 333 ? 8.489 -7.941 17.013 1.00 96.69 333 LEU A O 1
ATOM 2661 N N . LEU A 1 334 ? 10.459 -7.186 17.810 1.00 96.19 334 LEU A N 1
ATOM 2662 C CA . LEU A 1 334 ? 9.948 -5.907 18.299 1.00 96.19 334 LEU A CA 1
ATOM 2663 C C . LEU A 1 334 ? 9.389 -5.058 17.155 1.00 96.19 334 LEU A C 1
ATOM 2665 O O . LEU A 1 334 ? 8.252 -4.610 17.236 1.00 96.19 334 LEU A O 1
ATOM 2669 N N . PHE A 1 335 ? 10.137 -4.861 16.071 1.00 95.75 335 PHE A N 1
ATOM 2670 C CA . PHE A 1 335 ? 9.700 -3.989 14.979 1.00 95.75 335 PHE A CA 1
ATOM 2671 C C . PHE A 1 335 ? 8.780 -4.710 13.986 1.00 95.75 335 PHE A C 1
ATOM 2673 O O . PHE A 1 335 ? 7.621 -4.328 13.824 1.00 95.75 335 PHE A O 1
ATOM 2680 N N . GLY A 1 336 ? 9.262 -5.773 13.341 1.00 94.94 336 GLY A N 1
ATOM 2681 C CA . GLY A 1 336 ? 8.502 -6.521 12.336 1.00 94.94 336 GLY A CA 1
ATOM 2682 C C . GLY A 1 336 ? 7.318 -7.272 12.938 1.00 94.94 336 GLY A C 1
ATOM 2683 O O . GLY A 1 336 ? 6.187 -7.123 12.472 1.00 94.94 336 GLY A O 1
ATOM 2684 N N . GLY A 1 337 ? 7.554 -8.037 14.006 1.00 96.94 337 GLY A N 1
ATOM 2685 C CA . GLY A 1 337 ? 6.490 -8.808 14.649 1.00 96.94 337 GLY A CA 1
ATOM 2686 C C . GLY A 1 337 ? 5.435 -7.941 15.331 1.00 96.94 337 GLY A C 1
ATOM 2687 O O . GLY A 1 337 ? 4.236 -8.192 15.197 1.00 96.94 337 GLY A O 1
ATOM 2688 N N . GLY A 1 338 ? 5.861 -6.856 15.968 1.00 96.69 338 GLY A N 1
ATOM 2689 C CA . GLY A 1 338 ? 4.964 -5.835 16.490 1.00 96.69 338 GLY A CA 1
ATOM 2690 C C . GLY A 1 338 ? 4.057 -5.209 15.434 1.00 96.69 338 GLY A C 1
ATOM 2691 O O . GLY A 1 338 ? 2.841 -5.132 15.622 1.00 96.69 338 GLY A O 1
ATOM 2692 N N . LEU A 1 339 ? 4.621 -4.826 14.284 1.00 96.56 339 LEU A N 1
ATOM 2693 C CA . LEU A 1 339 ? 3.836 -4.306 13.165 1.00 96.56 339 LEU A CA 1
ATOM 2694 C C . LEU A 1 339 ? 2.820 -5.344 12.665 1.00 96.56 339 LEU A C 1
ATOM 2696 O O . LEU A 1 339 ? 1.647 -5.011 12.492 1.00 96.56 339 LEU A O 1
ATOM 2700 N N . GLY A 1 340 ? 3.239 -6.602 12.493 1.00 97.06 340 GLY A N 1
ATOM 2701 C CA . GLY A 1 340 ? 2.347 -7.696 12.096 1.00 97.06 340 GLY A CA 1
ATOM 2702 C C . GLY A 1 340 ? 1.162 -7.868 13.054 1.00 97.06 340 GLY A C 1
ATOM 2703 O O . GLY A 1 340 ? 0.021 -8.021 12.611 1.00 97.06 340 GLY A O 1
ATOM 2704 N N . PHE A 1 341 ? 1.395 -7.755 14.363 1.00 97.88 341 PHE A N 1
ATOM 2705 C CA . PHE A 1 341 ? 0.331 -7.784 15.369 1.00 97.88 341 PHE A CA 1
ATOM 2706 C C . PHE A 1 341 ? -0.639 -6.601 15.227 1.00 97.88 341 PHE A C 1
ATOM 2708 O O . PHE A 1 341 ? -1.860 -6.789 15.179 1.00 97.88 341 PHE A O 1
ATOM 2715 N N . VAL A 1 342 ? -0.108 -5.380 15.110 1.00 97.19 342 VAL A N 1
ATOM 2716 C CA . VAL A 1 342 ? -0.902 -4.142 15.038 1.00 97.19 342 VAL A CA 1
ATOM 2717 C C . VAL A 1 342 ? -1.845 -4.126 13.834 1.00 97.19 342 VAL A C 1
ATOM 2719 O O . VAL A 1 342 ? -3.002 -3.720 13.975 1.00 97.19 342 VAL A O 1
ATOM 2722 N N . VAL A 1 343 ? -1.394 -4.587 12.663 1.00 96.75 343 VAL A N 1
ATOM 2723 C CA . VAL A 1 343 ? -2.206 -4.540 11.433 1.00 96.75 343 VAL A CA 1
ATOM 2724 C C . VAL A 1 343 ? -3.418 -5.484 11.502 1.00 96.75 343 VAL A C 1
ATOM 2726 O O . VAL A 1 343 ? -4.430 -5.212 10.860 1.00 96.75 343 VAL A O 1
ATOM 2729 N N . VAL A 1 344 ? -3.380 -6.540 12.324 1.00 97.50 344 VAL A N 1
ATOM 2730 C CA . VAL A 1 344 ? -4.559 -7.384 12.613 1.00 97.50 344 VAL A CA 1
ATOM 2731 C C . VAL A 1 344 ? -5.424 -6.773 13.717 1.00 97.50 344 VAL A C 1
ATOM 2733 O O . VAL A 1 344 ? -6.653 -6.772 13.613 1.00 97.50 344 VAL A O 1
ATOM 2736 N N . LEU A 1 345 ? -4.800 -6.220 14.761 1.00 96.44 345 LEU A N 1
ATOM 2737 C CA . LEU A 1 345 ? -5.509 -5.646 15.905 1.00 96.44 345 LEU A CA 1
ATOM 2738 C C . LEU A 1 345 ? -6.374 -4.438 15.512 1.00 96.44 345 LEU A C 1
ATOM 2740 O O . LEU A 1 345 ? -7.530 -4.348 15.920 1.00 96.44 345 LEU A O 1
ATOM 2744 N N . ALA A 1 346 ? -5.841 -3.512 14.715 1.00 95.44 346 ALA A N 1
ATOM 2745 C CA . ALA A 1 346 ? -6.537 -2.277 14.351 1.00 95.44 346 ALA A CA 1
ATOM 2746 C C . ALA A 1 346 ? -7.919 -2.509 13.695 1.00 95.44 346 ALA A C 1
ATOM 2748 O O . ALA A 1 346 ? -8.912 -1.983 14.206 1.00 95.44 346 ALA A O 1
ATOM 2749 N N . PRO A 1 347 ? -8.056 -3.314 12.622 1.00 94.62 347 PRO A N 1
ATOM 2750 C CA . PRO A 1 347 ? -9.364 -3.617 12.047 1.00 94.62 347 PRO A CA 1
ATOM 2751 C C . PRO A 1 347 ? -10.272 -4.378 13.015 1.00 94.62 347 PRO A C 1
ATOM 2753 O O . PRO A 1 347 ? -11.477 -4.152 12.996 1.00 94.62 347 PRO A O 1
ATOM 2756 N N . ALA A 1 348 ? -9.726 -5.226 13.888 1.00 92.81 348 ALA A N 1
ATOM 2757 C CA . ALA A 1 348 ? -10.519 -5.980 14.855 1.00 92.81 348 ALA A CA 1
ATOM 2758 C C . ALA A 1 348 ? -11.162 -5.113 15.950 1.00 92.81 348 ALA A C 1
ATOM 2760 O O . ALA A 1 348 ? -12.252 -5.443 16.416 1.00 92.81 348 ALA A O 1
ATOM 2761 N N . ILE A 1 349 ? -10.503 -4.017 16.340 1.00 90.38 349 ILE A N 1
ATOM 2762 C CA . ILE A 1 349 ? -11.029 -3.035 17.300 1.00 90.38 349 ILE A CA 1
ATOM 2763 C C . ILE A 1 349 ? -12.040 -2.097 16.637 1.00 90.38 349 ILE A C 1
ATOM 2765 O O . ILE A 1 349 ? -13.029 -1.712 17.255 1.00 90.38 349 ILE A O 1
ATOM 2769 N N . ILE A 1 350 ? -11.786 -1.703 15.389 1.00 89.81 350 ILE A N 1
ATOM 2770 C CA . ILE A 1 350 ? -12.547 -0.638 14.729 1.00 89.81 350 ILE A CA 1
ATOM 2771 C C . ILE A 1 350 ? -13.795 -1.155 14.014 1.00 89.81 350 ILE A C 1
ATOM 2773 O O . ILE A 1 350 ? -14.806 -0.451 13.991 1.00 89.81 350 ILE A O 1
ATOM 2777 N N . TYR A 1 351 ? -13.756 -2.355 13.432 1.00 89.56 351 TYR A N 1
ATOM 2778 C CA . TYR A 1 351 ? -14.902 -2.930 12.728 1.00 89.56 351 TYR A CA 1
ATOM 2779 C C . TYR A 1 351 ? -15.744 -3.828 13.624 1.00 89.56 351 TYR A C 1
ATOM 2781 O O . TYR A 1 351 ? -15.231 -4.757 14.246 1.00 89.56 351 TYR A O 1
ATOM 2789 N N . ASN A 1 352 ? -17.064 -3.643 13.556 1.00 88.75 352 ASN A N 1
ATOM 2790 C CA . ASN A 1 352 ? -18.012 -4.624 14.062 1.00 88.75 352 ASN A CA 1
ATOM 2791 C C . ASN A 1 352 ? -18.381 -5.632 12.955 1.00 88.75 352 ASN A C 1
ATOM 2793 O O . ASN A 1 352 ? -19.099 -5.266 12.022 1.00 88.75 352 ASN A O 1
ATOM 2797 N N . PRO A 1 353 ? -17.940 -6.902 13.030 1.00 88.00 353 PRO A N 1
ATOM 2798 C CA . PRO A 1 353 ? -18.155 -7.878 11.964 1.00 88.00 353 PRO A CA 1
ATOM 2799 C C . PRO A 1 353 ? -19.610 -8.352 11.826 1.00 88.00 353 PRO A C 1
ATOM 2801 O O . PRO A 1 353 ? -19.949 -8.945 10.798 1.00 88.00 353 PRO A O 1
ATOM 2804 N N . LEU A 1 354 ? -20.459 -8.092 12.828 1.00 85.56 354 LEU A N 1
ATOM 2805 C CA . LEU A 1 354 ? -21.884 -8.441 12.822 1.00 85.56 354 LEU A CA 1
ATOM 2806 C C . LEU A 1 354 ? -22.737 -7.434 12.044 1.00 85.56 354 LEU A C 1
ATOM 2808 O O . LEU A 1 354 ? -23.852 -7.763 11.645 1.00 85.56 354 LEU A O 1
ATOM 2812 N N . LEU A 1 355 ? -22.229 -6.217 11.834 1.00 86.12 355 LEU A N 1
ATOM 2813 C CA . LEU A 1 355 ? -22.983 -5.129 11.221 1.00 86.12 355 LEU A CA 1
ATOM 2814 C C . LEU A 1 355 ? -22.585 -4.921 9.753 1.00 86.12 355 LEU A C 1
ATOM 2816 O O . LEU A 1 355 ? -21.403 -5.028 9.400 1.00 86.12 355 LEU A O 1
ATOM 2820 N N . PRO A 1 356 ? -23.542 -4.570 8.877 1.00 85.69 356 PRO A N 1
ATOM 2821 C CA . PRO A 1 356 ? -23.220 -4.105 7.535 1.00 85.69 356 PRO A CA 1
ATOM 2822 C C . PRO A 1 356 ? -22.458 -2.767 7.580 1.00 85.69 356 PRO A C 1
ATOM 2824 O O . PRO A 1 356 ? -22.540 -2.043 8.577 1.00 85.69 356 PRO A O 1
ATOM 2827 N N . PRO A 1 357 ? -21.726 -2.392 6.511 1.00 86.69 357 PRO A N 1
ATOM 2828 C CA . PRO A 1 357 ? -20.983 -1.130 6.461 1.00 86.69 357 PRO A CA 1
ATOM 2829 C C . PRO A 1 357 ? -21.811 0.114 6.815 1.00 86.69 357 PRO A C 1
ATOM 2831 O O . PRO A 1 357 ? -21.310 1.028 7.467 1.00 86.69 357 PRO A O 1
ATOM 2834 N N . THR A 1 358 ? -23.083 0.160 6.419 1.00 82.00 358 THR A N 1
ATOM 2835 C CA . THR A 1 358 ? -23.985 1.287 6.700 1.00 82.00 358 THR A CA 1
ATOM 2836 C C . THR A 1 358 ? -24.254 1.505 8.182 1.00 82.00 358 THR A C 1
ATOM 2838 O O . THR A 1 358 ? -24.340 2.655 8.609 1.00 82.00 358 THR A O 1
ATOM 2841 N N . GLU A 1 359 ? -24.314 0.434 8.967 1.00 82.31 359 GLU A N 1
ATOM 2842 C CA . GLU A 1 359 ? -24.677 0.456 10.390 1.00 82.31 359 GLU A CA 1
ATOM 2843 C C . GLU A 1 359 ? -23.466 0.551 11.327 1.00 82.31 359 GLU A C 1
ATOM 2845 O O . GLU A 1 359 ? -23.626 0.590 12.545 1.00 82.31 359 GLU A O 1
ATOM 2850 N N . GLN A 1 360 ? -22.245 0.602 10.784 1.00 82.62 360 GLN A N 1
ATOM 2851 C CA . GLN A 1 360 ? -21.044 0.810 11.593 1.00 82.62 360 GLN A CA 1
ATOM 2852 C C . GLN A 1 360 ? -21.141 2.136 12.359 1.00 82.62 360 GLN A C 1
ATOM 2854 O O . GLN A 1 360 ? -21.635 3.135 11.831 1.00 82.62 360 GLN A O 1
ATOM 2859 N N . SER A 1 361 ? -20.649 2.159 13.598 1.00 78.50 361 SER A N 1
ATOM 2860 C CA . SER A 1 361 ? -20.535 3.392 14.377 1.00 78.50 361 SER A CA 1
ATOM 2861 C C . SER A 1 361 ? -19.316 4.200 13.928 1.00 78.50 361 SER A C 1
ATOM 2863 O O . SER A 1 361 ? -18.279 3.650 13.546 1.00 78.50 361 SER A O 1
ATOM 2865 N N . PHE A 1 362 ? -19.446 5.525 13.969 1.00 72.31 362 PHE A N 1
ATOM 2866 C CA . PHE A 1 362 ? -18.415 6.472 13.555 1.00 72.31 362 PHE A CA 1
ATOM 2867 C C . PHE A 1 362 ? -18.090 7.387 14.736 1.00 72.31 362 PHE A C 1
ATOM 2869 O O . PHE A 1 362 ? -18.990 7.977 15.331 1.00 72.31 362 PHE A O 1
ATOM 2876 N N . SER A 1 363 ? -16.809 7.522 15.084 1.00 70.38 363 SER A N 1
ATOM 2877 C CA . SER A 1 363 ? -16.389 8.455 16.136 1.00 70.38 363 SER A CA 1
ATOM 2878 C C . SER A 1 363 ? -16.486 9.900 15.636 1.00 70.38 363 SER A C 1
ATOM 2880 O O . SER A 1 363 ? -15.556 10.423 15.027 1.00 70.38 363 SER A O 1
ATOM 2882 N N . HIS A 1 364 ? -17.615 10.573 15.871 1.00 68.50 364 HIS A N 1
ATOM 2883 C CA . HIS A 1 364 ? -17.873 11.923 15.345 1.00 68.50 364 HIS A CA 1
ATOM 2884 C C . HIS A 1 364 ? -16.717 12.916 15.584 1.00 68.50 364 HIS A C 1
ATOM 2886 O O . HIS A 1 364 ? -16.366 13.680 14.683 1.00 68.50 364 HIS A O 1
ATOM 2892 N N . SER A 1 365 ? -16.080 12.881 16.758 1.00 67.81 365 SER A N 1
ATOM 2893 C CA . SER A 1 365 ? -14.945 13.755 17.100 1.00 67.81 365 SER A CA 1
ATOM 2894 C C . SER A 1 365 ? -13.703 13.484 16.248 1.00 67.81 365 SER A C 1
ATOM 2896 O O . SER A 1 365 ? -13.025 14.413 15.813 1.00 67.81 365 SER A O 1
ATOM 2898 N N . PHE A 1 366 ? -13.425 12.216 15.959 1.00 72.81 366 PHE A N 1
ATOM 2899 C CA . PHE A 1 366 ? -12.276 11.804 15.159 1.00 72.81 366 PHE A CA 1
ATOM 2900 C C . PHE A 1 366 ? -12.416 12.213 13.688 1.00 72.81 366 PHE A C 1
ATOM 2902 O O . PHE A 1 366 ? -11.492 12.776 13.100 1.00 72.81 366 PHE A O 1
ATOM 2909 N N . TYR A 1 367 ? -13.603 12.016 13.112 1.00 74.12 367 TYR A N 1
ATOM 2910 C CA . TYR A 1 367 ? -13.891 12.419 11.733 1.00 74.12 367 TYR A CA 1
ATOM 2911 C C . TYR A 1 367 ? -13.812 13.941 11.564 1.00 74.12 367 TYR A C 1
ATOM 2913 O O . TYR A 1 367 ? -13.259 14.415 10.571 1.00 74.12 367 TYR A O 1
ATOM 2921 N N . ARG A 1 368 ? -14.268 14.713 12.564 1.00 77.06 368 ARG A N 1
ATOM 2922 C CA . ARG A 1 368 ? -14.110 16.177 12.583 1.00 77.06 368 ARG A CA 1
ATOM 2923 C C . ARG A 1 368 ? -12.641 16.598 12.531 1.00 77.06 368 ARG A C 1
ATOM 2925 O O . ARG A 1 368 ? -12.318 17.502 11.765 1.00 77.06 368 ARG A O 1
ATOM 2932 N N . LEU A 1 369 ? -11.761 15.942 13.292 1.00 80.25 369 LEU A N 1
ATOM 2933 C CA . LEU A 1 369 ? -10.327 16.247 13.289 1.00 80.25 369 LEU A CA 1
ATOM 2934 C C . LEU A 1 369 ? -9.695 15.975 11.919 1.00 80.25 369 LEU A C 1
ATOM 2936 O O . LEU A 1 369 ? -9.076 16.870 11.345 1.00 80.25 369 LEU A O 1
ATOM 2940 N N . ILE A 1 370 ? -9.880 14.770 11.370 1.00 80.12 370 ILE A N 1
ATOM 2941 C CA . ILE A 1 370 ? -9.290 14.411 10.070 1.00 80.12 370 ILE A CA 1
ATOM 2942 C C . ILE A 1 370 ? -9.844 15.320 8.972 1.00 80.12 370 ILE A C 1
ATOM 2944 O O . ILE A 1 370 ? -9.081 15.838 8.157 1.00 80.12 370 ILE A O 1
ATOM 2948 N N . SER A 1 371 ? -11.155 15.573 8.973 1.00 81.69 371 SER A N 1
ATOM 2949 C CA . SER A 1 371 ? -11.774 16.500 8.027 1.00 81.69 371 SER A CA 1
ATOM 2950 C C . SER A 1 371 ? -11.180 17.899 8.128 1.00 81.69 371 SER A C 1
ATOM 2952 O O . SER A 1 371 ? -10.940 18.519 7.096 1.00 81.69 371 SER A O 1
ATOM 2954 N N . ALA A 1 372 ? -10.947 18.408 9.339 1.00 83.81 372 ALA A N 1
ATOM 2955 C CA . ALA A 1 372 ? -10.364 19.730 9.539 1.00 83.81 372 ALA A CA 1
ATOM 2956 C C . ALA A 1 372 ? -8.940 19.802 8.976 1.00 83.81 372 ALA A C 1
ATOM 2958 O O . ALA A 1 372 ? -8.626 20.742 8.250 1.00 83.81 372 ALA A O 1
ATOM 2959 N N . VAL A 1 373 ? -8.109 18.786 9.237 1.00 86.56 373 VAL A N 1
ATOM 2960 C CA . VAL A 1 373 ? -6.742 18.705 8.695 1.00 86.56 373 VAL A CA 1
ATOM 2961 C C . VAL A 1 373 ? -6.768 18.662 7.166 1.00 86.56 373 VAL A C 1
ATOM 2963 O O . VAL A 1 373 ? -6.113 19.473 6.516 1.00 86.56 373 VAL A O 1
ATOM 2966 N N . MET A 1 374 ? -7.573 17.779 6.573 1.00 88.38 374 MET A N 1
ATOM 2967 C CA . MET A 1 374 ? -7.671 17.653 5.114 1.00 88.38 374 MET A CA 1
ATOM 2968 C C . MET A 1 374 ? -8.221 18.934 4.464 1.00 88.38 374 MET A C 1
ATOM 2970 O O . MET A 1 374 ? -7.738 19.367 3.422 1.00 88.38 374 MET A O 1
ATOM 2974 N N . GLN A 1 375 ? -9.190 19.606 5.087 1.00 88.75 375 GLN A N 1
ATOM 2975 C CA . GLN A 1 375 ? -9.708 20.879 4.575 1.00 88.75 375 GLN A CA 1
ATOM 2976 C C . GLN A 1 375 ? -8.722 22.039 4.749 1.00 88.75 375 GLN A C 1
ATOM 2978 O O . GLN A 1 375 ? -8.691 22.923 3.897 1.00 88.75 375 GLN A O 1
ATOM 2983 N N . ALA A 1 376 ? -7.891 22.034 5.793 1.00 90.12 376 ALA A N 1
ATOM 2984 C CA . ALA A 1 376 ? -6.825 23.019 5.972 1.00 90.12 376 ALA A CA 1
ATOM 2985 C C . ALA A 1 376 ? -5.700 22.851 4.935 1.00 90.12 376 ALA A C 1
ATOM 2987 O O . ALA A 1 376 ? -5.123 23.837 4.478 1.00 90.12 376 ALA A O 1
ATOM 2988 N N . LEU A 1 377 ? -5.423 21.613 4.516 1.00 92.75 377 LEU A N 1
ATOM 2989 C CA . LEU A 1 377 ? -4.427 21.308 3.487 1.00 92.75 377 LEU A CA 1
ATOM 2990 C C . LEU A 1 377 ? -4.895 21.642 2.060 1.00 92.75 377 LEU A C 1
ATOM 2992 O O . LEU A 1 377 ? -4.054 21.848 1.186 1.00 92.75 377 LEU A O 1
ATOM 2996 N N . LEU A 1 378 ? -6.204 21.736 1.796 1.00 93.00 378 LEU A N 1
ATOM 2997 C CA . LEU A 1 378 ? -6.731 22.053 0.459 1.00 93.00 378 LEU A CA 1
ATOM 2998 C C . LEU A 1 378 ? -6.281 23.429 -0.080 1.00 93.00 378 LEU A C 1
ATOM 3000 O O . LEU A 1 378 ? -5.741 23.461 -1.187 1.00 93.00 378 LEU A O 1
ATOM 3004 N N . PRO A 1 379 ? -6.452 24.559 0.642 1.00 94.19 379 PRO A N 1
ATOM 3005 C CA . PRO A 1 379 ? -5.959 25.863 0.191 1.00 94.19 379 PRO A CA 1
ATOM 3006 C C . PRO A 1 379 ? -4.443 25.888 -0.016 1.00 94.19 379 PRO A C 1
ATOM 3008 O O . PRO A 1 379 ? -3.965 26.473 -0.985 1.00 94.19 379 PRO A O 1
ATOM 3011 N N . LEU A 1 380 ? -3.690 25.228 0.872 1.00 95.12 380 LEU A N 1
ATOM 3012 C CA . LEU A 1 380 ? -2.239 25.113 0.746 1.00 95.12 380 LEU A CA 1
ATOM 3013 C C . LEU A 1 380 ? -1.865 24.355 -0.532 1.00 95.12 380 LEU A C 1
ATOM 3015 O O . LEU A 1 380 ? -1.035 24.819 -1.304 1.00 95.12 380 LEU A O 1
ATOM 3019 N N . THR A 1 381 ? -2.529 23.231 -0.792 1.00 95.75 381 THR A N 1
ATOM 3020 C CA . THR A 1 381 ? -2.327 22.430 -2.006 1.00 95.75 381 THR A CA 1
ATOM 3021 C C . THR A 1 381 ? -2.672 23.228 -3.257 1.00 95.75 381 THR A C 1
ATOM 3023 O O . THR A 1 381 ? -1.920 23.203 -4.226 1.00 95.75 381 THR A O 1
ATOM 3026 N N . PHE A 1 382 ? -3.771 23.987 -3.232 1.00 96.88 382 PHE A N 1
ATOM 3027 C CA . PHE A 1 382 ? -4.139 24.885 -4.323 1.00 96.88 382 PHE A CA 1
ATOM 3028 C C . PHE A 1 382 ? -3.031 25.907 -4.609 1.00 96.88 382 PHE A C 1
ATOM 3030 O O . PHE A 1 382 ? -2.629 26.066 -5.760 1.00 96.88 382 PHE A O 1
ATOM 3037 N N . LEU A 1 383 ? -2.508 26.562 -3.567 1.00 96.94 383 LEU A N 1
ATOM 3038 C CA . LEU A 1 383 ? -1.426 27.537 -3.691 1.00 96.94 383 LEU A CA 1
ATOM 3039 C C . LEU A 1 383 ? -0.145 26.897 -4.239 1.00 96.94 383 LEU A C 1
ATOM 3041 O O . LEU A 1 383 ? 0.454 27.435 -5.166 1.00 96.94 383 LEU A O 1
ATOM 3045 N N . VAL A 1 384 ? 0.255 25.742 -3.704 1.00 96.00 384 VAL A N 1
ATOM 3046 C CA . VAL A 1 384 ? 1.452 25.019 -4.155 1.00 96.00 384 VAL A CA 1
ATOM 3047 C C . VAL A 1 384 ? 1.320 24.610 -5.619 1.00 96.00 384 VAL A C 1
ATOM 3049 O O . VAL A 1 384 ? 2.246 24.844 -6.388 1.00 96.00 384 VAL A O 1
ATOM 3052 N N . LEU A 1 385 ? 0.171 24.070 -6.039 1.00 96.12 385 LEU A N 1
ATOM 3053 C CA . LEU A 1 385 ? -0.073 23.713 -7.440 1.00 96.12 385 LEU A CA 1
ATOM 3054 C C . LEU A 1 385 ? -0.061 24.937 -8.360 1.00 96.12 385 LEU A C 1
ATOM 3056 O O . LEU A 1 385 ? 0.472 24.859 -9.464 1.00 96.12 385 LEU A O 1
ATOM 3060 N N . LEU A 1 386 ? -0.617 26.065 -7.912 1.00 96.81 386 LEU A N 1
ATOM 3061 C CA . LEU A 1 386 ? -0.609 27.313 -8.672 1.00 96.81 386 LEU A CA 1
ATOM 3062 C C . LEU A 1 386 ? 0.820 27.825 -8.886 1.00 96.81 386 LEU A C 1
ATOM 3064 O O . LEU A 1 386 ? 1.199 28.127 -10.018 1.00 96.81 386 LEU A O 1
ATOM 3068 N N . ILE A 1 387 ? 1.614 27.880 -7.811 1.00 96.44 387 ILE A N 1
ATOM 3069 C CA . ILE A 1 387 ? 3.035 28.244 -7.877 1.00 96.44 387 ILE A CA 1
ATOM 3070 C C . ILE A 1 387 ? 3.754 27.273 -8.808 1.00 96.44 387 ILE A C 1
ATOM 3072 O O . ILE A 1 387 ? 4.458 27.700 -9.715 1.00 96.44 387 ILE A O 1
ATOM 3076 N N . TYR A 1 388 ? 3.531 25.973 -8.639 1.00 92.81 388 TYR A N 1
ATOM 3077 C CA . TYR A 1 388 ? 4.193 24.958 -9.439 1.00 92.81 388 TYR A CA 1
ATOM 3078 C C . TYR A 1 388 ? 3.923 25.124 -10.938 1.00 92.81 388 TYR A C 1
ATOM 3080 O O . TYR A 1 388 ? 4.858 25.158 -11.735 1.00 92.81 388 TYR A O 1
ATOM 3088 N N . ILE A 1 389 ? 2.656 25.308 -11.320 1.00 95.06 389 ILE A N 1
ATOM 3089 C CA . ILE A 1 389 ? 2.256 25.539 -12.713 1.00 95.06 389 ILE A CA 1
ATOM 3090 C C . ILE A 1 389 ? 2.921 26.797 -13.284 1.00 95.06 389 ILE A C 1
ATOM 3092 O O . ILE A 1 389 ? 3.330 26.781 -14.442 1.00 95.06 389 ILE A O 1
ATOM 3096 N N . ALA A 1 390 ? 3.102 27.854 -12.487 1.00 96.00 390 ALA A N 1
ATOM 3097 C CA . ALA A 1 390 ? 3.805 29.059 -12.929 1.00 96.00 390 ALA A CA 1
ATOM 3098 C C . ALA A 1 390 ? 5.297 28.815 -13.240 1.00 96.00 390 ALA A C 1
ATOM 3100 O O . ALA A 1 390 ? 5.860 29.502 -14.090 1.00 96.00 390 ALA A O 1
ATOM 3101 N N . PHE A 1 391 ? 5.932 27.823 -12.606 1.00 94.88 391 PHE A N 1
ATOM 3102 C CA . PHE A 1 391 ? 7.327 27.445 -12.867 1.00 94.88 391 PHE A CA 1
ATOM 3103 C C . PHE A 1 391 ? 7.496 26.490 -14.060 1.00 94.88 391 PHE A C 1
ATOM 3105 O O . PHE A 1 391 ? 8.608 26.387 -14.588 1.00 94.88 391 PHE A O 1
ATOM 3112 N N . ILE A 1 392 ? 6.429 25.812 -14.510 1.00 92.75 392 ILE A N 1
ATOM 3113 C CA . ILE A 1 392 ? 6.493 24.842 -15.619 1.00 92.75 392 ILE A CA 1
ATOM 3114 C C . ILE A 1 392 ? 7.053 25.462 -16.911 1.00 92.75 392 ILE A C 1
ATOM 3116 O O . ILE A 1 392 ? 7.958 24.853 -17.472 1.00 92.75 392 ILE A O 1
ATOM 3120 N N . PRO A 1 393 ? 6.620 26.648 -17.393 1.00 94.25 393 PRO A N 1
ATOM 3121 C CA . PRO A 1 393 ? 7.131 27.205 -18.650 1.00 94.25 393 PRO A CA 1
ATOM 3122 C C . PRO A 1 393 ? 8.652 27.412 -18.669 1.00 94.25 393 PRO A C 1
ATOM 3124 O O . PRO A 1 393 ? 9.292 27.160 -19.685 1.00 94.25 393 PRO A O 1
ATOM 3127 N N . ALA A 1 394 ? 9.238 27.817 -17.537 1.00 95.19 394 ALA A N 1
ATOM 3128 C CA . ALA A 1 394 ? 10.685 27.997 -17.401 1.00 95.19 394 ALA A CA 1
ATOM 3129 C C . ALA A 1 394 ? 11.451 26.668 -17.257 1.00 95.19 394 ALA A C 1
ATOM 3131 O O . ALA A 1 394 ? 12.644 26.620 -17.535 1.00 95.19 394 ALA A O 1
ATOM 3132 N N . ASN A 1 395 ? 10.776 25.591 -16.842 1.00 92.69 395 ASN A N 1
ATOM 3133 C CA . ASN A 1 395 ? 11.373 24.283 -16.551 1.00 92.69 395 ASN A CA 1
ATOM 3134 C C . ASN A 1 395 ? 10.713 23.158 -17.367 1.00 92.69 395 ASN A C 1
ATOM 3136 O O . ASN A 1 395 ? 10.624 22.016 -16.913 1.00 92.69 395 ASN A O 1
ATOM 3140 N N . PHE A 1 396 ? 10.232 23.475 -18.573 1.00 90.38 396 PHE A N 1
ATOM 3141 C CA . PHE A 1 396 ? 9.344 22.593 -19.336 1.00 90.38 396 PHE A CA 1
ATOM 3142 C C . PHE A 1 396 ? 9.988 21.247 -19.700 1.00 90.38 396 PHE A C 1
ATOM 3144 O O . PHE A 1 396 ? 9.298 20.247 -19.843 1.00 90.38 396 PHE A O 1
ATOM 3151 N N . ARG A 1 397 ? 11.316 21.181 -19.834 1.00 89.56 397 ARG A N 1
ATOM 3152 C CA . ARG A 1 397 ? 12.010 19.923 -20.156 1.00 89.56 397 ARG A CA 1
ATOM 3153 C C . ARG A 1 397 ? 12.320 19.035 -18.955 1.00 89.56 397 ARG A C 1
ATOM 3155 O O . ARG A 1 397 ? 12.592 17.853 -19.145 1.00 89.56 397 ARG A O 1
ATOM 3162 N N . ALA A 1 398 ? 12.212 19.554 -17.731 1.00 89.69 398 ALA A N 1
ATOM 3163 C CA . ALA A 1 398 ? 12.633 18.845 -16.524 1.00 89.69 398 ALA A CA 1
ATOM 3164 C C . ALA A 1 398 ? 12.065 17.413 -16.393 1.00 89.69 398 ALA A C 1
ATOM 3166 O O . ALA A 1 398 ? 12.855 16.503 -16.162 1.00 89.69 398 ALA A O 1
ATOM 3167 N N . PRO A 1 399 ? 10.756 17.145 -16.577 1.00 85.88 399 PRO A N 1
ATOM 3168 C CA . PRO A 1 399 ? 10.237 15.775 -16.496 1.00 85.88 399 PRO A CA 1
ATOM 3169 C C . PRO A 1 399 ? 10.568 14.902 -17.716 1.00 85.88 399 PRO A C 1
ATOM 3171 O O . PRO A 1 399 ? 10.620 13.675 -17.620 1.00 85.88 399 PRO A O 1
ATOM 3174 N N . PHE A 1 400 ? 10.811 15.508 -18.875 1.00 87.62 400 PHE A N 1
ATOM 3175 C CA . PHE A 1 400 ? 11.192 14.761 -20.074 1.00 87.62 400 PHE A CA 1
ATOM 3176 C C . PHE A 1 400 ? 12.600 14.179 -19.921 1.00 87.62 400 PHE A C 1
ATOM 3178 O O . PHE A 1 400 ? 12.838 13.037 -20.304 1.00 87.62 400 PHE A O 1
ATOM 3185 N N . GLU A 1 401 ? 13.495 14.924 -19.276 1.00 82.94 401 GLU A N 1
ATOM 3186 C CA . GLU A 1 401 ? 14.895 14.545 -19.087 1.00 82.94 401 GLU A CA 1
ATOM 3187 C C . GLU A 1 401 ? 15.093 13.785 -17.758 1.00 82.94 401 GLU A C 1
ATOM 3189 O O . GLU A 1 401 ? 15.664 12.692 -17.727 1.00 82.94 401 GLU A O 1
ATOM 3194 N N . ASN A 1 402 ? 14.513 14.262 -16.652 1.00 84.31 402 ASN A N 1
ATOM 3195 C CA . ASN A 1 402 ? 14.734 13.707 -15.315 1.00 84.31 402 ASN A CA 1
ATOM 3196 C C . ASN A 1 402 ? 13.588 12.790 -14.840 1.00 84.31 402 ASN A C 1
ATOM 3198 O O . ASN 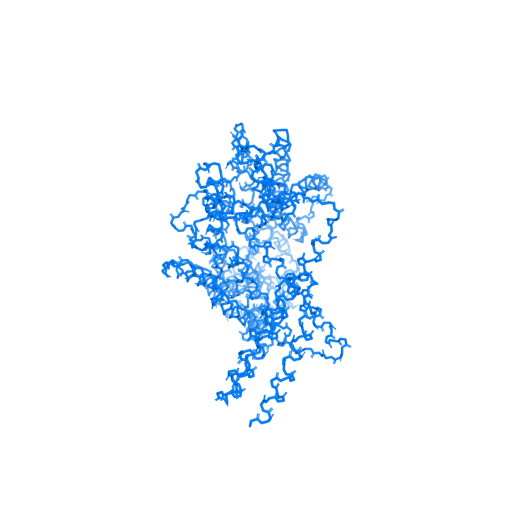A 1 402 ? 12.443 13.212 -14.670 1.00 84.31 402 ASN A O 1
ATOM 3202 N N . ARG A 1 403 ? 13.919 11.520 -14.568 1.00 80.25 403 ARG A N 1
ATOM 3203 C CA . ARG A 1 403 ? 12.956 10.501 -14.112 1.00 80.25 403 ARG A CA 1
ATOM 3204 C C . ARG A 1 403 ? 12.465 10.719 -12.678 1.00 80.25 403 ARG A C 1
ATOM 3206 O O . ARG A 1 403 ? 11.344 10.327 -12.363 1.00 80.25 403 ARG A O 1
ATOM 3213 N N . ASP A 1 404 ? 13.258 11.358 -11.825 1.00 85.81 404 ASP A N 1
ATOM 3214 C CA . ASP A 1 404 ? 12.922 11.539 -10.409 1.00 85.81 404 ASP A CA 1
ATOM 3215 C C . ASP A 1 404 ? 11.751 12.516 -10.252 1.00 85.81 404 ASP A C 1
ATOM 3217 O O . ASP A 1 404 ? 10.880 12.341 -9.398 1.00 85.81 404 ASP A O 1
ATOM 3221 N N . VAL A 1 405 ? 11.658 13.485 -11.167 1.00 85.38 405 VAL A N 1
ATOM 3222 C CA . VAL A 1 405 ? 10.532 14.421 -11.259 1.00 85.38 405 VAL A CA 1
ATOM 3223 C C . VAL A 1 405 ? 9.215 13.667 -11.502 1.00 85.38 405 VAL A C 1
ATOM 3225 O O . VAL A 1 405 ? 8.207 13.963 -10.859 1.00 85.38 405 VAL A O 1
ATOM 3228 N N . LEU A 1 406 ? 9.219 12.641 -12.363 1.00 84.75 406 LEU A N 1
ATOM 3229 C CA . LEU A 1 406 ? 8.037 11.813 -12.653 1.00 84.75 406 LEU A CA 1
ATOM 3230 C C . LEU A 1 406 ? 7.599 10.979 -11.447 1.00 84.75 406 LEU A C 1
ATOM 3232 O O . LEU A 1 406 ? 6.399 10.798 -11.228 1.00 84.75 406 LEU A O 1
ATOM 3236 N N . ILE A 1 407 ? 8.550 10.463 -10.667 1.00 85.19 407 ILE A N 1
ATOM 3237 C CA . ILE A 1 407 ? 8.245 9.707 -9.445 1.00 85.19 407 ILE A CA 1
ATOM 3238 C C . ILE A 1 407 ? 7.542 10.629 -8.444 1.00 85.19 407 ILE A C 1
ATOM 3240 O O . ILE A 1 407 ? 6.472 10.286 -7.935 1.00 85.19 407 ILE A O 1
ATOM 3244 N N . ILE A 1 408 ? 8.086 11.831 -8.230 1.00 88.25 408 ILE A N 1
ATOM 3245 C CA . ILE A 1 408 ? 7.510 12.830 -7.320 1.00 88.25 408 ILE A CA 1
ATOM 3246 C C . ILE A 1 408 ? 6.099 13.231 -7.765 1.00 88.25 408 ILE A C 1
ATOM 3248 O O . ILE A 1 408 ? 5.196 13.295 -6.930 1.00 88.25 408 ILE A O 1
ATOM 3252 N N . TYR A 1 409 ? 5.866 13.441 -9.065 1.00 87.44 409 TYR A N 1
ATOM 3253 C CA . TYR A 1 409 ? 4.525 13.752 -9.571 1.00 87.44 409 TYR A CA 1
ATOM 3254 C C . TYR A 1 409 ? 3.503 12.662 -9.279 1.00 87.44 409 TYR A C 1
ATOM 3256 O O . TYR A 1 409 ? 2.386 12.978 -8.876 1.00 87.44 409 TYR A O 1
ATOM 3264 N N . ASN A 1 410 ? 3.867 11.393 -9.460 1.00 87.38 410 ASN A N 1
ATOM 3265 C CA . ASN A 1 410 ? 2.957 10.286 -9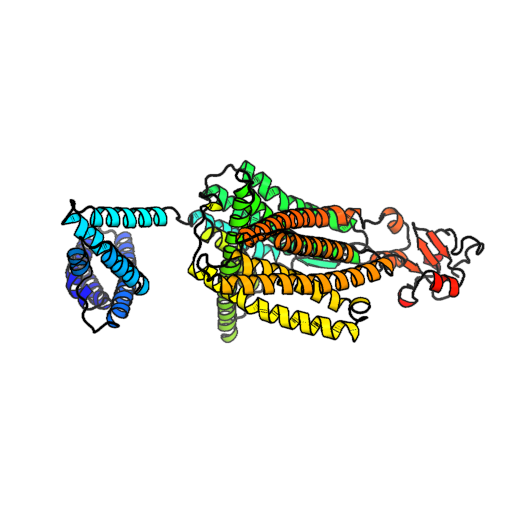.182 1.00 87.38 410 ASN A CA 1
ATOM 3266 C C . ASN A 1 410 ? 2.614 10.208 -7.692 1.00 87.38 410 ASN A C 1
ATOM 3268 O O . ASN A 1 410 ? 1.440 10.109 -7.338 1.00 87.38 410 ASN A O 1
ATOM 3272 N N . VAL A 1 411 ? 3.616 10.320 -6.815 1.00 90.12 411 VAL A N 1
ATOM 3273 C CA . VAL A 1 411 ? 3.397 10.356 -5.359 1.00 90.12 411 VAL A CA 1
ATOM 3274 C C . VAL A 1 411 ? 2.489 11.528 -4.977 1.00 90.12 411 VAL A C 1
ATOM 3276 O O . VAL A 1 411 ? 1.513 11.346 -4.246 1.00 90.12 411 VAL A O 1
ATOM 3279 N N . MET A 1 412 ? 2.753 12.718 -5.524 1.00 91.00 412 MET A N 1
ATOM 3280 C CA . MET A 1 412 ? 1.923 13.904 -5.321 1.00 91.00 412 MET A CA 1
ATOM 3281 C C . MET A 1 412 ? 0.484 13.686 -5.812 1.00 91.00 412 MET A C 1
ATOM 3283 O O . MET A 1 412 ? -0.456 14.079 -5.124 1.00 91.00 412 MET A O 1
ATOM 3287 N N . LEU A 1 413 ? 0.285 13.042 -6.965 1.00 90.81 413 LEU A N 1
ATOM 3288 C CA . LEU A 1 413 ? -1.039 12.769 -7.526 1.00 90.81 413 LEU A CA 1
ATOM 3289 C C . LEU A 1 413 ? -1.875 11.883 -6.598 1.00 90.81 413 LEU A C 1
ATOM 3291 O O . LEU A 1 413 ? -3.022 12.223 -6.301 1.00 90.81 413 LEU A O 1
ATOM 3295 N N . PHE A 1 414 ? -1.296 10.799 -6.077 1.00 90.31 414 PHE A N 1
ATOM 3296 C CA . PHE A 1 414 ? -1.966 9.957 -5.083 1.00 90.31 414 PHE A CA 1
ATOM 3297 C C . PHE A 1 414 ? -2.279 10.725 -3.796 1.00 90.31 414 PHE A C 1
ATOM 3299 O O . PHE A 1 414 ? -3.384 10.594 -3.264 1.00 90.31 414 PHE A O 1
ATOM 3306 N N . ALA A 1 415 ? -1.355 11.568 -3.325 1.00 91.69 415 ALA A N 1
ATOM 3307 C CA . ALA A 1 415 ? -1.575 12.404 -2.149 1.00 91.69 415 ALA A CA 1
ATOM 3308 C C . ALA A 1 415 ? -2.730 13.399 -2.356 1.00 91.69 415 ALA A C 1
ATOM 3310 O O . ALA A 1 415 ? -3.586 13.533 -1.483 1.00 91.69 415 ALA A O 1
ATOM 3311 N N . ILE A 1 416 ? -2.811 14.050 -3.522 1.00 93.56 416 ILE A N 1
ATOM 3312 C CA . ILE A 1 416 ? -3.894 14.988 -3.841 1.00 93.56 416 ILE A CA 1
ATOM 3313 C C . ILE A 1 416 ? -5.229 14.258 -3.983 1.00 93.56 416 ILE A C 1
ATOM 3315 O O . ILE A 1 416 ? -6.235 14.731 -3.461 1.00 93.56 416 ILE A O 1
ATOM 3319 N N . VAL A 1 417 ? -5.271 13.098 -4.642 1.00 89.62 417 VAL A N 1
ATOM 3320 C CA . VAL A 1 417 ? -6.506 12.304 -4.728 1.00 89.62 417 VAL A CA 1
ATOM 3321 C C . VAL A 1 417 ? -6.966 11.879 -3.330 1.00 89.62 417 VAL A C 1
ATOM 3323 O O . VAL A 1 417 ? -8.139 12.059 -3.003 1.00 89.62 417 VAL A O 1
ATOM 3326 N N . GLY A 1 418 ? -6.053 11.411 -2.473 1.00 87.19 418 GLY A N 1
ATOM 3327 C CA . GLY A 1 418 ? -6.342 11.102 -1.069 1.00 87.19 418 GLY A CA 1
ATOM 3328 C C . GLY A 1 418 ? -6.850 12.314 -0.278 1.00 87.19 418 GLY A C 1
ATOM 3329 O O . GLY A 1 418 ? -7.823 12.201 0.467 1.00 87.19 418 GLY A O 1
ATOM 3330 N N . LEU A 1 419 ? -6.259 13.490 -0.498 1.00 90.62 419 LEU A N 1
ATOM 3331 C CA . LEU A 1 419 ? -6.695 14.758 0.088 1.00 90.62 419 LEU A CA 1
ATOM 3332 C C . LEU A 1 419 ? -8.108 15.147 -0.364 1.00 90.62 419 LEU A C 1
ATOM 3334 O O . LEU A 1 419 ? -8.937 15.507 0.470 1.00 90.62 419 LEU A O 1
ATOM 3338 N N . LEU A 1 420 ? -8.405 15.060 -1.665 1.00 89.38 420 LEU A N 1
ATOM 3339 C CA . LEU A 1 420 ? -9.727 15.362 -2.224 1.00 89.38 420 LEU A CA 1
ATOM 3340 C C . LEU A 1 420 ? -10.796 14.422 -1.650 1.00 89.38 420 LEU A C 1
ATOM 3342 O O . LEU A 1 420 ? -11.887 14.875 -1.301 1.00 89.38 420 LEU A O 1
ATOM 3346 N N . VAL A 1 421 ? -10.474 13.134 -1.500 1.00 82.88 421 VAL A N 1
ATOM 3347 C CA . VAL A 1 421 ? -11.317 12.130 -0.832 1.00 82.88 421 VAL A CA 1
ATOM 3348 C C . VAL A 1 421 ? -11.540 12.514 0.637 1.00 82.88 421 VAL A C 1
ATOM 3350 O O . VAL A 1 421 ? -12.679 12.665 1.073 1.00 82.88 421 VAL A O 1
ATOM 3353 N N . GLY A 1 422 ? -10.477 12.742 1.410 1.00 81.00 422 GLY A N 1
ATOM 3354 C CA . GLY A 1 422 ? -10.582 13.048 2.840 1.00 81.00 422 GLY A CA 1
ATOM 3355 C C . GLY A 1 422 ? -11.324 14.356 3.130 1.00 81.00 422 GLY A C 1
ATOM 3356 O O . GLY A 1 422 ? -12.206 14.398 3.987 1.00 81.00 422 GLY A O 1
ATOM 3357 N N . ALA A 1 423 ? -11.023 15.417 2.383 1.00 83.94 423 ALA A N 1
ATOM 3358 C CA . ALA A 1 423 ? -11.611 16.736 2.596 1.00 83.94 423 ALA A CA 1
ATOM 3359 C C . ALA A 1 423 ? -13.104 16.809 2.231 1.00 83.94 423 ALA A C 1
ATOM 3361 O O . ALA A 1 423 ? -13.816 17.681 2.739 1.00 83.94 423 ALA A O 1
ATOM 3362 N N . THR A 1 424 ? -13.578 15.910 1.360 1.00 76.44 424 THR A N 1
ATOM 3363 C CA . THR A 1 424 ? -14.982 15.850 0.928 1.00 76.44 424 THR A CA 1
ATOM 3364 C C . THR A 1 424 ? -15.819 14.905 1.772 1.00 76.44 424 THR A C 1
ATOM 3366 O O . THR A 1 424 ? -16.911 15.282 2.193 1.00 76.44 424 THR A O 1
ATOM 3369 N N . ILE A 1 425 ? -15.336 13.684 2.015 1.00 69.31 425 ILE A N 1
ATOM 3370 C CA . ILE A 1 425 ? -16.170 12.632 2.601 1.00 69.31 425 ILE A CA 1
ATOM 3371 C C . ILE A 1 425 ? -16.338 12.811 4.116 1.00 69.31 425 ILE A C 1
ATOM 3373 O O . ILE A 1 425 ? -17.384 12.470 4.657 1.00 69.31 425 ILE A O 1
ATOM 3377 N N . LEU A 1 426 ? -15.362 13.403 4.803 1.00 65.00 426 LEU A N 1
ATOM 3378 C CA . LEU A 1 426 ? -15.366 13.521 6.268 1.00 65.00 426 LEU A CA 1
ATOM 3379 C C . LEU A 1 426 ? -16.091 14.784 6.780 1.00 65.00 426 LEU A C 1
ATOM 3381 O O . LEU A 1 426 ? -15.997 15.132 7.957 1.00 65.00 426 LEU A O 1
ATOM 3385 N N . ARG A 1 427 ? -16.810 15.487 5.898 1.00 68.44 427 ARG A N 1
ATOM 3386 C CA . ARG A 1 427 ? -17.418 16.787 6.185 1.00 68.44 427 ARG A CA 1
ATOM 3387 C C . ARG A 1 427 ? -18.550 16.679 7.234 1.00 68.44 427 ARG A C 1
ATOM 3389 O O . ARG A 1 427 ? -19.392 15.796 7.111 1.00 68.44 427 ARG A O 1
ATOM 3396 N N . PRO A 1 428 ? -18.629 17.600 8.219 1.00 61.44 428 PRO A N 1
ATOM 3397 C CA . PRO A 1 428 ? -19.758 17.666 9.153 1.00 61.44 428 PRO A CA 1
ATOM 3398 C C . PRO A 1 428 ? -21.073 18.025 8.440 1.00 61.44 428 PRO A C 1
ATOM 3400 O O . PRO A 1 428 ? -21.079 18.939 7.613 1.00 61.44 428 PRO A O 1
ATOM 3403 N N . GLU A 1 429 ? -22.176 17.354 8.789 1.00 57.53 429 GLU A N 1
ATOM 3404 C CA . GLU A 1 429 ? -23.506 17.549 8.175 1.00 57.53 429 GLU A CA 1
ATOM 3405 C C . GLU A 1 429 ? -24.074 18.976 8.373 1.00 57.53 429 GLU A C 1
ATOM 3407 O O . GLU A 1 429 ? -24.794 19.469 7.509 1.00 57.53 429 GLU A O 1
ATOM 3412 N N . ASP A 1 430 ? -23.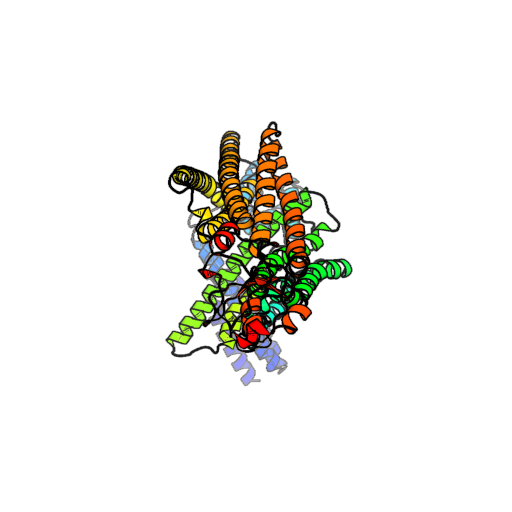652 19.695 9.422 1.00 58.66 430 ASP A N 1
ATOM 3413 C CA . ASP A 1 430 ? -24.211 20.999 9.830 1.00 58.66 430 ASP A CA 1
ATOM 3414 C C . ASP A 1 430 ? -23.472 22.245 9.285 1.00 58.66 430 ASP A C 1
ATOM 3416 O O . ASP A 1 430 ? -23.511 23.319 9.895 1.00 58.66 430 ASP A O 1
ATOM 3420 N N . SER A 1 431 ? -22.719 22.165 8.181 1.00 58.59 431 SER A N 1
ATOM 3421 C CA . SER A 1 431 ? -21.954 23.341 7.725 1.00 58.59 431 SER A CA 1
ATOM 3422 C C . SER A 1 431 ? -22.807 24.402 7.014 1.00 58.59 431 SER A C 1
ATOM 3424 O O . SER A 1 431 ? -23.637 24.112 6.157 1.00 58.59 431 SER A O 1
ATOM 3426 N N . ALA A 1 432 ? -22.552 25.673 7.349 1.00 63.38 432 ALA A N 1
ATOM 3427 C CA . ALA A 1 432 ? -23.205 26.827 6.736 1.00 63.38 432 ALA A CA 1
ATOM 3428 C C . ALA A 1 432 ? -23.026 26.859 5.204 1.00 63.38 432 ALA A C 1
ATOM 3430 O O . ALA A 1 432 ? -21.925 26.649 4.684 1.00 63.38 432 ALA A O 1
ATOM 3431 N N . SER A 1 433 ? -24.094 27.226 4.488 1.00 70.25 433 SER A N 1
ATOM 3432 C CA . SER A 1 433 ? -24.189 27.208 3.017 1.00 70.25 433 SER A CA 1
ATOM 3433 C C . SER A 1 433 ? -23.115 28.034 2.284 1.00 70.25 433 SER A C 1
ATOM 3435 O O . SER A 1 433 ? -22.828 27.796 1.109 1.00 70.25 433 SER A O 1
ATOM 3437 N N . GLU A 1 434 ? -22.488 29.011 2.944 1.00 75.50 434 GLU A N 1
ATOM 3438 C CA . GLU A 1 434 ? -21.384 29.797 2.378 1.00 75.50 434 GLU A CA 1
ATOM 3439 C C . GLU A 1 434 ? -20.053 29.042 2.369 1.00 75.50 434 GLU A C 1
ATOM 3441 O O . GLU A 1 434 ? -19.346 29.041 1.356 1.00 75.50 434 GLU A O 1
ATOM 3446 N N . ARG A 1 435 ? -19.736 28.349 3.471 1.00 75.88 435 ARG A N 1
ATOM 3447 C CA . ARG A 1 435 ? -18.504 27.562 3.620 1.00 75.88 435 ARG A CA 1
ATOM 3448 C C . ARG A 1 435 ? -18.462 26.432 2.593 1.00 75.88 435 ARG A C 1
ATOM 3450 O O . ARG A 1 435 ? -17.423 26.186 1.987 1.00 75.88 435 ARG A O 1
ATOM 3457 N N . ASP A 1 436 ? -19.613 25.827 2.324 1.00 77.62 436 ASP A N 1
ATOM 3458 C CA . ASP A 1 436 ? -19.793 24.785 1.310 1.00 77.62 436 ASP A CA 1
ATOM 3459 C C . ASP A 1 436 ? -19.474 25.258 -0.099 1.00 77.62 436 ASP A C 1
ATOM 3461 O O . ASP A 1 436 ? -18.809 24.559 -0.866 1.00 77.62 436 ASP A O 1
ATOM 3465 N N . ARG A 1 437 ? -19.949 26.458 -0.451 1.00 82.56 437 ARG A N 1
ATOM 3466 C CA . ARG A 1 437 ? -19.688 27.047 -1.766 1.00 82.56 437 ARG A CA 1
ATOM 3467 C C . ARG A 1 437 ? -18.195 27.281 -1.955 1.00 82.56 437 ARG A C 1
ATOM 3469 O O . ARG A 1 437 ? -17.678 27.007 -3.038 1.00 82.56 437 ARG A O 1
ATOM 3476 N N . TRP A 1 438 ? -17.503 27.760 -0.923 1.00 85.31 438 TRP A N 1
ATOM 3477 C CA . TRP A 1 438 ? -16.063 27.996 -0.987 1.00 85.31 438 TRP A CA 1
ATOM 3478 C C . TRP A 1 438 ? -15.261 26.693 -1.054 1.00 85.31 438 TRP A C 1
ATOM 3480 O O . TRP A 1 438 ? -14.414 26.546 -1.936 1.00 85.31 438 TRP A O 1
ATOM 3490 N N . LEU A 1 439 ? -15.594 25.714 -0.210 1.00 85.81 439 LEU A N 1
ATOM 3491 C CA . LEU A 1 439 ? -14.970 24.392 -0.226 1.00 85.81 439 LEU A CA 1
ATOM 3492 C C . LEU A 1 439 ? -15.126 23.719 -1.597 1.00 85.81 439 LEU A C 1
ATOM 3494 O O . LEU A 1 439 ? -14.146 23.234 -2.160 1.00 85.81 439 LEU A O 1
ATOM 3498 N N . ARG A 1 440 ? -16.329 23.758 -2.186 1.00 87.56 440 ARG A N 1
ATOM 3499 C CA . ARG A 1 440 ? -16.574 23.228 -3.536 1.00 87.56 440 ARG A CA 1
ATOM 3500 C C . ARG A 1 440 ? -15.702 23.915 -4.588 1.00 87.56 440 ARG A C 1
ATOM 3502 O O . ARG A 1 440 ? -15.128 23.229 -5.429 1.00 87.56 440 ARG A O 1
ATOM 3509 N N . ARG A 1 441 ? -15.575 25.247 -4.548 1.00 89.88 441 ARG A N 1
ATOM 3510 C CA . ARG A 1 441 ? -14.704 25.993 -5.477 1.00 89.88 441 ARG A CA 1
ATOM 3511 C C . ARG A 1 441 ? -13.243 25.582 -5.335 1.00 89.88 441 ARG A C 1
ATOM 3513 O O . ARG A 1 441 ? -12.589 25.396 -6.354 1.00 89.88 441 ARG A O 1
ATOM 3520 N N . LEU A 1 442 ? -12.754 25.400 -4.109 1.00 91.50 442 LEU A N 1
ATOM 3521 C CA . LEU A 1 442 ? -11.392 24.921 -3.875 1.00 91.50 442 LEU A CA 1
ATOM 3522 C C . LEU A 1 442 ? -11.177 23.507 -4.398 1.00 91.50 442 LEU A C 1
ATOM 3524 O O . LEU A 1 442 ? -10.189 23.275 -5.080 1.00 91.50 442 LEU A O 1
ATOM 3528 N N . ILE A 1 443 ? -12.096 22.578 -4.132 1.00 91.00 443 ILE A N 1
ATOM 3529 C CA . ILE A 1 443 ? -12.004 21.203 -4.642 1.00 91.00 443 ILE A CA 1
ATOM 3530 C C . ILE A 1 443 ? -11.951 21.206 -6.168 1.00 91.00 443 ILE A C 1
ATOM 3532 O O . ILE A 1 443 ? -11.086 20.558 -6.751 1.00 91.00 443 ILE A O 1
ATOM 3536 N N . VAL A 1 444 ? -12.844 21.958 -6.818 1.00 92.56 444 VAL A N 1
ATOM 3537 C CA . VAL A 1 444 ? -12.854 22.097 -8.281 1.00 92.56 444 VAL A CA 1
ATOM 3538 C C . VAL A 1 444 ? -11.548 22.724 -8.770 1.00 92.56 444 VAL A C 1
ATOM 3540 O O . VAL A 1 444 ? -10.947 22.205 -9.704 1.00 92.56 444 VAL A O 1
ATOM 3543 N N . GLY A 1 445 ? -11.073 23.785 -8.115 1.00 95.44 445 GLY A N 1
ATOM 3544 C CA . GLY A 1 445 ? -9.814 24.450 -8.441 1.00 95.44 445 GLY A CA 1
ATOM 3545 C C . GLY A 1 445 ? -8.611 23.514 -8.341 1.00 95.44 445 GLY A C 1
ATOM 3546 O O . GLY A 1 445 ? -7.881 23.365 -9.316 1.00 95.44 445 GLY A O 1
ATOM 3547 N N . VAL A 1 446 ? -8.443 22.828 -7.206 1.00 96.38 446 VAL A N 1
ATOM 3548 C CA . VAL A 1 446 ? -7.389 21.821 -7.002 1.00 96.38 446 VAL A CA 1
ATOM 3549 C C . VAL A 1 446 ? -7.495 20.739 -8.071 1.00 96.38 446 VAL A C 1
ATOM 3551 O O . VAL A 1 446 ? -6.510 20.468 -8.740 1.00 96.38 446 VAL A O 1
ATOM 3554 N N . THR A 1 447 ? -8.690 20.199 -8.316 1.00 95.94 447 THR A N 1
ATOM 3555 C CA . THR A 1 447 ? -8.904 19.156 -9.332 1.00 95.94 447 THR A CA 1
ATOM 3556 C C . THR A 1 447 ? -8.479 19.616 -10.731 1.00 95.94 447 THR A C 1
ATOM 3558 O O . THR A 1 447 ? -7.823 18.856 -11.437 1.00 95.94 447 THR A O 1
ATOM 3561 N N . ILE A 1 448 ? -8.804 20.851 -11.135 1.00 96.88 448 ILE A N 1
ATOM 3562 C CA . ILE A 1 448 ? -8.387 21.414 -12.431 1.00 96.88 448 ILE A CA 1
ATOM 3563 C C . ILE A 1 448 ? -6.863 21.537 -12.501 1.00 96.88 448 ILE A C 1
ATOM 3565 O O . ILE A 1 448 ? -6.262 21.073 -13.468 1.00 96.88 448 ILE A O 1
ATOM 3569 N N . LEU A 1 449 ? -6.227 22.131 -11.486 1.00 97.06 449 LEU A N 1
ATOM 3570 C CA . LEU A 1 449 ? -4.771 22.307 -11.473 1.00 97.06 449 LEU A CA 1
ATOM 3571 C C . LEU A 1 449 ? -4.051 20.951 -11.482 1.00 97.06 449 LEU A C 1
ATOM 3573 O O . LEU A 1 449 ? -3.116 20.748 -12.254 1.00 97.06 449 LEU A O 1
ATOM 3577 N N . THR A 1 450 ? -4.523 19.989 -10.689 1.00 96.56 450 THR A N 1
ATOM 3578 C CA . THR A 1 450 ? -3.989 18.624 -10.671 1.00 96.56 450 THR A CA 1
ATOM 3579 C C . THR A 1 450 ? -4.176 17.930 -12.011 1.00 96.56 450 THR A C 1
ATOM 3581 O O . THR A 1 450 ? -3.253 17.262 -12.466 1.00 96.56 450 THR A O 1
ATOM 3584 N N . LEU A 1 451 ? -5.322 18.102 -12.673 1.00 96.50 451 LEU A N 1
ATOM 3585 C CA . LEU A 1 451 ? -5.561 17.544 -14.003 1.00 96.50 451 LEU A CA 1
ATOM 3586 C C . LEU A 1 451 ? -4.562 18.099 -15.028 1.00 96.50 451 LEU A C 1
ATOM 3588 O O . LEU A 1 451 ? -4.000 17.323 -15.796 1.00 96.50 451 LEU A O 1
ATOM 3592 N N . VAL A 1 452 ? -4.287 19.407 -15.004 1.00 95.88 452 VAL A N 1
ATOM 3593 C CA . VAL A 1 452 ? -3.283 20.038 -15.880 1.00 95.88 452 VAL A CA 1
ATOM 3594 C C . VAL A 1 452 ? -1.894 19.447 -15.638 1.00 95.88 452 VAL A C 1
ATOM 3596 O O . VAL A 1 452 ? -1.244 19.005 -16.585 1.00 95.88 452 VAL A O 1
ATOM 3599 N N . VAL A 1 453 ? -1.456 19.376 -14.376 1.00 94.44 453 VAL A N 1
ATOM 3600 C CA . VAL A 1 453 ? -0.149 18.792 -14.028 1.00 94.44 453 VAL A CA 1
ATOM 3601 C C . VAL A 1 453 ? -0.084 17.307 -14.401 1.00 94.44 453 VAL A C 1
ATOM 3603 O O . VAL A 1 453 ? 0.942 16.847 -14.894 1.00 94.44 453 VAL A O 1
ATOM 3606 N N . SER A 1 454 ? -1.180 16.564 -14.238 1.00 93.88 454 SER A N 1
ATOM 3607 C CA . SER A 1 454 ? -1.242 15.135 -14.578 1.00 93.88 454 SER A CA 1
ATOM 3608 C C . SER A 1 454 ? -1.167 14.899 -16.085 1.00 93.88 454 SER A C 1
ATOM 3610 O O . SER A 1 454 ? -0.471 13.990 -16.522 1.00 93.88 454 SER A O 1
ATOM 3612 N N . LEU A 1 455 ? -1.838 15.723 -16.898 1.00 95.12 455 LEU A N 1
ATOM 3613 C CA . LEU A 1 455 ? -1.742 15.654 -18.362 1.00 95.12 455 LEU A CA 1
ATOM 3614 C C . LEU A 1 455 ? -0.320 15.961 -18.841 1.00 95.12 455 LEU A C 1
ATOM 3616 O O . LEU A 1 455 ? 0.193 15.277 -19.723 1.00 95.12 455 LEU A O 1
ATOM 3620 N N . TYR A 1 456 ? 0.329 16.947 -18.223 1.00 92.94 456 TYR A N 1
ATOM 3621 C CA . TYR A 1 456 ? 1.726 17.279 -18.489 1.00 92.94 456 TYR A CA 1
ATOM 3622 C C . TYR A 1 456 ? 2.679 16.129 -18.118 1.00 92.94 456 TYR A C 1
ATOM 3624 O O . TYR A 1 456 ? 3.503 15.721 -18.936 1.00 92.94 456 TYR A O 1
ATOM 3632 N N . ALA A 1 457 ? 2.523 15.544 -16.926 1.00 92.06 457 ALA A N 1
ATOM 3633 C CA . ALA A 1 457 ? 3.313 14.393 -16.492 1.00 92.06 457 ALA A CA 1
ATOM 3634 C C . ALA A 1 457 ? 3.083 13.162 -17.386 1.00 92.06 457 ALA A C 1
ATOM 3636 O O . ALA A 1 457 ? 4.042 12.494 -17.775 1.00 92.06 457 ALA A O 1
ATOM 3637 N N . LEU A 1 458 ? 1.831 12.886 -17.769 1.00 94.31 458 LEU A N 1
ATOM 3638 C CA . LEU A 1 458 ? 1.493 11.801 -18.688 1.00 94.31 458 LEU A CA 1
ATOM 3639 C C . LEU A 1 458 ? 2.133 12.018 -20.064 1.00 94.31 458 LEU A C 1
ATOM 3641 O O . LEU A 1 458 ? 2.688 11.073 -20.617 1.00 94.31 458 LEU A O 1
ATOM 3645 N N . ALA A 1 459 ? 2.115 13.244 -20.594 1.00 93.62 459 ALA A N 1
ATOM 3646 C CA . ALA A 1 459 ? 2.781 13.567 -21.854 1.00 93.62 459 ALA A CA 1
ATOM 3647 C C . ALA A 1 459 ? 4.293 13.296 -21.787 1.00 93.62 459 ALA A C 1
ATOM 3649 O O . ALA A 1 459 ? 4.841 12.708 -22.716 1.00 93.62 459 ALA A O 1
ATOM 3650 N N . ALA A 1 460 ? 4.954 13.641 -20.676 1.00 91.62 460 ALA A N 1
ATOM 3651 C CA . ALA A 1 460 ? 6.370 13.337 -20.473 1.00 91.62 460 ALA A CA 1
ATOM 3652 C C . ALA A 1 460 ? 6.644 11.825 -20.398 1.00 91.62 460 ALA A C 1
ATOM 3654 O O . ALA A 1 460 ? 7.583 11.338 -21.029 1.00 91.62 460 ALA A O 1
ATOM 3655 N N . ILE A 1 461 ? 5.810 11.057 -19.687 1.00 90.88 461 ILE A N 1
ATOM 3656 C CA . ILE A 1 461 ? 5.951 9.593 -19.612 1.00 90.88 461 ILE A CA 1
ATOM 3657 C C . ILE A 1 461 ? 5.729 8.954 -20.990 1.00 90.88 461 ILE A C 1
ATOM 3659 O O . ILE A 1 461 ? 6.496 8.071 -21.376 1.00 90.88 461 ILE A O 1
ATOM 3663 N N . ILE A 1 462 ? 4.717 9.399 -21.742 1.00 91.81 462 ILE A N 1
ATOM 3664 C CA . ILE A 1 462 ? 4.444 8.911 -23.101 1.00 91.81 462 ILE A CA 1
ATOM 3665 C C . ILE A 1 462 ? 5.612 9.252 -24.024 1.00 91.81 462 ILE A C 1
ATOM 3667 O O . ILE A 1 462 ? 6.097 8.362 -24.710 1.00 91.81 462 ILE A O 1
ATOM 3671 N N . PHE A 1 463 ? 6.116 10.488 -23.996 1.00 89.06 463 PHE A N 1
ATOM 3672 C CA . PHE A 1 463 ? 7.271 10.900 -24.796 1.00 89.06 463 PHE A CA 1
ATOM 3673 C C . PHE A 1 463 ? 8.487 10.006 -24.537 1.00 89.06 463 PHE A C 1
ATOM 3675 O O . PHE A 1 463 ? 9.059 9.462 -25.474 1.00 89.06 463 PHE A O 1
ATOM 3682 N N . ARG A 1 464 ? 8.833 9.768 -23.266 1.00 83.44 464 ARG A N 1
ATOM 3683 C CA . ARG A 1 464 ? 9.930 8.854 -22.903 1.00 83.44 464 ARG A CA 1
ATOM 3684 C C . ARG A 1 464 ? 9.658 7.419 -23.343 1.00 83.44 464 ARG A C 1
ATOM 3686 O O . ARG A 1 464 ? 10.570 6.707 -23.735 1.00 83.44 464 ARG A O 1
ATOM 3693 N N . THR A 1 465 ? 8.408 6.976 -23.271 1.00 86.19 465 THR A N 1
ATOM 3694 C CA . THR A 1 465 ? 8.014 5.620 -23.679 1.00 86.19 465 THR A CA 1
ATOM 3695 C C . THR A 1 465 ? 8.110 5.423 -25.189 1.00 86.19 465 THR A C 1
ATOM 3697 O O . THR A 1 465 ? 8.507 4.347 -25.618 1.00 86.19 465 THR A O 1
ATOM 3700 N N . VAL A 1 466 ? 7.758 6.447 -25.969 1.00 83.62 466 VAL A N 1
ATOM 3701 C CA . VAL A 1 466 ? 7.844 6.447 -27.435 1.00 83.62 466 VAL A CA 1
ATOM 3702 C C . VAL A 1 466 ? 9.292 6.571 -27.910 1.00 83.62 466 VAL A C 1
ATOM 3704 O O . VAL A 1 466 ? 9.646 5.916 -28.881 1.00 83.62 466 VAL A O 1
ATOM 3707 N N . ASN A 1 467 ? 10.112 7.387 -27.238 1.00 74.31 467 ASN A N 1
ATOM 3708 C CA . ASN A 1 467 ? 11.500 7.619 -27.647 1.00 74.31 467 ASN A CA 1
ATOM 3709 C C . ASN A 1 467 ? 12.485 6.576 -27.126 1.00 74.31 467 ASN A C 1
ATOM 3711 O O . ASN A 1 467 ? 13.452 6.288 -27.819 1.00 74.31 467 ASN A O 1
ATOM 3715 N N . ASP A 1 468 ? 12.257 6.028 -25.929 1.00 72.94 468 ASP A N 1
ATOM 3716 C CA . ASP A 1 468 ? 13.044 4.896 -25.448 1.00 72.94 468 ASP A CA 1
ATOM 3717 C C . ASP A 1 468 ? 12.244 3.604 -25.691 1.00 72.94 468 ASP A C 1
ATOM 3719 O O . ASP A 1 468 ? 12.133 3.114 -26.808 1.00 72.94 468 ASP A O 1
ATOM 3723 N N . ARG A 1 469 ? 11.642 3.038 -24.643 1.00 75.44 469 ARG A N 1
ATOM 3724 C CA . ARG A 1 469 ? 10.868 1.799 -24.711 1.00 75.44 469 ARG A CA 1
ATOM 3725 C C . ARG A 1 469 ? 9.778 1.768 -23.658 1.00 75.44 469 ARG A C 1
ATOM 3727 O O . ARG A 1 469 ? 9.860 2.443 -22.620 1.00 75.44 469 ARG A O 1
ATOM 3734 N N . LEU A 1 470 ? 8.785 0.919 -23.895 1.00 84.88 470 LEU A N 1
ATOM 3735 C CA . LEU A 1 470 ? 7.834 0.510 -22.874 1.00 84.88 470 LEU A CA 1
ATOM 3736 C C . LEU A 1 470 ? 8.529 -0.448 -21.896 1.00 84.88 470 LEU A C 1
ATOM 3738 O O . LEU A 1 470 ? 9.184 -1.396 -22.308 1.00 84.88 470 LEU A O 1
ATOM 3742 N N . THR A 1 471 ? 8.393 -0.193 -20.596 1.00 87.88 471 THR A N 1
ATOM 3743 C CA . THR A 1 471 ? 8.902 -1.069 -19.528 1.00 87.88 471 THR A CA 1
ATOM 3744 C C . THR A 1 471 ? 7.779 -1.385 -18.538 1.00 87.88 471 THR A C 1
ATOM 3746 O O . THR A 1 471 ? 6.807 -0.616 -18.486 1.00 87.88 471 THR A O 1
ATOM 3749 N N . PRO A 1 472 ? 7.901 -2.443 -17.708 1.00 91.19 472 PRO A N 1
ATOM 3750 C CA . PRO A 1 472 ? 6.923 -2.745 -16.660 1.00 91.19 472 PRO A CA 1
ATOM 3751 C C . PRO A 1 472 ? 6.567 -1.532 -15.781 1.00 91.19 472 PRO A C 1
ATOM 3753 O O . PRO A 1 472 ? 5.387 -1.241 -15.550 1.00 91.19 472 PRO A O 1
ATOM 3756 N N . ASN A 1 473 ? 7.576 -0.757 -15.363 1.00 90.06 473 ASN A N 1
ATOM 3757 C CA . ASN A 1 473 ? 7.373 0.466 -14.582 1.00 90.06 473 ASN A CA 1
ATOM 3758 C C . ASN A 1 473 ? 6.624 1.550 -15.362 1.00 90.06 473 ASN A C 1
ATOM 3760 O O . ASN A 1 473 ? 5.680 2.143 -14.840 1.00 90.06 473 ASN A O 1
ATOM 3764 N N . ARG A 1 474 ? 7.019 1.819 -16.614 1.00 90.50 474 ARG A N 1
ATOM 3765 C CA . ARG A 1 474 ? 6.387 2.864 -17.436 1.00 90.50 474 ARG A CA 1
ATOM 3766 C C . ARG A 1 474 ? 4.931 2.530 -17.732 1.00 90.50 474 ARG A C 1
ATOM 3768 O O . ARG A 1 474 ? 4.083 3.402 -17.581 1.00 90.50 474 ARG A O 1
ATOM 3775 N N . LEU A 1 475 ? 4.626 1.274 -18.062 1.00 93.25 475 LEU A N 1
ATOM 3776 C CA . LEU A 1 475 ? 3.252 0.814 -18.266 1.00 93.25 475 LEU A CA 1
ATOM 3777 C C . LEU A 1 475 ? 2.393 1.029 -17.012 1.00 93.25 475 LEU A C 1
ATOM 3779 O O . LEU A 1 475 ? 1.289 1.570 -17.102 1.00 93.25 475 LEU A O 1
ATOM 3783 N N . SER A 1 476 ? 2.925 0.656 -15.846 1.00 92.44 476 SER A N 1
ATOM 3784 C CA . SER A 1 476 ? 2.248 0.837 -14.558 1.00 92.44 476 SER A CA 1
ATOM 3785 C C . SER A 1 476 ? 1.960 2.310 -14.268 1.00 92.44 476 SER A C 1
ATOM 3787 O O . SER A 1 476 ? 0.822 2.667 -13.951 1.00 92.44 476 SER A O 1
ATOM 3789 N N . PHE A 1 477 ? 2.954 3.186 -14.455 1.00 91.44 477 PHE A N 1
ATOM 3790 C CA . PHE A 1 477 ? 2.780 4.627 -14.271 1.00 91.44 477 PHE A CA 1
ATOM 3791 C C . PHE A 1 477 ? 1.806 5.240 -15.278 1.00 91.44 477 PHE A C 1
ATOM 3793 O O . PHE A 1 477 ? 0.973 6.052 -14.876 1.00 91.44 477 PHE A O 1
ATOM 3800 N N . ILE A 1 478 ? 1.858 4.853 -16.556 1.00 93.38 478 ILE A N 1
ATOM 3801 C CA . ILE A 1 478 ? 0.898 5.319 -17.567 1.00 93.38 478 ILE A CA 1
ATOM 3802 C C . ILE A 1 478 ? -0.520 4.961 -17.130 1.00 93.38 478 ILE A C 1
ATOM 3804 O O . ILE A 1 478 ? -1.378 5.840 -17.085 1.00 93.38 478 ILE A O 1
ATOM 3808 N N . GLY A 1 479 ? -0.773 3.707 -16.751 1.00 93.69 479 GLY A N 1
ATOM 3809 C CA . GLY A 1 479 ? -2.119 3.298 -16.362 1.00 93.69 479 GLY A CA 1
ATOM 3810 C C . GLY A 1 479 ? -2.616 3.974 -15.085 1.00 93.69 479 GLY A C 1
ATOM 3811 O O . GLY A 1 479 ? -3.750 4.449 -15.069 1.00 93.69 479 GLY A O 1
ATOM 3812 N N . TRP A 1 480 ? -1.779 4.138 -14.053 1.00 92.56 480 TRP A N 1
ATOM 3813 C CA . TRP A 1 480 ? -2.155 4.929 -12.873 1.00 92.56 480 TRP A CA 1
ATOM 3814 C C . TRP A 1 480 ? -2.478 6.388 -13.216 1.00 92.56 480 TRP A C 1
ATOM 3816 O O . TRP A 1 480 ? -3.455 6.932 -12.698 1.00 92.56 480 TRP A O 1
ATOM 3826 N N . ASN A 1 481 ? -1.711 7.021 -14.110 1.00 93.19 481 ASN A N 1
ATOM 3827 C CA . ASN A 1 481 ? -2.008 8.379 -14.572 1.00 93.19 481 ASN A CA 1
ATOM 3828 C C . ASN A 1 481 ? -3.325 8.431 -15.344 1.00 93.19 481 ASN A C 1
ATOM 3830 O O . ASN A 1 481 ? -4.150 9.294 -15.063 1.00 93.19 481 ASN A O 1
ATOM 3834 N N . VAL A 1 482 ? -3.567 7.491 -16.260 1.00 95.12 482 VAL A N 1
ATOM 3835 C CA . VAL A 1 482 ? -4.819 7.410 -17.029 1.00 95.12 482 VAL A CA 1
ATOM 3836 C C . VAL A 1 482 ? -6.023 7.226 -16.104 1.00 95.12 482 VAL A C 1
ATOM 3838 O O . VAL A 1 482 ? -7.025 7.925 -16.261 1.00 95.12 482 VAL A O 1
ATOM 3841 N N . ILE A 1 483 ? -5.922 6.349 -15.101 1.00 94.69 483 ILE A N 1
ATOM 3842 C CA . ILE A 1 483 ? -6.975 6.139 -14.099 1.00 94.69 483 ILE A CA 1
ATOM 3843 C C . ILE A 1 483 ? -7.235 7.429 -13.321 1.00 94.69 483 ILE A C 1
ATOM 3845 O O . ILE A 1 483 ? -8.382 7.863 -13.225 1.00 94.69 483 ILE A O 1
ATOM 3849 N N . ASN A 1 484 ? -6.191 8.074 -12.799 1.00 93.38 484 ASN A N 1
ATOM 3850 C CA . ASN A 1 484 ? -6.336 9.308 -12.029 1.00 93.38 484 ASN A CA 1
ATOM 3851 C C . ASN A 1 484 ? -6.889 10.463 -12.861 1.00 93.38 484 ASN A C 1
ATOM 3853 O O . ASN A 1 484 ? -7.823 11.128 -12.423 1.00 93.38 484 ASN A O 1
ATOM 3857 N N . ILE A 1 485 ? -6.381 10.674 -14.073 1.00 94.81 485 ILE A N 1
ATOM 3858 C CA . ILE A 1 485 ? -6.894 11.677 -15.015 1.00 94.81 485 ILE A CA 1
ATOM 3859 C C . ILE A 1 485 ? -8.371 11.410 -15.309 1.00 94.81 485 ILE A C 1
ATOM 3861 O O . ILE A 1 485 ? -9.183 12.332 -15.235 1.00 94.81 485 ILE A O 1
ATOM 3865 N N . GLY A 1 486 ? -8.742 10.153 -15.567 1.00 94.38 486 GLY A N 1
ATOM 3866 C CA . GLY A 1 486 ? -10.131 9.747 -15.769 1.00 94.38 486 GLY A CA 1
ATOM 3867 C C . GLY A 1 486 ? -11.016 10.035 -14.554 1.00 94.38 486 GLY A C 1
ATOM 3868 O O . GLY A 1 486 ? -12.117 10.563 -14.710 1.00 94.38 486 GLY A O 1
ATOM 3869 N N . LEU A 1 487 ? -10.534 9.757 -13.339 1.00 92.38 487 LEU A N 1
ATOM 3870 C CA . LEU A 1 487 ? -11.256 10.041 -12.095 1.00 92.38 487 LEU A CA 1
ATOM 3871 C C . LEU A 1 487 ? -11.399 11.541 -11.827 1.00 92.38 487 LEU A C 1
ATOM 3873 O O . LEU A 1 487 ? -12.487 11.979 -11.459 1.00 92.38 487 LEU A O 1
ATOM 3877 N N . LEU A 1 488 ? -10.351 12.337 -12.049 1.00 93.81 488 LEU A N 1
ATOM 3878 C CA . LEU A 1 488 ? -10.393 13.796 -11.918 1.00 93.81 488 LEU A CA 1
ATOM 3879 C C . LEU A 1 488 ? -11.344 14.411 -12.956 1.00 93.81 488 LEU A C 1
ATOM 3881 O O . LEU A 1 488 ? -12.165 15.260 -12.614 1.00 93.81 488 LEU A O 1
ATOM 3885 N N . ALA A 1 489 ? -11.302 13.948 -14.207 1.00 94.25 489 ALA A N 1
ATOM 3886 C CA . ALA A 1 489 ? -12.214 14.394 -15.258 1.00 94.25 489 ALA A CA 1
ATOM 3887 C C . ALA A 1 489 ? -13.672 14.020 -14.944 1.00 94.25 489 ALA A C 1
ATOM 3889 O O . ALA A 1 489 ? -14.572 14.854 -15.081 1.00 94.25 489 ALA A O 1
ATOM 3890 N N . LEU A 1 490 ? -13.911 12.795 -14.463 1.00 91.75 490 LEU A N 1
ATOM 3891 C CA . LEU A 1 490 ? -15.228 12.356 -14.008 1.00 91.75 490 LEU A CA 1
ATOM 3892 C C . LEU A 1 490 ? -15.717 13.214 -12.837 1.00 91.75 490 LEU A C 1
ATOM 3894 O O . LEU A 1 490 ? -16.866 13.653 -12.856 1.00 91.75 490 LEU A O 1
ATOM 3898 N N . LEU A 1 491 ? -14.844 13.516 -11.871 1.00 90.38 491 LEU A N 1
ATOM 3899 C CA . LEU A 1 491 ? -15.142 14.396 -10.743 1.00 90.38 491 LEU A CA 1
ATOM 3900 C C . LEU A 1 491 ? -15.595 15.772 -11.233 1.00 90.38 491 LEU A C 1
ATOM 3902 O O . LEU A 1 491 ? -16.653 16.243 -10.816 1.00 90.38 491 LEU A O 1
ATOM 3906 N N . LEU A 1 492 ? -14.847 16.401 -12.145 1.00 91.69 492 LEU A N 1
ATOM 3907 C CA . LEU A 1 492 ? -15.207 17.702 -12.720 1.00 91.69 492 LEU A CA 1
ATOM 3908 C C . LEU A 1 492 ? -16.543 17.647 -13.462 1.00 91.69 492 LEU A C 1
ATOM 3910 O O . LEU A 1 492 ? -17.383 18.531 -13.289 1.00 91.69 492 LEU A O 1
ATOM 3914 N N . LEU A 1 493 ? -16.778 16.591 -14.239 1.00 90.19 493 LEU A N 1
ATOM 3915 C CA . LEU A 1 493 ? -18.027 16.402 -14.971 1.00 90.19 493 LEU A CA 1
ATOM 3916 C C . LEU A 1 493 ? -19.221 16.217 -14.021 1.00 90.19 493 LEU A C 1
ATOM 3918 O O . LEU A 1 493 ? -20.285 16.800 -14.247 1.00 90.19 493 LEU A O 1
ATOM 3922 N N . MET A 1 494 ? -19.055 15.454 -12.938 1.00 86.31 494 MET A N 1
ATOM 3923 C CA . MET A 1 494 ? -20.086 15.302 -11.908 1.00 86.31 494 MET A CA 1
ATOM 3924 C C . MET A 1 494 ? -20.325 16.622 -11.167 1.00 86.31 494 MET A C 1
ATOM 3926 O O . MET A 1 494 ? -21.477 16.991 -10.939 1.00 86.31 494 MET A O 1
ATOM 3930 N N . GLN A 1 495 ? -19.264 17.375 -10.859 1.00 85.75 495 GLN A N 1
ATOM 3931 C CA . GLN A 1 495 ? -19.375 18.700 -10.248 1.00 85.75 495 GLN A CA 1
ATOM 3932 C C . GLN A 1 495 ? -20.083 19.702 -11.153 1.00 85.75 495 GLN A C 1
ATOM 3934 O O . GLN A 1 495 ? -20.848 20.520 -10.651 1.00 85.75 495 GLN A O 1
ATOM 3939 N N . TRP A 1 496 ? -19.872 19.640 -12.463 1.00 85.62 496 TRP A N 1
ATOM 3940 C CA . TRP A 1 496 ? -20.537 20.523 -13.415 1.00 85.62 496 TRP A CA 1
ATOM 3941 C C . TRP A 1 496 ? -22.022 20.179 -13.597 1.00 85.62 496 TRP A C 1
ATOM 3943 O O . TRP A 1 496 ? -22.858 21.079 -13.669 1.00 85.62 496 TRP A O 1
ATOM 3953 N N . ARG A 1 497 ? -22.373 18.885 -13.614 1.00 84.25 497 ARG A N 1
ATOM 3954 C CA . ARG A 1 497 ? -23.771 18.426 -13.737 1.00 84.25 497 ARG A CA 1
ATOM 3955 C C . ARG A 1 497 ? -24.595 18.617 -12.464 1.00 84.25 497 ARG A C 1
ATOM 3957 O O . ARG A 1 497 ? -25.818 18.720 -12.547 1.00 84.25 497 ARG A O 1
ATOM 3964 N N . ALA A 1 498 ? -23.957 18.645 -11.298 1.00 79.44 498 ALA A N 1
ATOM 3965 C CA . ALA A 1 498 ? -24.652 18.750 -10.025 1.00 79.44 498 ALA A CA 1
ATOM 3966 C C . ALA A 1 498 ? -25.362 20.104 -9.846 1.00 79.44 498 ALA A C 1
ATOM 3968 O O . ALA A 1 498 ? -24.734 21.169 -9.855 1.00 79.44 498 ALA A O 1
ATOM 3969 N N . ARG A 1 499 ? -26.678 20.048 -9.603 1.00 70.88 499 ARG A N 1
ATOM 3970 C CA . ARG A 1 499 ? -27.523 21.197 -9.243 1.00 70.88 499 ARG A CA 1
ATOM 3971 C C . ARG A 1 499 ? -27.823 21.174 -7.738 1.00 70.88 499 ARG A C 1
ATOM 3973 O O . ARG A 1 499 ? -28.153 20.128 -7.187 1.00 70.88 499 ARG A O 1
ATOM 3980 N N . GLY A 1 500 ? -27.731 22.325 -7.069 1.00 67.25 500 GLY A N 1
ATOM 3981 C CA . GLY A 1 500 ? -28.034 22.443 -5.634 1.00 67.25 500 GLY A CA 1
ATOM 3982 C C . GLY A 1 500 ? -27.122 21.594 -4.731 1.00 67.25 500 GLY A C 1
ATOM 3983 O O . GLY A 1 500 ? -25.925 21.475 -4.992 1.00 67.25 500 GLY A O 1
ATOM 3984 N N . GLY A 1 501 ? -27.680 21.011 -3.663 1.00 63.75 501 GLY A N 1
ATOM 3985 C CA . GLY A 1 501 ? -26.959 20.218 -2.650 1.00 63.75 501 GLY A CA 1
ATOM 3986 C C . GLY A 1 501 ? -26.478 18.826 -3.094 1.00 63.75 501 GLY A C 1
ATOM 3987 O O . GLY A 1 501 ? -25.748 18.175 -2.357 1.00 63.75 501 GLY A O 1
ATOM 3988 N N . GLN A 1 502 ? -26.817 18.377 -4.307 1.00 73.69 502 GLN A N 1
ATOM 3989 C CA . GLN A 1 502 ? -26.492 17.029 -4.813 1.00 73.69 502 GLN A CA 1
ATOM 3990 C C . GLN A 1 502 ? -25.030 16.859 -5.273 1.00 73.69 502 GLN A C 1
ATOM 3992 O O . GLN A 1 502 ? -24.620 15.786 -5.711 1.00 73.69 502 GLN A O 1
ATOM 3997 N N . TRP A 1 503 ? -24.208 17.908 -5.191 1.00 74.00 503 TRP A N 1
ATOM 3998 C CA . TRP A 1 503 ? -22.812 17.870 -5.647 1.00 74.00 503 TRP A CA 1
ATOM 3999 C C . TRP A 1 503 ? -21.929 16.899 -4.858 1.00 74.00 503 TRP A C 1
ATOM 4001 O O . TRP A 1 503 ? -20.924 16.420 -5.386 1.00 74.00 503 TRP A O 1
ATOM 4011 N N . VAL A 1 504 ? -22.314 16.585 -3.622 1.00 71.88 504 VAL A N 1
ATOM 4012 C CA . VAL A 1 504 ? -21.613 15.629 -2.761 1.00 71.88 504 VAL A CA 1
ATOM 4013 C C . VAL A 1 504 ? -21.864 14.186 -3.224 1.00 71.88 504 VAL A C 1
ATOM 4015 O O . VAL A 1 504 ? -20.938 13.380 -3.279 1.00 71.88 504 VAL A O 1
ATOM 4018 N N . GLU A 1 505 ? -23.080 13.871 -3.672 1.00 74.31 505 GLU A N 1
ATOM 4019 C CA . GLU A 1 505 ? -23.433 12.536 -4.172 1.00 74.31 505 GLU A CA 1
ATOM 4020 C C . GLU A 1 505 ? -22.643 12.166 -5.440 1.00 74.31 505 GLU A C 1
ATOM 4022 O O . GLU A 1 505 ? -22.158 11.040 -5.585 1.00 74.31 505 GLU A O 1
ATOM 4027 N N . GLY A 1 506 ? -22.417 13.141 -6.328 1.00 73.38 506 GLY A N 1
ATOM 4028 C CA . GLY A 1 506 ? -21.550 12.966 -7.496 1.00 73.38 506 GLY A CA 1
ATOM 4029 C C . GLY A 1 506 ? -20.093 12.641 -7.130 1.00 73.38 506 GLY A C 1
ATOM 4030 O O . GLY A 1 506 ? -19.451 11.806 -7.771 1.00 73.38 506 GLY A O 1
ATOM 4031 N N . LEU A 1 507 ? -19.563 13.234 -6.056 1.00 73.25 507 LEU A N 1
ATOM 4032 C CA . LEU A 1 507 ? -18.223 12.896 -5.557 1.00 73.25 507 LEU A CA 1
ATOM 4033 C C . LEU A 1 507 ? -18.166 11.454 -5.062 1.00 73.25 507 LEU A C 1
ATOM 4035 O O . LEU A 1 507 ? -17.288 10.695 -5.474 1.00 73.25 507 LEU A O 1
ATOM 4039 N N . TYR A 1 508 ? -19.141 11.048 -4.249 1.00 75.31 508 TYR A N 1
ATOM 4040 C CA . TYR A 1 508 ? -19.212 9.688 -3.715 1.00 75.31 508 TYR A CA 1
ATOM 4041 C C . TYR A 1 508 ? -19.270 8.630 -4.811 1.00 75.31 508 TYR A C 1
ATOM 4043 O O . TYR A 1 508 ? -18.552 7.628 -4.750 1.00 75.31 508 TYR A O 1
ATOM 4051 N N . ARG A 1 509 ? -20.068 8.872 -5.854 1.00 78.25 509 ARG A N 1
ATOM 4052 C CA . ARG A 1 509 ? -20.147 7.964 -6.999 1.00 78.25 509 ARG A CA 1
ATOM 4053 C C . ARG A 1 509 ? -18.810 7.861 -7.734 1.00 78.25 509 ARG A C 1
ATOM 4055 O O . ARG A 1 509 ? -18.404 6.756 -8.081 1.00 78.25 509 ARG A O 1
ATOM 4062 N N . THR A 1 510 ? -18.120 8.982 -7.938 1.00 81.75 510 THR A N 1
ATOM 4063 C CA . THR A 1 510 ? -16.804 9.013 -8.598 1.00 81.75 510 THR A CA 1
ATOM 4064 C C . THR A 1 510 ? -15.779 8.185 -7.824 1.00 81.75 510 THR A C 1
ATOM 4066 O O . THR A 1 510 ? -15.128 7.310 -8.396 1.00 81.75 510 THR A O 1
ATOM 4069 N N . PHE A 1 511 ? -15.685 8.383 -6.508 1.00 77.44 511 PHE A N 1
ATOM 4070 C CA . PHE A 1 511 ? -14.727 7.654 -5.676 1.00 77.44 511 PHE A CA 1
ATOM 4071 C C . PHE A 1 511 ? -15.061 6.165 -5.544 1.00 77.44 511 PHE A C 1
ATOM 4073 O O . PHE A 1 511 ? -14.157 5.333 -5.595 1.00 77.44 511 PHE A O 1
ATOM 4080 N N . SER A 1 512 ? -16.346 5.800 -5.468 1.00 78.81 512 SER A N 1
ATOM 4081 C CA . SER A 1 512 ? -16.752 4.388 -5.464 1.00 78.81 512 SER A CA 1
ATOM 4082 C C . SER A 1 512 ? -16.444 3.669 -6.782 1.00 78.81 512 SER A C 1
ATOM 4084 O O . SER A 1 512 ? -16.264 2.451 -6.766 1.00 78.81 512 SER A O 1
ATOM 4086 N N . VAL A 1 513 ? -16.434 4.371 -7.918 1.00 83.62 513 VAL A N 1
ATOM 4087 C CA . VAL A 1 513 ? -15.979 3.801 -9.196 1.00 83.62 513 VAL A CA 1
ATOM 4088 C C . VAL A 1 513 ? -14.460 3.651 -9.181 1.00 83.62 513 VAL A C 1
ATOM 4090 O O . VAL A 1 513 ? -13.954 2.595 -9.557 1.00 83.62 513 VAL A O 1
ATOM 4093 N N . GLY A 1 514 ? -13.745 4.664 -8.683 1.00 84.81 514 GLY A N 1
ATOM 4094 C CA . GLY A 1 514 ? -12.287 4.649 -8.583 1.00 84.81 514 GLY A CA 1
ATOM 4095 C C . GLY A 1 514 ? -11.747 3.428 -7.854 1.00 84.81 514 GLY A C 1
ATOM 4096 O O . GLY A 1 514 ? -10.842 2.779 -8.365 1.00 84.81 514 GLY A O 1
ATOM 4097 N N . THR A 1 515 ? -12.335 3.038 -6.725 1.00 82.62 515 THR A N 1
ATOM 4098 C CA . THR A 1 515 ? -11.853 1.873 -5.963 1.00 82.62 515 THR A CA 1
ATOM 4099 C C . THR A 1 515 ? -11.964 0.559 -6.731 1.00 82.62 515 THR A C 1
ATOM 4101 O O . THR A 1 515 ? -11.046 -0.256 -6.674 1.00 82.62 515 THR A O 1
ATOM 4104 N N . ALA A 1 516 ? -13.031 0.366 -7.511 1.00 86.75 516 ALA A N 1
ATOM 4105 C CA . ALA A 1 516 ? -13.161 -0.801 -8.382 1.00 86.75 516 ALA A CA 1
ATOM 4106 C C . ALA A 1 516 ? -12.135 -0.777 -9.527 1.00 86.75 516 ALA A C 1
ATOM 4108 O O . ALA A 1 516 ? -11.514 -1.799 -9.811 1.00 86.75 516 ALA A O 1
ATOM 4109 N N . VAL A 1 517 ? -11.922 0.386 -10.151 1.00 91.88 517 VAL A N 1
ATOM 4110 C CA . VAL A 1 517 ? -10.930 0.555 -11.227 1.00 91.88 517 VAL A CA 1
ATOM 4111 C C . VAL A 1 517 ? -9.513 0.282 -10.713 1.00 91.88 517 VAL A C 1
ATOM 4113 O O . VAL A 1 517 ? -8.771 -0.461 -11.349 1.00 91.88 517 VAL A O 1
ATOM 4116 N N . TYR A 1 518 ? -9.161 0.795 -9.532 1.00 91.00 518 TYR A N 1
ATOM 4117 C CA . TYR A 1 518 ? -7.878 0.524 -8.882 1.00 91.00 518 TYR A CA 1
ATOM 4118 C C . TYR A 1 518 ? -7.681 -0.952 -8.539 1.00 91.00 518 TYR A C 1
ATOM 4120 O O . TYR A 1 518 ? -6.586 -1.479 -8.732 1.00 91.00 518 TYR A O 1
ATOM 4128 N N . ALA A 1 519 ? -8.727 -1.632 -8.065 1.00 91.69 519 ALA A N 1
ATOM 4129 C CA . ALA A 1 519 ? -8.672 -3.063 -7.777 1.00 91.69 519 ALA A CA 1
ATOM 4130 C C . ALA A 1 519 ? -8.411 -3.889 -9.047 1.00 91.69 519 ALA A C 1
ATOM 4132 O O . ALA A 1 519 ? -7.530 -4.748 -9.056 1.00 91.69 519 ALA A O 1
ATOM 4133 N N . ILE A 1 520 ? -9.139 -3.593 -10.130 1.00 94.81 520 ILE A N 1
ATOM 4134 C CA . ILE A 1 520 ? -8.966 -4.259 -11.429 1.00 94.81 520 ILE A CA 1
ATOM 4135 C C . ILE A 1 520 ? -7.562 -3.998 -11.973 1.00 94.81 520 ILE A C 1
ATOM 4137 O O . ILE A 1 520 ? -6.883 -4.938 -12.375 1.00 94.81 520 ILE A O 1
ATOM 4141 N N . TRP A 1 521 ? -7.105 -2.746 -11.934 1.00 95.94 521 TRP A N 1
ATOM 4142 C CA . TRP A 1 521 ? -5.767 -2.376 -12.388 1.00 95.94 521 TRP A CA 1
ATOM 4143 C C . TRP A 1 521 ? -4.666 -3.093 -11.604 1.00 95.94 521 TRP A C 1
ATOM 4145 O O . TRP A 1 521 ? -3.737 -3.626 -12.200 1.00 95.94 521 TRP A O 1
ATOM 4155 N N . SER A 1 522 ? -4.813 -3.183 -10.280 1.00 95.31 522 SER A N 1
ATOM 4156 C CA . SER A 1 522 ? -3.863 -3.891 -9.414 1.00 95.31 522 SER A CA 1
ATOM 4157 C C . SER A 1 522 ? -3.723 -5.361 -9.794 1.00 95.31 522 SER A C 1
ATOM 4159 O O . SER A 1 522 ? -2.613 -5.879 -9.893 1.00 95.31 522 SER A O 1
ATOM 4161 N N . LEU A 1 523 ? -4.851 -6.026 -10.055 1.00 95.81 523 LEU A N 1
ATOM 4162 C CA . LEU A 1 523 ? -4.848 -7.413 -10.505 1.00 95.81 523 LEU A CA 1
ATOM 4163 C C . LEU A 1 523 ? -4.254 -7.540 -11.917 1.00 95.81 523 LEU A C 1
ATOM 4165 O O . LEU A 1 523 ? -3.437 -8.423 -12.158 1.00 95.81 523 LEU A O 1
ATOM 4169 N N . MET A 1 524 ? -4.621 -6.644 -12.836 1.00 95.94 524 MET A N 1
ATOM 4170 C CA . MET A 1 524 ? -4.091 -6.633 -14.201 1.00 95.94 524 MET A CA 1
ATOM 4171 C C . MET A 1 524 ? -2.570 -6.482 -14.231 1.00 95.94 524 MET A C 1
ATOM 4173 O O . MET A 1 524 ? -1.922 -7.224 -14.957 1.00 95.94 524 MET A O 1
ATOM 4177 N N . ILE A 1 525 ? -1.994 -5.574 -13.442 1.00 95.12 525 ILE A N 1
ATOM 4178 C CA . ILE A 1 525 ? -0.540 -5.369 -13.382 1.00 95.12 525 ILE A CA 1
ATOM 4179 C C . ILE A 1 525 ? 0.187 -6.639 -12.942 1.00 95.12 525 ILE A C 1
ATOM 4181 O O . ILE A 1 525 ? 1.154 -7.046 -13.587 1.00 95.12 525 ILE A O 1
ATOM 4185 N N . ILE A 1 526 ? -0.308 -7.301 -11.894 1.00 96.31 526 ILE A N 1
ATOM 4186 C CA . ILE A 1 526 ? 0.288 -8.548 -11.405 1.00 96.31 526 ILE A CA 1
ATOM 4187 C C . ILE A 1 526 ? 0.203 -9.640 -12.476 1.00 96.31 526 ILE A C 1
ATOM 4189 O O . ILE A 1 526 ? 1.189 -10.336 -12.701 1.00 96.31 526 ILE A O 1
ATOM 4193 N N . LEU A 1 527 ? -0.940 -9.777 -13.151 1.00 95.94 527 LEU A N 1
ATOM 4194 C CA . LEU A 1 527 ? -1.166 -10.867 -14.099 1.00 95.94 527 LEU A CA 1
ATOM 4195 C C . LEU A 1 527 ? -0.503 -10.641 -15.462 1.00 95.94 527 LEU A C 1
ATOM 4197 O O . LEU A 1 527 ? 0.058 -11.579 -16.014 1.00 95.94 527 LEU A O 1
ATOM 4201 N N . ILE A 1 528 ? -0.561 -9.430 -16.015 1.00 94.50 528 ILE A N 1
ATOM 4202 C CA . ILE A 1 528 ? -0.208 -9.158 -17.417 1.00 94.50 528 ILE A CA 1
ATOM 4203 C C . ILE A 1 528 ? 1.297 -8.967 -17.611 1.00 94.50 528 ILE A C 1
ATOM 4205 O O . ILE A 1 528 ? 1.820 -9.407 -18.634 1.00 94.50 528 ILE A O 1
ATOM 4209 N N . ILE A 1 529 ? 2.002 -8.337 -16.661 1.00 93.81 529 ILE A N 1
ATOM 4210 C CA . ILE A 1 529 ? 3.421 -7.977 -16.842 1.00 93.81 529 ILE A CA 1
ATOM 4211 C C . ILE A 1 529 ? 4.301 -9.182 -17.223 1.00 93.81 529 ILE A C 1
ATOM 4213 O O . ILE A 1 529 ? 5.036 -9.046 -18.204 1.00 93.81 529 ILE A O 1
ATOM 4217 N N . PRO A 1 530 ? 4.214 -10.350 -16.550 1.00 92.31 530 PRO A N 1
ATOM 4218 C CA . PRO A 1 530 ? 5.028 -11.514 -16.908 1.00 92.31 530 PRO A CA 1
ATOM 4219 C C . PRO A 1 530 ? 4.877 -11.985 -18.357 1.00 92.31 530 PRO A C 1
ATOM 4221 O O . PRO A 1 530 ? 5.817 -12.534 -18.918 1.00 92.31 530 PRO A O 1
ATOM 4224 N N . TRP A 1 531 ? 3.717 -11.756 -18.975 1.00 90.56 531 TRP A N 1
ATOM 4225 C CA . TRP A 1 531 ? 3.450 -12.164 -20.357 1.00 90.56 531 TRP A CA 1
ATOM 4226 C C . TRP A 1 531 ? 3.789 -11.080 -21.369 1.00 90.56 531 TRP A C 1
ATOM 4228 O O . TRP A 1 531 ? 4.216 -11.386 -22.475 1.00 90.56 531 TRP A O 1
ATOM 4238 N N . LEU A 1 532 ? 3.588 -9.814 -21.004 1.00 90.31 532 LEU A N 1
ATOM 4239 C CA . LEU A 1 532 ? 3.814 -8.693 -21.912 1.00 90.31 532 LEU A CA 1
ATOM 4240 C C . LEU A 1 532 ? 5.303 -8.397 -22.123 1.00 90.31 532 LEU A C 1
ATOM 4242 O O . LEU A 1 532 ? 5.683 -7.934 -23.192 1.00 90.31 532 LEU A O 1
ATOM 4246 N N . PHE A 1 533 ? 6.126 -8.650 -21.105 1.00 87.12 533 PHE A N 1
ATOM 4247 C CA . PHE A 1 533 ? 7.565 -8.375 -21.125 1.00 87.12 533 PHE A CA 1
ATOM 4248 C C . PHE A 1 533 ? 8.415 -9.644 -21.086 1.00 87.12 533 PHE A C 1
ATOM 4250 O O . PHE A 1 533 ? 9.605 -9.565 -20.802 1.00 87.12 533 PHE A O 1
ATOM 4257 N N . GLY A 1 534 ? 7.814 -10.810 -21.328 1.00 80.19 534 GLY A N 1
ATOM 4258 C CA . GLY A 1 534 ? 8.554 -12.062 -21.316 1.00 80.19 534 GLY A CA 1
ATOM 4259 C C . GLY A 1 534 ? 9.504 -12.192 -22.501 1.00 80.19 534 GLY A C 1
ATOM 4260 O O . GLY A 1 534 ? 9.227 -11.695 -23.591 1.00 80.19 534 GLY A O 1
ATOM 4261 N N . VAL A 1 535 ? 10.626 -12.875 -22.277 1.00 73.50 535 VAL A N 1
ATOM 4262 C CA . VAL A 1 535 ? 11.649 -13.117 -23.302 1.00 73.50 535 VAL A CA 1
ATOM 4263 C C . VAL A 1 535 ? 11.754 -14.613 -23.590 1.00 73.50 535 VAL A C 1
ATOM 4265 O O . VAL A 1 535 ? 11.553 -15.436 -22.693 1.00 73.50 535 VAL A O 1
ATOM 4268 N N . ASN A 1 536 ? 12.049 -14.977 -24.843 1.00 73.00 536 ASN A N 1
ATOM 4269 C CA . ASN A 1 536 ? 12.250 -16.368 -25.233 1.00 73.00 536 ASN A CA 1
ATOM 4270 C C . ASN A 1 536 ? 13.582 -16.885 -24.668 1.00 73.00 536 ASN A C 1
ATOM 4272 O O . ASN A 1 536 ? 14.650 -16.625 -25.216 1.00 73.00 536 ASN A O 1
ATOM 4276 N N . GLN A 1 537 ? 13.516 -17.612 -23.551 1.00 70.88 537 GLN A N 1
ATOM 4277 C CA . GLN A 1 537 ? 14.704 -18.141 -22.877 1.00 70.88 537 GLN A CA 1
ATOM 4278 C C . GLN A 1 537 ? 15.518 -19.075 -23.782 1.00 70.88 537 GLN A C 1
ATOM 4280 O O . GLN A 1 537 ? 16.741 -19.010 -23.751 1.00 70.88 537 GLN A O 1
ATOM 4285 N N . GLY A 1 538 ? 14.867 -19.859 -24.652 1.00 72.56 538 GLY A N 1
ATOM 4286 C CA . GLY A 1 538 ? 15.562 -20.784 -25.552 1.00 72.56 538 GLY A CA 1
ATOM 4287 C C . GLY A 1 538 ? 16.439 -20.089 -26.600 1.00 72.56 538 GLY A C 1
ATOM 4288 O O . GLY A 1 538 ? 17.489 -20.611 -26.959 1.00 72.56 538 GLY A O 1
ATOM 4289 N N . GLU A 1 539 ? 16.050 -18.894 -27.057 1.00 75.06 539 GLU A N 1
ATOM 4290 C CA . GLU A 1 539 ? 16.884 -18.081 -27.956 1.00 75.06 539 GLU A CA 1
ATOM 4291 C C . GLU A 1 539 ? 18.096 -17.501 -27.222 1.00 75.06 539 GLU A C 1
ATOM 4293 O O . GLU A 1 539 ? 19.178 -17.424 -27.794 1.00 75.06 539 GLU A O 1
ATOM 4298 N N . ILE A 1 540 ? 17.940 -17.128 -25.947 1.00 76.06 540 ILE A N 1
ATOM 4299 C CA . ILE A 1 540 ? 19.040 -16.573 -25.151 1.00 76.06 540 ILE A CA 1
ATOM 4300 C C . ILE A 1 540 ? 20.032 -17.664 -24.741 1.00 76.06 540 ILE A C 1
ATOM 4302 O O . ILE A 1 540 ? 21.237 -17.446 -24.819 1.00 76.06 540 ILE A O 1
ATOM 4306 N N . GLU A 1 541 ? 19.548 -18.838 -24.334 1.00 78.31 541 GLU A N 1
ATOM 4307 C CA . GLU A 1 541 ? 20.385 -19.980 -23.939 1.00 78.31 541 GLU A CA 1
ATOM 4308 C C . GLU A 1 541 ? 21.277 -20.486 -25.083 1.00 78.31 541 GLU A C 1
ATOM 4310 O O . GLU A 1 541 ? 22.335 -21.060 -24.829 1.00 78.31 541 GLU A O 1
ATOM 4315 N N . ALA A 1 542 ? 20.883 -20.246 -26.337 1.00 82.62 542 ALA A N 1
ATOM 4316 C CA . ALA A 1 542 ? 21.679 -20.576 -27.515 1.00 82.62 542 ALA A CA 1
ATOM 4317 C C . ALA A 1 542 ? 22.847 -19.600 -27.767 1.00 82.62 542 ALA A C 1
ATOM 4319 O O . ALA A 1 542 ? 23.734 -19.907 -28.565 1.00 82.62 542 ALA A O 1
ATOM 4320 N N . LEU A 1 543 ? 22.864 -18.431 -27.114 1.00 85.56 543 LEU A N 1
ATOM 4321 C CA . LEU A 1 543 ? 23.913 -17.423 -27.279 1.00 85.56 543 LEU A CA 1
ATOM 4322 C C . LEU A 1 543 ? 25.134 -17.729 -26.397 1.00 85.56 543 LEU A C 1
ATOM 4324 O O . LEU A 1 543 ? 24.990 -18.327 -25.332 1.00 85.56 543 LEU A O 1
ATOM 4328 N N . PRO A 1 544 ? 26.338 -17.256 -26.762 1.00 86.25 544 PRO A N 1
ATOM 4329 C CA . PRO A 1 544 ? 27.513 -17.333 -25.893 1.00 86.25 544 PRO A CA 1
ATOM 4330 C C . PRO A 1 544 ? 27.319 -16.631 -24.543 1.00 86.25 544 PRO A C 1
ATOM 4332 O O . PRO A 1 544 ? 26.708 -15.562 -24.478 1.00 86.25 544 PRO A O 1
ATOM 4335 N N . ASP A 1 545 ? 27.941 -17.157 -23.482 1.00 83.75 545 ASP A N 1
ATOM 4336 C CA . ASP A 1 545 ? 27.845 -16.630 -22.109 1.00 83.75 545 ASP A CA 1
ATOM 4337 C C . ASP A 1 545 ? 28.120 -15.118 -22.011 1.00 83.75 545 ASP A C 1
ATOM 4339 O O . ASP A 1 545 ? 27.463 -14.394 -21.256 1.00 83.75 545 ASP A O 1
ATOM 4343 N N . SER A 1 546 ? 29.096 -14.605 -22.770 1.00 82.81 546 SER A N 1
ATOM 4344 C CA . SER A 1 546 ? 29.428 -13.176 -22.758 1.00 82.81 546 SER A CA 1
ATOM 4345 C C . SER A 1 546 ? 28.285 -12.302 -23.274 1.00 82.81 546 SER A C 1
ATOM 4347 O O . SER A 1 546 ? 28.046 -11.242 -22.698 1.00 82.81 546 SER A O 1
ATOM 4349 N N . ILE A 1 547 ? 27.550 -12.772 -24.282 1.00 85.69 547 ILE A N 1
ATOM 4350 C CA . ILE A 1 547 ? 26.396 -12.094 -24.876 1.00 85.69 547 ILE A CA 1
ATOM 4351 C C . ILE A 1 547 ? 25.163 -12.289 -23.995 1.00 85.69 547 ILE A C 1
ATOM 4353 O O . ILE A 1 547 ? 24.438 -11.324 -23.761 1.00 85.69 547 ILE A O 1
ATOM 4357 N N . GLN A 1 548 ? 24.969 -13.474 -23.405 1.00 84.44 548 GLN A N 1
ATOM 4358 C CA . GLN A 1 548 ? 23.907 -13.691 -22.419 1.00 84.44 548 GLN A CA 1
ATOM 4359 C C . GLN A 1 548 ? 23.993 -12.676 -21.269 1.00 84.44 548 GLN A C 1
ATOM 4361 O O . GLN A 1 548 ? 22.975 -12.100 -20.889 1.00 84.44 548 GLN A O 1
ATOM 4366 N N . ARG A 1 549 ? 25.196 -12.384 -20.738 1.00 79.38 549 ARG A N 1
ATOM 4367 C CA . ARG A 1 549 ? 25.366 -11.338 -19.700 1.00 79.38 549 ARG A CA 1
ATOM 4368 C C . ARG A 1 549 ? 24.794 -10.004 -20.126 1.00 79.38 549 ARG A C 1
ATOM 4370 O O . ARG A 1 549 ? 24.114 -9.375 -19.324 1.00 79.38 549 ARG A O 1
ATOM 4377 N N . VAL A 1 550 ? 25.091 -9.596 -21.355 1.00 82.31 550 VAL A N 1
ATOM 4378 C CA . VAL A 1 550 ? 24.610 -8.333 -21.903 1.00 82.31 550 VAL A CA 1
ATOM 4379 C C . VAL A 1 550 ? 23.091 -8.374 -22.013 1.00 82.31 550 VAL A C 1
ATOM 4381 O O . VAL A 1 550 ? 22.439 -7.495 -21.474 1.00 82.31 550 VAL A O 1
ATOM 4384 N N . VAL A 1 551 ? 22.514 -9.423 -22.605 1.00 80.56 551 VAL A N 1
ATOM 4385 C CA . VAL A 1 551 ? 21.056 -9.542 -22.789 1.00 80.56 551 VAL A CA 1
ATOM 4386 C C . VAL A 1 551 ? 20.292 -9.523 -21.464 1.00 80.56 551 VAL A C 1
ATOM 4388 O O . VAL A 1 551 ? 19.230 -8.919 -21.369 1.00 80.56 551 VAL A O 1
ATOM 4391 N N . PHE A 1 552 ? 20.810 -10.175 -20.422 1.00 76.69 552 PHE A N 1
ATOM 4392 C CA . PHE A 1 552 ? 20.137 -10.218 -19.122 1.00 76.69 552 PHE A CA 1
ATOM 4393 C C . PHE A 1 552 ? 20.352 -8.963 -18.269 1.00 76.69 552 PHE A C 1
ATOM 4395 O O . PHE A 1 552 ? 19.528 -8.703 -17.387 1.00 76.69 552 PHE A O 1
ATOM 4402 N N . ALA A 1 553 ? 21.435 -8.214 -18.497 1.00 73.31 553 ALA A N 1
ATOM 4403 C CA . ALA A 1 553 ? 21.734 -6.969 -17.791 1.00 73.31 553 ALA A CA 1
ATOM 4404 C C . ALA A 1 553 ? 21.090 -5.753 -18.465 1.00 73.31 553 ALA A C 1
ATOM 4406 O O . ALA A 1 553 ? 20.545 -4.891 -17.777 1.00 73.31 553 ALA A O 1
ATOM 4407 N N . GLU A 1 554 ? 21.118 -5.717 -19.795 1.00 72.62 554 GLU A N 1
ATOM 4408 C CA . GLU A 1 554 ? 20.667 -4.597 -20.603 1.00 72.62 554 GLU A CA 1
ATOM 4409 C C . GLU A 1 554 ? 19.341 -4.927 -21.303 1.00 72.62 554 GLU A C 1
ATOM 4411 O O . GLU A 1 554 ? 19.238 -5.890 -22.064 1.00 72.62 554 GLU A O 1
ATOM 4416 N N . PRO A 1 555 ? 18.287 -4.135 -21.080 1.00 68.81 555 PRO A N 1
ATOM 4417 C CA . PRO A 1 555 ? 17.055 -4.246 -21.857 1.00 68.81 555 PRO A CA 1
ATOM 4418 C C . PRO A 1 555 ? 17.265 -3.922 -23.347 1.00 68.81 555 PRO A C 1
ATOM 4420 O O . PRO A 1 555 ? 17.948 -2.960 -23.686 1.00 68.81 555 PRO A O 1
ATOM 4423 N N . SER A 1 556 ? 16.584 -4.658 -24.234 1.00 65.06 556 SER A N 1
ATOM 4424 C CA . SER A 1 556 ? 16.626 -4.452 -25.693 1.00 65.06 556 SER A CA 1
ATOM 4425 C C . SER A 1 556 ? 16.320 -2.996 -26.116 1.00 65.06 556 SER A C 1
ATOM 4427 O O . SER A 1 556 ? 15.525 -2.324 -25.439 1.00 65.06 556 SER A O 1
ATOM 4429 N N . PRO A 1 557 ? 16.880 -2.496 -27.240 1.00 74.69 557 PRO A N 1
ATOM 4430 C CA . PRO A 1 557 ? 17.770 -3.186 -28.186 1.00 74.69 557 PRO A CA 1
ATOM 4431 C C . PRO A 1 557 ? 19.160 -3.469 -27.596 1.00 74.69 557 PRO A C 1
ATOM 4433 O O . PRO A 1 557 ? 19.721 -2.628 -26.908 1.00 74.69 557 PRO A O 1
ATOM 4436 N N . VAL A 1 558 ? 19.710 -4.656 -27.867 1.00 85.38 558 VAL A N 1
ATOM 4437 C CA . VAL A 1 558 ? 21.057 -5.038 -27.416 1.00 85.38 558 VAL A CA 1
ATOM 4438 C C . VAL A 1 558 ? 22.032 -4.786 -28.561 1.00 85.38 558 VAL A C 1
ATOM 4440 O O . VAL A 1 558 ? 22.006 -5.492 -29.569 1.00 85.38 558 VAL A O 1
ATOM 4443 N N . LEU A 1 559 ? 22.864 -3.755 -28.422 1.00 90.94 559 LEU A N 1
ATOM 4444 C CA . LEU A 1 559 ? 23.879 -3.392 -29.409 1.00 90.94 559 LEU A CA 1
ATOM 4445 C C . LEU A 1 559 ? 25.217 -3.995 -28.997 1.00 90.94 559 LEU A C 1
ATOM 4447 O O . LEU A 1 559 ? 25.693 -3.782 -27.884 1.00 90.94 559 LEU A O 1
ATOM 4451 N N . LEU A 1 560 ? 25.821 -4.753 -29.902 1.00 92.94 560 LEU A N 1
ATOM 4452 C CA . LEU A 1 560 ? 27.053 -5.488 -29.677 1.00 92.94 560 LEU A CA 1
ATOM 4453 C C . LEU A 1 560 ? 28.154 -4.951 -30.582 1.00 92.94 560 LEU A C 1
ATOM 4455 O O . LEU A 1 560 ? 27.967 -4.742 -31.783 1.00 92.94 560 LEU A O 1
ATOM 4459 N N . LYS A 1 561 ? 29.335 -4.785 -30.001 1.00 93.38 561 LYS A N 1
ATOM 4460 C CA . LYS A 1 561 ? 30.577 -4.504 -30.717 1.00 93.38 561 LYS A CA 1
ATOM 4461 C C . LYS A 1 561 ? 31.685 -5.361 -30.121 1.00 93.38 561 LYS A C 1
ATOM 4463 O O . LYS A 1 561 ? 31.652 -5.674 -28.934 1.00 93.38 561 LYS A O 1
ATOM 4468 N N . CYS A 1 562 ? 32.683 -5.730 -30.913 1.00 91.69 562 CYS A N 1
ATOM 4469 C CA . CYS A 1 562 ? 33.888 -6.354 -30.378 1.00 91.69 562 CYS A CA 1
ATOM 4470 C C . CYS A 1 562 ? 35.094 -5.413 -30.488 1.00 91.69 562 CYS A C 1
ATOM 4472 O O . CYS A 1 562 ? 35.115 -4.509 -31.320 1.00 91.69 562 CYS A O 1
ATOM 4474 N N . PHE A 1 563 ? 36.086 -5.580 -29.610 1.00 84.38 563 PHE A N 1
ATOM 4475 C CA . PHE A 1 563 ? 37.168 -4.599 -29.439 1.00 84.38 563 PHE A CA 1
ATOM 4476 C C . PHE A 1 563 ? 38.029 -4.372 -30.690 1.00 84.38 563 PHE A C 1
ATOM 4478 O O . PHE A 1 563 ? 38.503 -3.256 -30.891 1.00 84.38 563 PHE A O 1
ATOM 4485 N N . ASN A 1 564 ? 38.205 -5.398 -31.526 1.00 85.69 564 ASN A N 1
ATOM 4486 C CA . ASN A 1 564 ? 39.067 -5.337 -32.709 1.00 85.69 564 ASN A CA 1
ATOM 4487 C C . ASN A 1 564 ? 38.311 -4.991 -34.001 1.00 85.69 564 ASN A C 1
ATOM 4489 O O . ASN A 1 564 ? 38.944 -4.656 -34.999 1.00 85.69 564 ASN A O 1
ATOM 4493 N N . SER A 1 565 ? 36.975 -4.983 -33.966 1.00 87.81 565 SER A N 1
ATOM 4494 C CA . SER A 1 565 ? 36.142 -4.720 -35.137 1.00 87.81 565 SER A CA 1
ATOM 4495 C C . SER A 1 565 ? 35.522 -3.317 -35.081 1.00 87.81 565 SER A C 1
ATOM 4497 O O . SER A 1 565 ? 35.020 -2.894 -34.032 1.00 87.81 565 SER A O 1
ATOM 4499 N N . PRO A 1 566 ? 35.500 -2.564 -36.196 1.00 89.12 566 PRO A N 1
ATOM 4500 C CA . PRO A 1 566 ? 34.807 -1.281 -36.250 1.00 89.12 566 PRO A CA 1
ATOM 4501 C C . PRO A 1 566 ? 33.277 -1.427 -36.317 1.00 89.12 566 PRO A C 1
ATOM 4503 O O . PRO A 1 566 ? 32.575 -0.444 -36.085 1.00 89.12 566 PRO A O 1
ATOM 4506 N N . HIS A 1 567 ? 32.762 -2.625 -36.612 1.00 92.81 567 HIS A N 1
ATOM 4507 C CA . HIS A 1 567 ? 31.355 -2.869 -36.928 1.00 92.81 567 HIS A CA 1
ATOM 4508 C C . HIS A 1 567 ? 30.482 -3.033 -35.677 1.00 92.81 567 HIS A C 1
ATOM 4510 O O . HIS A 1 567 ? 30.892 -3.642 -34.686 1.00 92.81 567 HIS A O 1
ATOM 4516 N N . ILE A 1 568 ? 29.262 -2.496 -35.742 1.00 93.69 568 ILE A N 1
ATOM 4517 C CA . ILE A 1 568 ? 28.242 -2.593 -34.692 1.00 93.69 568 ILE A CA 1
ATOM 4518 C C . ILE A 1 568 ? 27.134 -3.516 -35.189 1.00 93.69 568 ILE A C 1
ATOM 4520 O O . ILE A 1 568 ? 26.718 -3.428 -36.345 1.00 93.69 568 ILE A O 1
ATOM 4524 N N . TYR A 1 569 ? 26.641 -4.378 -34.307 1.00 93.69 569 TYR A N 1
ATOM 4525 C CA . TYR A 1 569 ? 25.570 -5.318 -34.608 1.00 93.69 569 TYR A CA 1
ATOM 4526 C C . TYR A 1 569 ? 24.429 -5.145 -33.610 1.00 93.69 569 TYR A C 1
ATOM 4528 O O . TYR A 1 569 ? 24.655 -5.054 -32.406 1.00 93.69 569 TYR A O 1
ATOM 4536 N N . LEU A 1 570 ? 23.196 -5.125 -34.099 1.00 92.50 570 LEU A N 1
ATOM 4537 C CA . LEU A 1 570 ? 22.000 -5.271 -33.279 1.00 92.50 570 LEU A CA 1
ATOM 4538 C C . LEU A 1 570 ? 21.722 -6.763 -33.082 1.00 92.50 570 LEU A C 1
ATOM 4540 O O . LEU A 1 570 ? 21.617 -7.494 -34.064 1.00 92.50 570 LEU A O 1
ATOM 4544 N N . LEU A 1 571 ? 21.565 -7.204 -31.839 1.00 89.38 571 LEU A N 1
ATOM 4545 C CA . LEU A 1 571 ? 21.063 -8.540 -31.538 1.00 89.38 571 LEU A CA 1
ATOM 4546 C C . LEU A 1 571 ? 19.526 -8.528 -31.557 1.00 89.38 571 LEU A C 1
ATOM 4548 O O . LEU A 1 571 ? 18.899 -7.807 -30.776 1.00 89.38 571 LEU A O 1
ATOM 4552 N N . ASP A 1 572 ? 18.931 -9.322 -32.443 1.00 85.94 572 ASP A N 1
ATOM 4553 C CA . ASP A 1 572 ? 17.485 -9.375 -32.690 1.00 85.94 572 ASP A CA 1
ATOM 4554 C C . ASP A 1 572 ? 17.070 -10.821 -33.004 1.00 85.94 572 ASP A C 1
ATOM 4556 O O . ASP A 1 572 ? 17.613 -11.429 -33.922 1.00 85.94 572 ASP A O 1
ATOM 4560 N N . GLY A 1 573 ? 16.162 -11.406 -32.213 1.00 78.06 573 GLY A N 1
ATOM 4561 C CA . GLY A 1 573 ? 15.682 -12.786 -32.414 1.00 78.06 573 GLY A CA 1
ATOM 4562 C C . GLY A 1 573 ? 16.769 -13.873 -32.404 1.00 78.06 573 GLY A C 1
ATOM 4563 O O . GLY A 1 573 ? 16.635 -14.881 -33.091 1.00 78.06 573 GLY A O 1
ATOM 4564 N N . GLY A 1 574 ? 17.873 -13.653 -31.679 1.00 83.44 574 GLY A N 1
ATOM 4565 C CA . GLY A 1 574 ? 19.028 -14.562 -31.653 1.00 83.44 574 GLY A CA 1
ATOM 4566 C C . GLY A 1 574 ? 20.014 -14.392 -32.818 1.00 83.44 574 GLY A C 1
ATOM 4567 O O . GLY A 1 574 ? 21.029 -15.084 -32.846 1.00 83.44 574 GLY A O 1
ATOM 4568 N N . GLU A 1 575 ? 19.767 -13.459 -33.741 1.00 89.94 575 GLU A N 1
ATOM 4569 C CA . GLU A 1 575 ? 20.646 -13.147 -34.873 1.00 89.94 575 GLU A CA 1
ATOM 4570 C C . GLU A 1 575 ? 21.388 -11.817 -34.661 1.00 89.94 575 GLU A C 1
ATOM 4572 O O . GLU A 1 575 ? 20.862 -10.879 -34.051 1.00 89.94 575 GLU A O 1
ATOM 4577 N N . LYS A 1 576 ? 22.607 -11.701 -35.203 1.00 92.88 576 LYS A N 1
ATOM 4578 C CA . LYS A 1 576 ? 23.357 -10.442 -35.263 1.00 92.88 576 LYS A CA 1
ATOM 4579 C C . LYS A 1 576 ? 23.077 -9.721 -36.580 1.00 92.88 576 LYS A C 1
ATOM 4581 O O . LYS A 1 576 ? 23.328 -10.237 -37.665 1.00 92.88 576 LYS A O 1
ATOM 4586 N N . ARG A 1 577 ? 22.560 -8.499 -36.495 1.00 94.19 577 ARG A N 1
ATOM 4587 C CA . ARG A 1 577 ? 22.211 -7.653 -37.641 1.00 94.19 577 ARG A CA 1
ATOM 4588 C C . ARG A 1 577 ? 23.195 -6.500 -37.734 1.00 94.19 577 ARG A C 1
ATOM 4590 O O . ARG A 1 577 ? 23.205 -5.631 -36.867 1.00 94.19 577 ARG A O 1
ATOM 4597 N N . TRP A 1 578 ? 24.034 -6.496 -38.762 1.00 95.19 578 TRP A N 1
ATOM 4598 C CA . TRP A 1 578 ? 25.032 -5.443 -38.952 1.00 95.19 578 TRP A CA 1
ATOM 4599 C C . TRP A 1 578 ? 24.372 -4.079 -39.200 1.00 95.19 578 TRP A C 1
ATOM 4601 O O . TRP A 1 578 ? 23.474 -3.973 -40.032 1.00 95.19 578 TRP A O 1
ATOM 4611 N N . VAL A 1 579 ? 24.821 -3.052 -38.477 1.00 95.25 579 VAL A N 1
ATOM 4612 C CA . VAL A 1 579 ? 24.475 -1.645 -38.716 1.00 95.25 579 VAL A CA 1
ATOM 4613 C C . VAL A 1 579 ? 25.545 -1.039 -39.620 1.00 95.25 579 VAL A C 1
ATOM 4615 O O . VAL A 1 579 ? 26.704 -0.945 -39.209 1.00 95.25 579 VAL A O 1
ATOM 4618 N N . GLU A 1 580 ? 25.153 -0.658 -40.837 1.00 93.81 580 GLU A N 1
ATOM 4619 C CA . GLU A 1 580 ? 26.065 -0.286 -41.926 1.00 93.81 580 GLU A CA 1
ATOM 4620 C C . GLU A 1 580 ? 27.053 0.814 -41.526 1.00 93.81 580 GLU A C 1
ATOM 4622 O O . GLU A 1 580 ? 28.271 0.642 -41.630 1.00 93.81 580 GLU A O 1
ATOM 4627 N N . ASP A 1 581 ? 26.523 1.922 -41.012 1.00 92.12 581 ASP A N 1
ATOM 4628 C CA . ASP A 1 581 ? 27.292 3.109 -40.671 1.00 92.12 581 ASP A CA 1
ATOM 4629 C C . ASP A 1 581 ? 26.708 3.887 -39.479 1.00 92.12 581 ASP A C 1
ATOM 4631 O O . ASP A 1 581 ? 25.652 3.577 -38.914 1.00 92.12 581 ASP A O 1
ATOM 4635 N N . ILE A 1 582 ? 27.441 4.924 -39.063 1.00 91.00 582 ILE A N 1
ATOM 4636 C CA . ILE A 1 582 ? 27.063 5.775 -37.933 1.00 91.00 582 ILE A CA 1
ATOM 4637 C C . ILE A 1 582 ? 25.837 6.648 -38.234 1.00 91.00 582 ILE A C 1
ATOM 4639 O O . ILE A 1 582 ? 25.109 7.020 -37.315 1.00 91.00 582 ILE A O 1
ATOM 4643 N N . GLU A 1 583 ? 25.595 6.983 -39.504 1.00 92.00 583 GLU A N 1
ATOM 4644 C CA . GLU A 1 583 ? 24.416 7.752 -39.902 1.00 92.00 583 GLU A CA 1
ATOM 4645 C C . GLU A 1 583 ? 23.157 6.915 -39.676 1.00 92.00 583 GLU A C 1
ATOM 4647 O O . GLU A 1 583 ? 22.229 7.371 -39.010 1.00 92.00 583 GLU A O 1
ATOM 4652 N N . THR A 1 584 ? 23.180 5.654 -40.102 1.00 92.31 584 THR A N 1
ATOM 4653 C CA . THR A 1 584 ? 22.129 4.664 -39.872 1.00 92.31 584 THR A CA 1
ATOM 4654 C C . THR A 1 584 ? 21.945 4.377 -38.387 1.00 92.31 584 THR A C 1
ATOM 4656 O O . THR A 1 584 ? 20.811 4.339 -37.906 1.00 92.31 584 THR A O 1
ATOM 4659 N N . PHE A 1 585 ? 23.039 4.226 -37.638 1.00 91.56 585 PHE A N 1
ATOM 4660 C CA . PHE A 1 585 ? 23.002 4.057 -36.184 1.00 91.56 585 PHE A CA 1
ATOM 4661 C C . PHE A 1 585 ? 22.252 5.212 -35.497 1.00 91.56 585 PHE A C 1
ATOM 4663 O O . PHE A 1 585 ? 21.289 4.983 -34.762 1.00 91.56 585 PHE A O 1
ATOM 4670 N N . ASN A 1 586 ? 22.628 6.456 -35.806 1.00 90.25 586 ASN A N 1
ATOM 4671 C CA . ASN A 1 586 ? 21.992 7.650 -35.246 1.00 90.25 586 ASN A CA 1
ATOM 4672 C C . ASN A 1 586 ? 20.546 7.819 -35.741 1.00 90.25 586 ASN A C 1
ATOM 4674 O O . ASN A 1 586 ? 19.669 8.198 -34.966 1.00 90.25 586 ASN A O 1
ATOM 4678 N N . ALA A 1 587 ? 20.270 7.513 -37.012 1.00 87.12 587 ALA A N 1
ATOM 4679 C CA . ALA A 1 587 ? 18.933 7.595 -37.601 1.00 87.12 587 ALA A CA 1
ATOM 4680 C C . ALA A 1 587 ? 17.956 6.585 -36.981 1.00 87.12 587 ALA A C 1
ATOM 4682 O O . ALA A 1 587 ? 16.758 6.855 -36.891 1.00 87.12 587 ALA A O 1
ATOM 4683 N N . ARG A 1 588 ? 18.462 5.437 -36.512 1.00 85.38 588 ARG A N 1
ATOM 4684 C CA . ARG A 1 588 ? 17.704 4.453 -35.724 1.00 85.38 588 ARG A CA 1
ATOM 4685 C C . ARG A 1 588 ? 17.514 4.860 -34.260 1.00 85.38 588 ARG A C 1
ATOM 4687 O O . ARG A 1 588 ? 16.820 4.151 -33.538 1.00 85.38 588 ARG A O 1
ATOM 4694 N N . GLY A 1 589 ? 18.084 5.990 -33.837 1.00 83.19 589 GLY A N 1
ATOM 4695 C CA . GLY A 1 589 ? 18.004 6.487 -32.466 1.00 83.19 589 GLY A CA 1
ATOM 4696 C C . GLY A 1 589 ? 18.895 5.728 -31.485 1.00 83.19 589 GLY A C 1
ATOM 4697 O O . GLY A 1 589 ? 18.689 5.844 -30.281 1.00 83.19 589 GLY A O 1
ATOM 4698 N N . TYR A 1 590 ? 19.860 4.944 -31.975 1.00 86.88 590 TYR A N 1
ATOM 4699 C CA . TYR A 1 590 ? 20.813 4.257 -31.112 1.00 86.88 590 TYR A CA 1
ATOM 4700 C C . TYR A 1 590 ? 21.813 5.248 -30.516 1.00 86.88 590 TYR A C 1
ATOM 4702 O O . TYR A 1 590 ? 22.213 6.219 -31.163 1.00 86.88 590 TYR A O 1
ATOM 4710 N N . VAL A 1 591 ? 22.227 4.994 -29.276 1.00 84.69 591 VAL A N 1
ATOM 4711 C CA . VAL A 1 591 ? 23.190 5.823 -28.546 1.00 84.69 591 VAL A CA 1
ATOM 4712 C C . VAL A 1 591 ? 24.426 4.987 -28.240 1.00 84.69 591 VAL A C 1
ATOM 4714 O O . VAL A 1 591 ? 24.331 3.800 -27.946 1.00 84.69 591 VAL A O 1
ATOM 4717 N N . TRP A 1 592 ? 25.611 5.596 -28.316 1.00 86.12 592 TRP A N 1
ATOM 4718 C CA . TRP A 1 592 ? 26.876 4.897 -28.054 1.00 86.12 592 TRP A CA 1
ATOM 4719 C C . TRP A 1 592 ? 26.965 4.291 -26.652 1.00 86.12 592 TRP A C 1
ATOM 4721 O O . TRP A 1 592 ? 27.595 3.248 -26.496 1.00 86.12 592 TRP A O 1
ATOM 4731 N N . ASP A 1 593 ? 26.314 4.910 -25.667 1.00 82.75 593 ASP A N 1
ATOM 4732 C CA . ASP A 1 593 ? 26.260 4.414 -24.288 1.00 82.75 593 ASP A CA 1
ATOM 4733 C C . ASP A 1 593 ? 25.534 3.059 -24.172 1.00 82.75 593 ASP A C 1
ATOM 4735 O O . ASP A 1 593 ? 25.787 2.321 -23.225 1.00 82.75 593 ASP A O 1
ATOM 4739 N N . ASP A 1 594 ? 24.698 2.697 -25.154 1.00 82.19 594 ASP A N 1
ATOM 4740 C CA . ASP A 1 594 ? 23.986 1.412 -25.202 1.00 82.19 594 ASP A CA 1
ATOM 4741 C C . ASP A 1 594 ? 24.818 0.297 -25.879 1.00 82.19 594 ASP A C 1
ATOM 4743 O O . ASP A 1 594 ? 24.395 -0.862 -25.936 1.00 82.19 594 ASP A O 1
ATOM 4747 N N . VAL A 1 595 ? 26.000 0.620 -26.428 1.00 88.62 595 VAL A N 1
ATOM 4748 C CA . VAL A 1 595 ? 26.858 -0.348 -27.129 1.00 88.62 595 VAL A CA 1
ATOM 4749 C C . VAL A 1 595 ? 27.674 -1.157 -26.127 1.00 88.62 595 VAL A C 1
ATOM 4751 O O . VAL A 1 595 ? 28.620 -0.671 -25.505 1.00 88.62 595 VAL A O 1
ATOM 4754 N N . SER A 1 596 ? 27.355 -2.442 -26.033 1.00 89.75 596 SER A N 1
ATOM 4755 C CA . SER A 1 596 ? 28.049 -3.394 -25.176 1.00 89.75 596 SER A CA 1
ATOM 4756 C C . SER A 1 596 ? 29.197 -4.085 -25.904 1.00 89.75 596 SER A C 1
ATOM 4758 O O . SER A 1 596 ? 29.050 -4.600 -27.016 1.00 89.75 596 SER A O 1
ATOM 4760 N N . PHE A 1 597 ? 30.357 -4.128 -25.250 1.00 89.62 597 PHE A N 1
ATOM 4761 C CA . PHE A 1 597 ? 31.548 -4.770 -25.796 1.00 89.62 597 PHE A CA 1
ATOM 4762 C C . PHE A 1 597 ? 31.624 -6.250 -25.416 1.00 89.62 597 PHE A C 1
ATOM 4764 O O . PHE A 1 597 ? 31.555 -6.607 -24.239 1.00 89.62 597 PHE A O 1
ATOM 4771 N N . VAL A 1 598 ? 31.825 -7.107 -26.416 1.00 90.31 598 VAL A N 1
ATOM 4772 C CA . VAL A 1 598 ? 31.952 -8.566 -26.267 1.00 90.31 598 VAL A CA 1
ATOM 4773 C C . VAL A 1 598 ? 33.193 -9.100 -26.993 1.00 90.31 598 VAL A C 1
ATOM 4775 O O . VAL A 1 598 ? 33.877 -8.377 -27.720 1.00 90.31 598 VAL A O 1
ATOM 4778 N N . SER A 1 599 ? 33.517 -10.376 -26.775 1.00 90.06 599 SER A N 1
ATOM 4779 C CA . SER A 1 599 ? 34.597 -11.055 -27.500 1.00 90.06 599 SER A CA 1
ATOM 4780 C C . SER A 1 599 ? 34.251 -11.184 -28.987 1.00 90.06 599 SER A C 1
ATOM 4782 O O . SER A 1 599 ? 33.124 -11.548 -29.321 1.00 90.06 599 SER A O 1
ATOM 4784 N N . CYS A 1 600 ? 35.219 -10.936 -29.879 1.00 90.69 600 CYS A N 1
ATOM 4785 C CA . CYS A 1 600 ? 35.023 -11.141 -31.320 1.00 90.69 600 CYS A CA 1
ATOM 4786 C C . CYS A 1 600 ? 34.725 -12.619 -31.629 1.00 90.69 600 CYS A C 1
ATOM 4788 O O . CYS A 1 600 ? 33.835 -12.906 -32.421 1.00 90.69 600 CYS A O 1
ATOM 4790 N N . THR A 1 601 ? 35.370 -13.556 -30.915 1.00 90.38 601 THR A N 1
ATOM 4791 C CA . THR A 1 601 ? 35.100 -14.999 -31.031 1.00 90.38 601 THR A CA 1
ATOM 4792 C C . THR A 1 601 ? 33.644 -15.330 -30.723 1.00 90.38 601 THR A C 1
ATOM 4794 O O . THR A 1 601 ? 33.014 -16.063 -31.475 1.00 90.38 601 THR A O 1
ATOM 4797 N N . ASP A 1 602 ? 33.095 -14.766 -29.646 1.00 90.69 602 ASP A N 1
ATOM 4798 C CA . ASP A 1 602 ? 31.717 -15.040 -29.239 1.00 90.69 602 ASP A CA 1
ATOM 4799 C C . ASP A 1 602 ? 30.734 -14.406 -30.229 1.00 90.69 602 ASP A C 1
ATOM 4801 O O . ASP A 1 602 ? 29.806 -15.060 -30.697 1.00 90.69 602 ASP A O 1
ATOM 4805 N N . LEU A 1 603 ? 30.976 -13.155 -30.629 1.00 91.56 603 LEU A N 1
ATOM 4806 C CA . LEU A 1 603 ? 30.132 -12.457 -31.598 1.00 91.56 603 LEU A CA 1
ATOM 4807 C C . LEU A 1 603 ? 30.120 -13.152 -32.969 1.00 91.56 603 LEU A C 1
ATOM 4809 O O . LEU A 1 603 ? 29.079 -13.199 -33.622 1.00 91.56 603 LEU A O 1
ATOM 4813 N N . ALA A 1 604 ? 31.237 -13.746 -33.393 1.00 91.31 604 ALA A N 1
ATOM 4814 C CA . ALA A 1 604 ? 31.317 -14.505 -34.640 1.00 91.31 604 ALA A CA 1
ATOM 4815 C C . ALA A 1 604 ? 30.395 -15.738 -34.646 1.00 91.31 604 ALA A C 1
ATOM 4817 O O . ALA A 1 604 ? 29.866 -16.084 -35.699 1.00 91.31 604 ALA A O 1
ATOM 4818 N N . THR A 1 605 ? 30.147 -16.367 -33.490 1.00 92.25 605 THR A N 1
ATOM 4819 C CA . THR A 1 605 ? 29.282 -17.563 -33.396 1.00 92.25 605 THR A CA 1
ATOM 4820 C C . THR A 1 605 ? 27.787 -17.273 -33.513 1.00 92.25 605 THR A C 1
ATOM 4822 O O . THR A 1 605 ? 27.012 -18.192 -33.778 1.00 92.25 605 THR A O 1
ATOM 4825 N N . VAL A 1 606 ? 27.369 -16.017 -33.333 1.00 91.31 606 VAL A N 1
ATOM 4826 C CA . VAL A 1 606 ? 25.961 -15.626 -33.467 1.00 91.31 606 VAL A CA 1
ATOM 4827 C C . VAL A 1 606 ? 25.564 -15.646 -34.950 1.00 91.31 606 VAL A C 1
ATOM 4829 O O . VAL A 1 606 ? 26.290 -15.057 -35.756 1.00 91.31 606 VAL A O 1
ATOM 4832 N N . PRO A 1 607 ? 24.438 -16.276 -35.337 1.00 92.25 607 PRO A N 1
ATOM 4833 C CA . PRO A 1 607 ? 23.975 -16.301 -36.725 1.00 92.25 607 PRO A CA 1
ATOM 4834 C C . PRO A 1 607 ? 23.790 -14.898 -37.313 1.00 92.25 607 PRO A C 1
ATOM 4836 O O . PRO A 1 607 ? 23.326 -13.991 -36.626 1.00 92.25 607 PRO A O 1
ATOM 4839 N N . ASP A 1 608 ? 24.137 -14.724 -38.586 1.00 92.44 608 ASP A N 1
ATOM 4840 C CA . ASP A 1 608 ? 23.973 -13.451 -39.289 1.00 92.44 608 ASP A CA 1
ATOM 4841 C C . ASP A 1 608 ? 22.517 -13.247 -39.724 1.00 92.44 608 ASP A C 1
ATOM 4843 O O . ASP A 1 608 ? 21.957 -14.065 -40.455 1.00 92.44 608 ASP A O 1
ATOM 4847 N N . GLY A 1 609 ? 21.925 -12.132 -39.297 1.00 91.56 609 GLY A N 1
ATOM 4848 C CA . GLY A 1 609 ? 20.588 -11.703 -39.696 1.00 91.56 609 GLY A CA 1
ATOM 4849 C C . GLY A 1 609 ? 20.608 -10.651 -40.805 1.00 91.56 609 GLY A C 1
ATOM 4850 O O . GLY A 1 609 ? 21.656 -10.242 -41.308 1.00 91.56 609 GLY A O 1
ATOM 4851 N N . THR A 1 610 ? 19.426 -10.154 -41.180 1.00 92.88 610 THR A N 1
ATOM 4852 C CA . THR A 1 610 ? 19.311 -9.111 -42.219 1.00 92.88 610 THR A CA 1
ATOM 4853 C C . THR A 1 610 ? 19.984 -7.805 -41.756 1.00 92.88 610 THR A C 1
ATOM 4855 O O . THR A 1 610 ? 19.577 -7.281 -40.711 1.00 92.88 610 THR A O 1
ATOM 4858 N N . PRO A 1 611 ? 20.945 -7.236 -42.511 1.00 93.94 611 PRO A N 1
ATOM 4859 C CA . PRO A 1 611 ? 21.596 -5.973 -42.166 1.00 93.94 611 PRO A CA 1
ATOM 4860 C C . PRO A 1 611 ? 20.631 -4.788 -42.022 1.00 93.94 611 PRO A C 1
ATOM 4862 O O . PRO A 1 611 ? 19.433 -4.857 -42.333 1.00 93.94 611 PRO A O 1
ATOM 4865 N N . ILE A 1 612 ? 21.165 -3.681 -41.517 1.00 91.69 612 ILE A N 1
ATOM 4866 C CA . ILE A 1 612 ? 20.466 -2.422 -41.303 1.00 91.69 612 ILE A CA 1
ATOM 4867 C C . ILE A 1 612 ? 21.268 -1.312 -42.005 1.00 91.69 612 ILE A C 1
ATOM 4869 O O . ILE A 1 612 ? 22.313 -0.932 -41.475 1.00 91.69 612 ILE A O 1
ATOM 4873 N N . PRO A 1 613 ? 20.775 -0.765 -43.136 1.00 91.62 613 PRO A N 1
ATOM 4874 C CA . PRO A 1 613 ? 19.557 -1.139 -43.870 1.00 91.62 613 PRO A CA 1
ATOM 4875 C C . PRO A 1 613 ? 19.678 -2.496 -44.601 1.00 91.62 613 PRO A C 1
ATOM 4877 O O . PRO A 1 613 ? 20.757 -3.063 -44.724 1.00 91.62 613 PRO A O 1
ATOM 4880 N N . ALA A 1 614 ? 18.551 -3.060 -45.054 1.00 90.06 614 ALA A N 1
ATOM 4881 C CA . ALA A 1 614 ? 18.502 -4.430 -45.594 1.00 90.06 614 ALA A CA 1
ATOM 4882 C C . ALA A 1 614 ? 19.282 -4.620 -46.911 1.00 90.06 614 ALA A C 1
ATOM 4884 O O . ALA A 1 614 ? 19.565 -5.750 -47.306 1.00 90.06 614 ALA A O 1
ATOM 4885 N N . ASP A 1 615 ? 19.608 -3.526 -47.591 1.00 90.75 615 ASP A N 1
ATOM 4886 C CA . ASP A 1 615 ? 20.356 -3.450 -48.842 1.00 90.75 615 ASP A CA 1
ATOM 4887 C C . ASP A 1 615 ? 21.857 -3.165 -48.657 1.00 90.75 615 ASP A C 1
ATOM 4889 O O . ASP A 1 615 ? 22.576 -3.114 -49.652 1.00 90.75 615 ASP A O 1
ATOM 4893 N N . ALA A 1 616 ? 22.355 -3.085 -47.415 1.00 86.62 616 ALA A N 1
ATOM 4894 C CA . ALA A 1 616 ? 23.763 -2.803 -47.098 1.00 86.62 616 ALA A CA 1
ATOM 4895 C C . ALA A 1 616 ? 24.767 -3.878 -47.582 1.00 86.62 616 ALA A C 1
ATOM 4897 O O . ALA A 1 616 ? 25.980 -3.688 -47.519 1.00 86.62 616 ALA A O 1
ATOM 4898 N N . GLY A 1 617 ? 24.290 -5.023 -48.086 1.00 87.25 617 GLY A N 1
ATOM 4899 C CA . GLY A 1 617 ? 25.131 -6.135 -48.540 1.00 87.25 617 GLY A CA 1
ATOM 4900 C C . GLY A 1 617 ? 25.416 -7.173 -47.443 1.00 87.25 617 GLY A C 1
ATOM 4901 O O . GLY A 1 617 ? 24.725 -7.201 -46.428 1.00 87.25 617 GLY A O 1
ATOM 4902 N N . PRO A 1 618 ? 26.368 -8.102 -47.648 1.00 87.94 618 PRO A N 1
ATOM 4903 C CA . PRO A 1 618 ? 26.644 -9.153 -46.670 1.00 87.94 618 PRO A CA 1
ATOM 4904 C C . PRO A 1 618 ? 27.231 -8.563 -45.372 1.00 87.94 618 PRO A C 1
ATOM 4906 O O . PRO A 1 618 ? 28.125 -7.718 -45.458 1.00 87.94 618 PRO A O 1
ATOM 4909 N N . PRO A 1 619 ? 26.789 -9.019 -44.183 1.00 89.12 619 PRO A N 1
ATOM 4910 C CA . PRO A 1 619 ? 27.374 -8.596 -42.916 1.00 89.12 619 PRO A CA 1
ATOM 4911 C C . PRO A 1 619 ? 28.886 -8.880 -42.880 1.00 89.12 619 PRO A C 1
ATOM 4913 O O . PRO A 1 619 ? 29.297 -10.003 -43.196 1.00 89.12 619 PRO A O 1
ATOM 4916 N N . PRO A 1 620 ? 29.728 -7.905 -42.494 1.00 91.12 620 PRO A N 1
ATOM 4917 C CA . PRO A 1 620 ? 31.130 -8.171 -42.215 1.00 91.12 620 PRO A CA 1
ATOM 4918 C C . PRO A 1 620 ? 31.242 -9.140 -41.033 1.00 91.12 620 PRO A C 1
ATOM 4920 O O . PRO A 1 620 ? 30.354 -9.209 -40.185 1.00 91.12 620 PRO A O 1
ATOM 4923 N N . GLN A 1 621 ? 32.333 -9.904 -40.974 1.00 89.44 621 GLN A N 1
ATOM 4924 C CA . GLN A 1 621 ? 32.597 -10.764 -39.823 1.00 89.44 621 GLN A CA 1
ATOM 4925 C C . GLN A 1 621 ? 33.351 -9.980 -38.735 1.00 89.44 621 GLN A C 1
ATOM 4927 O O . GLN A 1 621 ? 34.202 -9.143 -39.052 1.00 89.44 621 GLN A O 1
ATOM 4932 N N . PRO A 1 622 ? 33.036 -10.201 -37.448 1.00 83.31 622 PRO A N 1
ATOM 4933 C CA . PRO A 1 622 ? 33.736 -9.571 -36.337 1.00 83.31 622 PRO A CA 1
ATOM 4934 C C . PRO A 1 622 ? 35.091 -10.266 -36.119 1.00 83.31 622 PRO A C 1
ATOM 4936 O O . PRO A 1 622 ? 35.176 -11.236 -35.369 1.00 83.31 622 PRO A O 1
ATOM 4939 N N . GLU A 1 623 ? 36.136 -9.778 -36.790 1.00 78.00 623 GLU A N 1
ATOM 4940 C CA . GLU A 1 623 ? 37.531 -10.240 -36.644 1.00 78.00 623 GLU A CA 1
ATOM 4941 C C . GLU A 1 623 ? 38.393 -9.283 -35.807 1.00 78.00 623 GLU A C 1
ATOM 4943 O O . GLU A 1 623 ? 38.200 -8.047 -35.917 1.00 78.00 623 GLU A O 1
#

Radius of gyration: 34.73 Å; chains: 1; bounding box: 85×56×118 Å

Foldseek 3Di:
DVVLVVVLVVLLVVVLVLLVLADPVCCVPCVVVLSVVVSVVSSVCSVVVPPVVSVVVSVVSSVVSVVVSVVRVVVVVLVVVDPPDDDQLLVVCLVCLPPLVVLVVVCVVCVVSVNNVSNLVSLVVSCVVPVPRPSSVVVNCVVVVVVVVVVPDDQPVVQLQVLLLVLLVVQLVQPPPVDLVQFDWQDFFPDDTDGQHGLCLLVNLLSLLLSLLVSLCVQQVHDVVLSVVLSCQLVVLSVLLSVQLCLLPFRVQSNLLVVQLSVLSNLSSLVSVVCLQCVVPVDLLLLLLSVVLVVQLVVQLVVQLVVLVVVLVVVQVVCVVVVHHDDPSVNSSSNRSSSSSSNSVSCSVRDNSNDHSNPGDDPLVVLVVQLVVLLVCLVVLLVVLVVVVVCCVVCVCVLLPDVVVLVVLLVVLVVLVVSLSSNQSSDDPPDDPVVVVVSLVSSLSSLVSNLVSLVSSLVSLVSCCVLPHDGLNSVLSNLSSVLSNVLSVQLNVLCVPDDDPCNSVSNSVSVSVSSVSSSVSSSCSSPPSSPVSGDDVVLLVPADSQVRNQPNHDPPQQWEAEPQDPWIFTQDSQATATELDPVLCVVVVHDPVRYDYDHLVRNQPGHHDQYRVNPSDGDDRSD